Protein 5HQW (pdb70)

InterPro domains:
  IPR006162 Phosphopantetheine attachment site [PS00012] (436-451)
  IPR006162 Phosphopantetheine attachment site [PS00012] (1488-1503)
  IPR006162 Phosphopantetheine attachment site [PS00012] (3090-3105)
  IPR006162 Phosphopantetheine attachment site [PS00012] (3849-3864)
  IPR009081 Phosphopantetheine binding ACP domain [PF00550] (412-476)
  IPR009081 Phosphopantetheine binding ACP domain [PF00550] (1465-1527)
  IPR009081 Phosphopantetheine binding ACP domain [PF00550] (2966-3030)
  IPR009081 Phosphopantetheine binding ACP domain [PF00550] (3065-3130)
  IPR009081 Phosphopantetheine binding ACP domain [PF00550] (3828-3890)
  IPR009081 Phosphopantetheine binding ACP domain [PS50075] (407-480)
  IPR009081 Phosphopantetheine binding ACP domain [PS50075] (1459-1532)
  IPR009081 Phosphopantetheine binding ACP domain [PS50075] (2957-3034)
  IPR009081 Phosphopantetheine binding ACP domain [PS50075] (3058-3134)
  IPR009081 Phosphopantetheine binding ACP domain [PS50075] (3817-3894)
  IPR013217 Methyltransferase type 12 [PF08242] (171-275)
  IPR013968 Polyketide synthase-like, ketoreductase domain [PF08659] (2700-2885)
  IPR014030 Beta-ketoacyl synthase-like, N-terminal domain [PF00109] (538-772)
  IPR014030 Beta-ketoacyl synthase-like, N-terminal domain [PF00109] (1593-1843)
  IPR014030 Beta-ketoacyl synthase-like, N-terminal domain [PF00109] (3191-3437)
  IPR014031 Beta-ketoacyl synthase, C-terminal domain [PF02801] (780-896)

Organism: Brevibacillus brevis (strain 47 / JCM 6285 / NBRC 100599) (NCBI:txid358681)

Secondary structure (DSSP, 8-state):
---SBTTB-EE---SS-EEEEEEE-S-SHHHHTEEETTEEE--HHHHHHHHHHHHHHHS-S--GGG--EEEEEEEE-SPPEESSS-EEEEEEEEE-TTS-EEEEEEE--GGGTTS-EEEEEEEEEE----PPPB--HHHHHHT--SEEEEHHHHHHHHHHHTEEE-GGG--EEEEEEETTEEEEEE---GGGGGGGGG-SS-HHHHHHHHHTTHHHHTT-TT---EEEEEEEEEEESS-GGG--EEEEEE-TT----SSEEEEEEEEE-TT-BEEEEEEEEEEEE--/---SBTTB-EE---SS-EEEEEEE-TTSHHHHTEEETTEEE--HHHHHHHHHHHHHHHS-S--TTT--EEEEEEEE-SPPEE-SS-EEEEEEEEE-TTS-EEEEEEE--TT-TTS-EEEEEEEEEE-PPPPP-B--HHHHHHT--EEEEEHHHHHHHHHHTTEEE-GGG--EEEEEE-SSEEEEEE---GGGGGGGGG-SS-HHHHHHHHHHH-----EEEEEEESS-GGG--EEEEEE-TT----SS---EEEEEE-TT-BEEEEEEEE-

Foldseek 3Di:
DQAPFPLFGAFPADPVWGKTKDKDQQPPQQQVQWFFLRWRWRAPLSVVQVQVVSVVVVDDPDDQQQPFKKWFKKFFDDIDTHDRDIWMWMWIWDQDPVRKIKIWIKGADPVGNVDIGTGMITIMGGGHADQFDFDDVVVVLVQQAPDKAALCRLQVVCVVQGTRGDQQQSFFGMWGHHPFKIKTFGAGRPVCVVPLVRTQSDCNLVNVQVSNCVSVVPPPPSQFDWGWGIFGMKGFNTGLNQFGMKMKGFAPPPDDDSQKTFIWMFTDHPRRGTGMITHRTMTGGDD/DCAPFQLFGAFPADPVFGKTKDKDACPPQQFVQWAFLRWRWRAPLSVVQNQVVSVQVVDDDDDLFQNFKKWFKKFFDDIDTHDRGIFMKMKTWDADPVRKIKIWIWGQDPVGNVDIGTGMITIMDGGHADFFDFDDPPVVLVQQAPDWDALVVLQVVCVVVRTRGHQQQSFWGIWRHDPFKIKTFTHGRPVCPVPLVRTQSDCNLVVNQVSRVPLGWGIFGIKGFNTRSNQFGMKMKGFDPPPDPDPPDGFIKMWTDHPRGGTGIITGRTD

Nearest PDB structures (foldseek):
  5hqw-assembly1_B  TM=1.004E+00  e=2.849E-58  Brevibacillus brevis NBRC 100599
  7zmf-assembly1_B  TM=9.237E-01  e=1.088E-34  Brevibacillus brevis NBRC 100599
  7zmf-assembly1_A  TM=9.218E-01  e=2.825E-34  Brevibacillus brevis NBRC 100599
  7zsk-assembly1_D  TM=9.238E-01  e=2.012E-33  Brevibacillus brevis NBRC 100599
  7zsk-assembly1_C  TM=9.222E-01  e=1.359E-33  Brevibacillus brevis NBRC 100599

Solvent-accessible surface area: 25592 Å² total; per-residue (Å²): 167,78,105,67,14,26,0,0,15,76,12,28,2,16,55,108,56,15,59,1,2,2,55,0,77,1,125,34,28,3,0,107,9,10,31,7,86,63,74,59,11,3,0,12,1,0,6,0,0,0,1,22,10,0,0,56,74,0,10,34,164,63,93,115,82,76,49,21,17,6,0,64,89,1,64,21,61,141,61,1,59,1,92,152,37,52,38,87,0,21,1,8,7,142,66,44,190,103,54,42,5,28,2,71,0,21,6,74,44,137,161,38,125,152,44,100,38,36,9,0,74,7,79,1,27,32,98,56,78,114,165,37,54,78,30,90,20,88,52,18,75,74,119,5,112,117,31,52,37,43,89,54,82,0,10,87,17,8,91,174,31,18,9,35,13,15,82,1,0,45,0,1,76,83,0,54,9,2,110,104,22,0,0,0,50,3,67,32,11,99,74,6,74,63,56,10,149,101,5,43,0,0,0,0,4,0,7,0,0,14,8,0,8,2,5,42,40,50,82,53,104,138,24,100,8,23,37,22,91,28,2,85,36,0,23,34,58,56,38,0,44,57,10,7,35,0,7,0,56,58,15,160,40,145,62,71,77,154,104,41,14,53,0,25,0,6,0,0,34,115,146,0,57,6,3,0,4,0,83,3,0,22,1,98,20,70,149,153,78,102,60,15,27,0,0,14,81,10,29,2,24,52,109,41,16,59,1,2,2,59,0,62,14,128,33,25,2,0,111,17,16,28,32,124,69,88,66,18,5,1,13,5,0,6,3,0,0,1,22,10,0,0,48,76,0,10,31,162,68,86,119,89,76,48,18,15,7,0,62,93,2,58,22,56,111,58,3,56,8,134,128,22,66,33,90,0,16,2,0,3,71,90,65,192,103,53,40,6,24,3,50,1,14,11,83,21,180,157,24,144,154,51,89,38,52,6,1,88,4,74,1,30,36,54,55,74,87,156,35,55,83,47,76,29,98,46,21,62,68,121,2,112,96,50,49,123,42,99,40,88,17,71,52,77,19,101,175,111,22,37,35,19,13,84,1,2,67,0,13,72,83,23,55,33,4,123,114,20,27,4,0,49,5,67,47,13,97,76,4,66,64,45,10,164,106,7,46,0,0,0,1,6,0,4,1,0,18,9,1,28,94,74,120,42,125,28,2,85,38,0,5,27,48,50,32,0,52,53,15,9,34,0,14,10,121,130,14,153,38,145,69,124,107,157,154,63,51,78,11,30,0,24,0,3,35,130,144,0,55,11,4,0,3,1,92,2,10,38

Structure (mmCIF, N/CA/C/O backbone):
data_5HQW
#
_entry.id   5HQW
#
_cell.length_a   41.010
_cell.length_b   63.280
_cell.length_c   124.140
_cell.angle_alpha   90.00
_cell.angle_beta   91.91
_cell.angle_gamma   90.00
#
_symmetry.space_group_name_H-M   'P 1 21 1'
#
loop_
_entity.id
_entity.type
_entity.pdbx_description
1 polymer 'Putative polyketide synthase'
2 non-polymer 'MAGNESIUM ION'
3 water water
#
loop_
_atom_site.group_PDB
_atom_site.id
_atom_site.type_symbol
_atom_site.label_atom_id
_atom_site.label_alt_id
_atom_site.label_comp_id
_atom_site.label_asym_id
_atom_site.label_entity_id
_atom_site.label_seq_id
_atom_site.pdbx_PDB_ins_code
_atom_site.Cartn_x
_atom_site.Cartn_y
_atom_site.Cartn_z
_atom_site.occupancy
_atom_site.B_iso_or_equiv
_atom_site.auth_seq_id
_atom_site.auth_comp_id
_atom_site.auth_asym_id
_atom_site.auth_atom_id
_atom_site.pdbx_PDB_model_num
ATOM 1 N N . PRO A 1 10 ? 10.967 64.674 281.613 1.00 102.22 2214 PRO A N 1
ATOM 2 C CA . PRO A 1 10 ? 10.849 65.699 280.570 1.00 105.41 2214 PRO A CA 1
ATOM 3 C C . PRO A 1 10 ? 9.479 65.719 279.892 1.00 100.99 2214 PRO A C 1
ATOM 4 O O . PRO A 1 10 ? 8.979 66.791 279.549 1.00 106.09 2214 PRO A O 1
ATOM 15 N N . ALA A 1 11 ? 8.882 64.540 279.708 1.00 88.18 2215 ALA A N 1
ATOM 16 C CA . ALA A 1 11 ? 7.614 64.398 279.003 1.00 84.00 2215 ALA A CA 1
ATOM 17 C C . ALA A 1 11 ? 6.410 64.399 279.941 1.00 76.64 2215 ALA A C 1
ATOM 18 O O . ALA A 1 11 ? 5.370 63.818 279.604 1.00 81.54 2215 ALA A O 1
ATOM 25 N N . TYR A 1 12 ? 6.518 65.036 281.105 1.00 67.00 2216 TYR A N 1
ATOM 26 C CA . TYR A 1 12 ? 5.418 65.029 282.061 1.00 60.65 2216 TYR A CA 1
ATOM 27 C C . TYR A 1 12 ? 4.174 65.688 281.478 1.00 58.13 2216 TYR A C 1
ATOM 28 O O . TYR A 1 12 ? 4.258 66.665 280.728 1.00 64.82 2216 TYR A O 1
ATOM 46 N N . LEU A 1 13 ? 3.009 65.145 281.835 1.00 56.76 2217 LEU A N 1
ATOM 47 C CA . LEU A 1 13 ? 1.758 65.855 281.594 1.00 58.01 2217 LEU A CA 1
ATOM 48 C C . LEU A 1 13 ? 1.670 67.105 282.458 1.00 53.36 2217 LEU A C 1
ATOM 49 O O . LEU A 1 13 ? 1.064 68.102 282.053 1.00 49.57 2217 LEU A O 1
ATOM 65 N N . HIS A 1 14 ? 2.278 67.067 283.641 1.00 47.47 2218 HIS A N 1
ATOM 66 C CA . HIS A 1 14 ? 2.174 68.123 284.635 1.00 45.55 2218 HIS A CA 1
ATOM 67 C C . HIS A 1 14 ? 3.279 67.906 285.665 1.00 43.39 2218 HIS A C 1
ATOM 68 O O . HIS A 1 14 ? 3.609 66.754 285.974 1.00 42.09 2218 HIS A O 1
ATOM 82 N N . PRO A 1 15 ? 3.879 68.967 286.214 1.00 39.60 2219 PRO A N 1
ATOM 83 C CA . PRO A 1 15 ? 4.994 68.766 287.159 1.00 40.95 2219 PRO A CA 1
ATOM 84 C C . PRO A 1 15 ? 4.642 67.889 288.351 1.00 39.56 2219 PRO A C 1
ATOM 85 O O . PRO A 1 15 ? 5.550 67.320 288.970 1.00 39.85 2219 PRO A O 1
ATOM 96 N N . LEU A 1 16 ? 3.361 67.765 288.690 1.00 40.63 2220 LEU A N 1
ATOM 97 C CA . LEU A 1 16 ? 2.908 66.931 289.794 1.00 41.96 2220 LEU A CA 1
ATOM 98 C C . LEU A 1 16 ? 2.153 65.694 289.327 1.00 43.20 2220 LEU A C 1
ATOM 99 O O . LEU A 1 16 ? 1.723 64.893 290.164 1.00 39.90 2220 LEU A O 1
ATOM 115 N N . LEU A 1 17 ? 1.958 65.531 288.018 1.00 44.72 2221 LEU A N 1
ATOM 116 C CA . LEU A 1 17 ? 1.226 64.396 287.450 1.00 43.36 2221 LEU A CA 1
ATOM 117 C C . LEU A 1 17 ? 1.905 64.047 286.126 1.00 41.51 2221 LEU A C 1
ATOM 118 O O . LEU A 1 17 ? 1.536 64.567 285.069 1.00 42.65 2221 LEU A O 1
ATOM 134 N N . HIS A 1 18 ? 2.915 63.175 286.197 1.00 45.26 2222 HIS A N 1
ATOM 135 C CA . HIS A 1 18 ? 3.792 62.950 285.052 1.00 44.81 2222 HIS A CA 1
ATOM 136 C C . HIS A 1 18 ? 3.142 62.090 283.974 1.00 42.76 2222 HIS A C 1
ATOM 137 O O . HIS A 1 18 ? 3.261 62.400 282.783 1.00 42.33 2222 HIS A O 1
ATOM 151 N N . GLN A 1 19 ? 2.468 61.008 284.359 1.00 40.93 2223 GLN A N 1
ATOM 152 C CA . GLN A 1 19 ? 2.134 59.956 283.412 1.00 44.31 2223 GLN A CA 1
ATOM 153 C C . GLN A 1 19 ? 0.768 59.358 283.719 1.00 44.76 2223 GLN A C 1
ATOM 154 O O . GLN A 1 19 ? 0.367 59.228 284.879 1.00 40.70 2223 GLN A O 1
ATOM 168 N N . ASN A 1 20 ? 0.066 58.987 282.649 1.00 40.26 2224 ASN A N 1
ATOM 169 C CA . ASN A 1 20 ? -1.211 58.288 282.735 1.00 42.10 2224 ASN A CA 1
ATOM 170 C C . ASN A 1 20 ? -0.935 56.787 282.697 1.00 38.88 2224 ASN A C 1
ATOM 171 O O . ASN A 1 20 ? -0.467 56.261 281.684 1.00 38.76 2224 ASN A O 1
ATOM 182 N N . THR A 1 21 ? -1.232 56.098 283.799 1.00 36.97 2225 THR A N 1
ATOM 183 C CA . THR A 1 21 ? -0.977 54.667 283.926 1.00 45.06 2225 THR A CA 1
ATOM 184 C C . THR A 1 21 ? -2.275 53.897 284.137 1.00 47.77 2225 THR A C 1
ATOM 185 O O . THR A 1 21 ? -2.295 52.877 284.829 1.00 48.14 2225 THR A O 1
ATOM 196 N N . SER A 1 22 ? -3.362 54.372 283.537 1.00 43.32 2226 SER A N 1
ATOM 197 C CA . SER A 1 22 ? -4.676 53.809 283.807 1.00 43.05 2226 SER A CA 1
ATOM 198 C C . SER A 1 22 ? -4.797 52.396 283.252 1.00 46.95 2226 SER A C 1
ATOM 199 O O . SER A 1 22 ? -4.284 52.083 282.174 1.00 46.12 2226 SER A O 1
ATOM 207 N N . THR A 1 23 ? -5.489 51.544 284.002 1.00 49.22 2227 THR A N 1
ATOM 208 C CA . THR A 1 23 ? -5.820 50.192 283.583 1.00 50.68 2227 THR A CA 1
ATOM 209 C C . THR A 1 23 ? -7.335 50.071 283.451 1.00 48.21 2227 THR A C 1
ATOM 210 O O . THR A 1 23 ? -8.088 50.980 283.809 1.00 48.88 2227 THR A O 1
ATOM 221 N N . LEU A 1 24 ? -7.782 48.929 282.923 1.00 51.77 2228 LEU A N 1
ATOM 222 C CA . LEU A 1 24 ? -9.217 48.687 282.806 1.00 49.32 2228 LEU A CA 1
ATOM 223 C C . LEU A 1 24 ? -9.893 48.728 284.168 1.00 52.58 2228 LEU A C 1
ATOM 224 O O . LEU A 1 24 ? -11.037 49.179 284.290 1.00 52.61 2228 LEU A O 1
ATOM 240 N N . SER A 1 25 ? -9.203 48.254 285.204 1.00 57.47 2229 SER A N 1
ATOM 241 C CA . SER A 1 25 ? -9.784 48.236 286.539 1.00 57.26 2229 SER A CA 1
ATOM 242 C C . SER A 1 25 ? -9.732 49.605 287.204 1.00 55.30 2229 SER A C 1
ATOM 243 O O . SER A 1 25 ? -10.609 49.926 288.012 1.00 59.87 2229 SER A O 1
ATOM 251 N N . GLU A 1 26 ? -8.724 50.416 286.890 1.00 48.33 2230 GLU A N 1
ATOM 252 C CA . GLU A 1 26 ? -8.455 51.626 287.656 1.00 53.47 2230 GLU A CA 1
ATOM 253 C C . GLU A 1 26 ? -7.972 52.746 286.747 1.00 52.62 2230 GLU A C 1
ATOM 254 O O . GLU A 1 26 ? -7.087 52.538 285.912 1.00 53.80 2230 GLU A O 1
ATOM 266 N N . GLN A 1 27 ? -8.553 53.929 286.927 1.00 50.22 2231 GLN A N 1
ATOM 267 C CA . GLN A 1 27 ? -8.028 55.152 286.333 1.00 44.44 2231 GLN A CA 1
ATOM 268 C C . GLN A 1 27 ? -6.938 55.685 287.251 1.00 41.32 2231 GLN A C 1
ATOM 269 O O . GLN A 1 27 ? -7.183 55.906 288.443 1.00 39.83 2231 GLN A O 1
ATOM 283 N N . ARG A 1 28 ? -5.741 55.891 286.707 1.00 44.36 2232 ARG A N 1
ATOM 284 C CA . ARG A 1 28 ? -4.566 56.110 287.538 1.00 40.79 2232 ARG A CA 1
ATOM 285 C C . ARG A 1 28 ? -3.541 56.955 286.798 1.00 39.45 2232 ARG A C 1
ATOM 286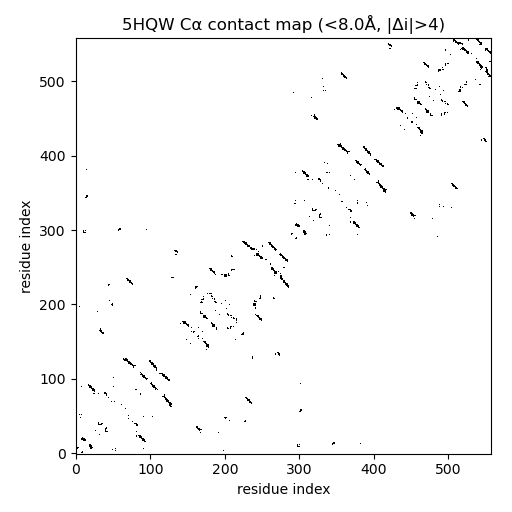 O O . ARG A 1 28 ? -3.367 56.820 285.585 1.00 38.01 2232 ARG A O 1
ATOM 307 N N . TYR A 1 29 ? -2.868 57.824 287.549 1.00 40.55 2233 TYR A N 1
ATOM 308 C CA . TYR A 1 29 ? -1.747 58.605 287.057 1.00 40.74 2233 TYR A CA 1
ATOM 309 C C . TYR A 1 29 ? -0.579 58.417 288.014 1.00 43.56 2233 TYR A C 1
ATOM 310 O O . TYR A 1 29 ? -0.773 58.256 289.223 1.00 40.10 2233 TYR A O 1
ATOM 328 N N . SER A 1 30 ? 0.636 58.432 287.466 1.00 41.99 2234 SER A N 1
ATOM 329 C CA . SER A 1 30 ? 1.838 58.126 288.229 1.00 37.63 2234 SER A CA 1
ATOM 330 C C . SER A 1 30 ? 2.875 59.222 288.047 1.00 41.71 2234 SER A C 1
ATOM 331 O O . SER A 1 30 ? 3.026 59.772 286.952 1.00 46.10 2234 SER A O 1
ATOM 339 N N . SER A 1 31 ? 3.587 59.530 289.128 1.00 44.04 2235 SER A N 1
ATOM 340 C CA . SER A 1 31 ? 4.678 60.491 289.106 1.00 40.95 2235 SER A CA 1
ATOM 341 C C . SER A 1 31 ? 5.800 59.980 289.995 1.00 33.61 2235 SER A C 1
ATOM 342 O O . SER A 1 31 ? 5.544 59.419 291.064 1.00 35.47 2235 SER A O 1
ATOM 350 N N . THR A 1 32 ? 7.038 60.166 289.548 1.00 41.37 2236 THR A N 1
ATOM 351 C CA . THR A 1 32 ? 8.218 59.799 290.321 1.00 42.12 2236 THR A CA 1
ATOM 352 C C . THR A 1 32 ? 8.959 61.074 290.698 1.00 43.89 2236 THR A C 1
ATOM 353 O O . THR A 1 32 ? 9.374 61.836 289.818 1.00 47.59 2236 THR A O 1
ATOM 364 N N . PHE A 1 33 ? 9.112 61.309 291.997 1.00 39.95 2237 PHE A N 1
ATOM 365 C CA . PHE A 1 33 ? 9.729 62.526 292.507 1.00 40.28 2237 PHE A CA 1
ATOM 366 C C . PHE A 1 33 ? 11.131 62.195 292.999 1.00 36.53 2237 PHE A C 1
ATOM 367 O O . PHE A 1 33 ? 11.311 61.283 293.812 1.00 37.11 2237 PHE A O 1
ATOM 384 N N . THR A 1 34 ? 12.118 62.928 292.490 1.00 38.33 2238 THR A N 1
ATOM 385 C CA . THR A 1 34 ? 13.509 62.751 292.887 1.00 38.23 2238 THR A CA 1
ATOM 386 C C . THR A 1 34 ? 13.904 63.548 294.122 1.00 41.39 2238 THR A C 1
ATOM 387 O O . THR A 1 34 ? 14.891 63.193 294.776 1.00 43.48 2238 THR A O 1
ATOM 398 N N . GLY A 1 35 ? 13.174 64.609 294.452 1.00 44.05 2239 GLY A N 1
ATOM 399 C CA . GLY A 1 35 ? 13.532 65.473 295.555 1.00 36.01 2239 GLY A CA 1
ATOM 400 C C . GLY A 1 35 ? 14.280 66.721 295.140 1.00 40.46 2239 GLY A C 1
ATOM 401 O O . GLY A 1 35 ? 14.536 67.582 295.990 1.00 41.15 2239 GLY A O 1
ATOM 405 N N . GLN A 1 36 ? 14.646 66.836 293.867 1.00 42.90 2240 GLN A N 1
ATOM 406 C CA . GLN A 1 36 ? 15.232 68.057 293.340 1.00 43.15 2240 GLN A CA 1
ATOM 407 C C . GLN A 1 36 ? 14.180 69.042 292.860 1.00 44.18 2240 GLN A C 1
ATOM 408 O O . GLN A 1 36 ? 14.516 70.189 292.547 1.00 49.24 2240 GLN A O 1
ATOM 422 N N . GLU A 1 37 ? 12.925 68.613 292.794 1.00 43.12 2241 GLU A N 1
ATOM 423 C CA . GLU A 1 37 ? 11.828 69.509 292.475 1.00 42.17 2241 GLU A CA 1
ATOM 424 C C . GLU A 1 37 ? 11.759 70.620 293.515 1.00 46.78 2241 GLU A C 1
ATOM 425 O O . GLU A 1 37 ? 12.008 70.394 294.702 1.00 46.15 2241 GLU A O 1
ATOM 437 N N . PHE A 1 38 ? 11.421 71.829 293.066 1.00 48.44 2242 PHE A N 1
ATOM 438 C CA . PHE A 1 38 ? 11.435 72.975 293.969 1.00 41.93 2242 PHE A CA 1
ATOM 439 C C . PHE A 1 38 ? 10.484 72.773 295.147 1.00 36.86 2242 PHE A C 1
ATOM 440 O O . PHE A 1 38 ? 10.800 73.161 296.277 1.00 35.60 2242 PHE A O 1
ATOM 457 N N . PHE A 1 39 ? 9.327 72.154 294.912 1.00 41.92 2243 PHE A N 1
ATOM 458 C CA . PHE A 1 39 ? 8.356 71.946 295.984 1.00 34.51 2243 PHE A CA 1
ATOM 459 C C . PHE A 1 39 ? 8.750 70.831 296.947 1.00 39.11 2243 PHE A C 1
ATOM 460 O O . PHE A 1 39 ? 8.025 70.591 297.917 1.00 38.85 2243 PHE A O 1
ATOM 477 N N . LEU A 1 40 ? 9.861 70.141 296.705 1.00 36.37 2244 LEU A N 1
ATOM 478 C CA . LEU A 1 40 ? 10.448 69.222 297.675 1.00 32.15 2244 LEU A CA 1
ATOM 479 C C . LEU A 1 40 ? 11.763 69.757 298.215 1.00 33.58 2244 LEU A C 1
ATOM 480 O O . LEU A 1 40 ? 11.982 69.769 299.430 1.00 36.01 2244 LEU A O 1
ATOM 496 N N . ARG A 1 41 ? 12.640 70.212 297.320 1.00 37.13 2245 ARG A N 1
ATOM 497 C CA . ARG A 1 41 ? 13.945 70.715 297.727 1.00 39.84 2245 ARG A CA 1
ATOM 498 C C . ARG A 1 41 ? 13.813 71.909 298.670 1.00 44.06 2245 ARG A C 1
ATOM 499 O O . ARG A 1 41 ? 14.614 72.063 299.600 1.00 46.18 2245 ARG A O 1
ATOM 520 N N . ASP A 1 42 ? 12.809 72.759 298.453 1.00 37.56 2246 ASP A N 1
ATOM 521 C CA . ASP A 1 42 ? 12.597 73.944 299.276 1.00 36.74 2246 ASP A CA 1
ATOM 522 C C . ASP A 1 42 ? 11.502 73.773 300.327 1.00 38.28 2246 ASP A C 1
ATOM 523 O O . ASP A 1 42 ? 11.118 74.760 300.960 1.00 38.41 2246 ASP A O 1
ATOM 532 N N . HIS A 1 43 ? 10.993 72.558 300.537 1.00 36.25 2247 HIS A N 1
ATOM 533 C CA . HIS A 1 43 ? 9.950 72.310 301.540 1.00 33.37 2247 HIS A CA 1
ATOM 534 C C . HIS A 1 43 ? 10.443 71.237 302.504 1.00 33.35 2247 HIS A C 1
ATOM 535 O O . HIS A 1 43 ? 10.043 70.074 302.419 1.00 37.81 2247 HIS A O 1
ATOM 549 N N . VAL A 1 44 ? 11.292 71.642 303.444 1.00 36.23 2248 VAL A N 1
ATOM 550 C CA . VAL A 1 44 ? 11.962 70.727 304.363 1.00 32.83 2248 VAL A CA 1
ATOM 551 C C . VAL A 1 44 ? 11.321 70.867 305.738 1.00 34.12 2248 VAL A C 1
ATOM 552 O O . VAL A 1 44 ? 11.296 71.963 306.313 1.00 43.69 2248 VAL A O 1
ATOM 565 N N . VAL A 1 45 ? 10.818 69.753 306.267 1.00 34.54 2249 VAL A N 1
ATOM 566 C CA . VAL A 1 45 ? 10.164 69.711 307.572 1.00 36.30 2249 VAL A CA 1
ATOM 567 C C . VAL A 1 45 ? 10.997 68.827 308.484 1.00 33.76 2249 VAL A C 1
ATOM 568 O O . VAL A 1 45 ? 11.228 67.652 308.175 1.00 42.74 2249 VAL A O 1
ATOM 581 N N . ASN A 1 46 ? 11.438 69.388 309.609 1.00 38.74 2250 ASN A N 1
ATOM 582 C CA . ASN A 1 46 ? 12.255 68.655 310.574 1.00 36.11 2250 ASN A CA 1
ATOM 583 C C . ASN A 1 46 ? 13.435 67.974 309.888 1.00 40.20 2250 ASN A C 1
ATOM 584 O O . ASN A 1 46 ? 13.883 66.902 310.302 1.00 42.61 2250 ASN A O 1
ATOM 595 N N . GLY A 1 47 ? 13.946 68.602 308.828 1.00 35.38 2251 GLY A N 1
ATOM 596 C CA . GLY A 1 47 ? 15.133 68.145 308.142 1.00 36.45 2251 GLY A CA 1
ATOM 597 C C . GLY A 1 47 ? 14.887 67.260 306.936 1.00 38.52 2251 GLY A C 1
ATOM 598 O O . GLY A 1 47 ? 15.843 66.949 306.217 1.00 40.19 2251 GLY A O 1
ATOM 602 N N . GLN A 1 48 ? 13.650 66.842 306.691 1.00 45.91 2252 GLN A N 1
ATOM 603 C CA . GLN A 1 48 ? 13.335 65.953 305.583 1.00 42.03 2252 GLN A CA 1
ATOM 604 C C . GLN A 1 48 ? 12.529 66.685 304.517 1.00 38.61 2252 GLN A C 1
ATOM 605 O O . GLN A 1 48 ? 11.722 67.567 304.821 1.00 37.38 2252 GLN A O 1
ATOM 619 N N . LYS A 1 49 ? 12.766 66.311 303.261 1.00 34.04 2253 LYS A N 1
ATOM 620 C CA . LYS A 1 49 ? 11.985 66.835 302.148 1.00 32.68 2253 LYS A CA 1
ATOM 621 C C . LYS A 1 49 ? 10.594 66.215 302.154 1.00 34.60 2253 LYS A C 1
ATOM 622 O O . LYS A 1 49 ? 10.445 65.000 301.992 1.00 34.81 2253 LYS A O 1
ATOM 641 N N . VAL A 1 50 ? 9.575 67.044 302.354 1.00 35.52 2254 VAL A N 1
ATOM 642 C CA . VAL A 1 50 ? 8.196 66.588 302.462 1.00 38.01 2254 VAL A CA 1
ATOM 643 C C . VAL A 1 50 ? 7.369 67.287 301.395 1.00 34.28 2254 VAL A C 1
ATOM 644 O O . VAL A 1 50 ? 7.411 68.516 301.273 1.00 33.93 2254 VAL A O 1
ATOM 657 N N . LEU A 1 51 ? 6.626 66.506 300.625 1.00 35.12 2255 LEU A N 1
ATOM 658 C CA . LEU A 1 51 ? 5.707 67.081 299.660 1.00 40.20 2255 LEU A CA 1
ATOM 659 C C . LEU A 1 51 ? 4.708 67.950 300.420 1.00 38.77 2255 LEU A C 1
ATOM 660 O O . LEU A 1 51 ? 4.117 67.482 301.403 1.00 37.83 2255 LEU A O 1
ATOM 676 N N . PRO A 1 52 ? 4.497 69.203 300.024 1.00 32.54 2256 PRO A N 1
ATOM 677 C CA . PRO A 1 52 ? 3.581 70.047 300.797 1.00 35.84 2256 PRO A CA 1
ATOM 678 C C . PRO A 1 52 ? 2.140 69.591 300.626 1.00 37.16 2256 PRO A C 1
ATOM 679 O O . PRO A 1 52 ? 1.731 69.131 299.557 1.00 31.79 2256 PRO A O 1
ATOM 690 N N . GLY A 1 53 ? 1.371 69.721 301.707 1.00 35.61 2257 GLY A N 1
ATOM 691 C CA . GLY A 1 53 ? -0.012 69.283 301.675 1.00 36.50 2257 GLY A CA 1
ATOM 692 C C . GLY A 1 53 ? -0.804 69.925 300.554 1.00 38.18 2257 GLY A C 1
ATOM 693 O O . GLY A 1 53 ? -1.679 69.291 299.958 1.00 37.50 2257 GLY A O 1
ATOM 697 N N . VAL A 1 54 ? -0.510 71.191 300.249 1.00 33.94 2258 VAL A N 1
ATOM 698 C CA . VAL A 1 54 ? -1.269 71.892 299.224 1.00 34.49 2258 VAL A CA 1
ATOM 699 C C . VAL A 1 54 ? -0.950 71.359 297.835 1.00 35.63 2258 VAL A C 1
ATOM 700 O O . VAL A 1 54 ? -1.729 71.572 296.900 1.00 43.51 2258 VAL A O 1
ATOM 713 N N . ALA A 1 55 ? 0.171 70.647 297.677 1.00 39.22 2259 ALA A N 1
ATOM 714 C CA . ALA A 1 55 ? 0.506 70.062 296.382 1.00 37.56 2259 ALA A CA 1
ATOM 715 C C . ALA A 1 55 ? -0.432 68.914 296.031 1.00 35.55 2259 ALA A C 1
ATOM 716 O O . ALA A 1 55 ? -0.678 68.657 294.847 1.00 39.29 2259 ALA A O 1
ATOM 723 N N . TYR A 1 56 ? -0.946 68.203 297.038 1.00 32.41 2260 TYR A N 1
ATOM 724 C CA . TYR A 1 56 ? -1.940 67.165 296.784 1.00 32.97 2260 TYR A CA 1
ATOM 725 C C . TYR A 1 56 ? -3.181 67.746 296.114 1.00 39.33 2260 TYR A C 1
ATOM 726 O O . TYR A 1 56 ? -3.807 67.091 295.273 1.00 40.42 2260 TYR A O 1
ATOM 744 N N . LEU A 1 57 ? -3.554 68.975 296.479 1.00 42.64 2261 LEU A N 1
ATOM 745 C CA . LEU A 1 57 ? -4.755 69.589 295.917 1.00 33.86 2261 LEU A CA 1
ATOM 746 C C . LEU A 1 57 ? -4.621 69.766 294.409 1.00 37.09 2261 LEU A C 1
ATOM 747 O O . LEU A 1 57 ? -5.533 69.424 293.647 1.00 42.59 2261 LEU A O 1
ATOM 763 N N . GLU A 1 58 ? -3.486 70.307 293.957 1.00 38.15 2262 GLU A N 1
ATOM 764 C CA . GLU A 1 58 ? -3.246 70.429 292.523 1.00 41.56 2262 GLU A CA 1
ATOM 765 C C . GLU A 1 58 ? -3.173 69.057 291.868 1.00 39.11 2262 GLU A C 1
ATOM 766 O O . GLU A 1 58 ? -3.694 68.858 290.764 1.00 39.67 2262 GLU A O 1
ATOM 778 N N . MET A 1 59 ? -2.528 68.098 292.537 1.00 39.98 2263 MET A N 1
ATOM 779 C CA . MET A 1 59 ? -2.464 66.732 292.028 1.00 39.34 2263 MET A CA 1
ATOM 780 C C . MET A 1 59 ? -3.854 66.203 291.706 1.00 36.22 2263 MET A C 1
ATOM 781 O O . MET A 1 59 ? -4.108 65.710 290.602 1.00 36.09 2263 MET A O 1
ATOM 795 N N . ALA A 1 60 ? -4.773 66.307 292.666 1.00 37.03 2264 ALA A N 1
ATOM 796 C CA . ALA A 1 60 ? -6.130 65.817 292.455 1.00 38.14 2264 ALA A CA 1
ATOM 797 C C . ALA A 1 60 ? -6.812 66.583 291.331 1.00 41.00 2264 ALA A C 1
ATOM 798 O O . ALA A 1 60 ? -7.426 65.988 290.438 1.00 42.51 2264 ALA A O 1
ATOM 805 N N . ARG A 1 61 ? -6.710 67.912 291.356 1.00 37.73 2265 ARG A N 1
ATOM 806 C CA . ARG A 1 61 ? -7.406 68.727 290.367 1.00 47.76 2265 ARG A CA 1
ATOM 807 C C . ARG A 1 61 ? -6.982 68.344 288.954 1.00 46.45 2265 ARG A C 1
ATOM 808 O O . ARG A 1 61 ? -7.826 68.106 288.083 1.00 48.88 2265 ARG A O 1
ATOM 829 N N . VAL A 1 62 ? -5.672 68.272 288.706 1.00 36.87 2266 VAL A N 1
ATOM 830 C CA . VAL A 1 62 ? -5.205 68.036 287.344 1.00 44.55 2266 VAL A CA 1
ATOM 831 C C . VAL A 1 62 ? -5.546 66.616 286.902 1.00 41.44 2266 VAL A C 1
ATOM 832 O O . VAL A 1 62 ? -5.875 66.382 285.733 1.00 42.61 2266 VAL A O 1
ATOM 845 N N . ALA A 1 63 ? -5.486 65.651 287.822 1.00 37.41 2267 ALA A N 1
ATOM 846 C CA . ALA A 1 63 ? -5.918 64.294 287.499 1.00 43.96 2267 ALA A CA 1
ATOM 847 C C . ALA A 1 63 ? -7.384 64.271 287.080 1.00 45.78 2267 ALA A C 1
ATOM 848 O O . ALA A 1 63 ? -7.735 63.733 286.024 1.00 41.54 2267 ALA A O 1
ATOM 855 N N . VAL A 1 64 ? -8.255 64.866 287.897 1.00 51.66 2268 VAL A N 1
ATOM 856 C CA . VAL A 1 64 ? -9.677 64.925 287.563 1.00 47.21 2268 VAL A CA 1
ATOM 857 C C . VAL A 1 64 ? -9.877 65.632 286.230 1.00 45.79 2268 VAL A C 1
ATOM 858 O O . VAL A 1 64 ? -10.584 65.139 285.343 1.00 46.96 2268 VAL A O 1
ATOM 871 N N . ASP A 1 65 ? -9.264 66.807 286.077 1.00 42.69 2269 ASP A N 1
ATOM 872 C CA . ASP A 1 65 ? -9.407 67.572 284.845 1.00 53.98 2269 ASP A CA 1
ATOM 873 C C . ASP A 1 65 ? -9.080 66.724 283.623 1.00 57.57 2269 ASP A C 1
ATOM 874 O O . ASP A 1 65 ? -9.746 66.827 282.587 1.00 58.18 2269 ASP A O 1
ATOM 883 N N . MET A 1 66 ? -8.050 65.882 283.723 1.00 62.05 2270 MET A N 1
ATOM 884 C CA . MET A 1 66 ? -7.654 65.062 282.586 1.00 63.10 2270 MET A CA 1
ATOM 885 C C . MET A 1 66 ? -8.475 63.783 282.501 1.00 58.57 2270 MET A C 1
ATOM 886 O O . MET A 1 66 ? -8.818 63.336 281.401 1.00 57.33 2270 MET A O 1
ATOM 900 N N . ALA A 1 67 ? -8.784 63.174 283.647 1.00 52.25 2271 ALA A N 1
ATOM 901 C CA . ALA A 1 67 ? -9.555 61.936 283.639 1.00 54.84 2271 ALA A CA 1
ATOM 902 C C . ALA A 1 67 ? -10.981 62.185 283.167 1.00 58.66 2271 ALA A C 1
ATOM 903 O O . ALA A 1 67 ? -11.560 61.356 282.454 1.00 53.97 2271 ALA A O 1
ATOM 910 N N . ALA A 1 68 ? -11.563 63.316 283.553 1.00 63.91 2272 ALA A N 1
ATOM 911 C CA . ALA A 1 68 ? -12.773 63.781 282.895 1.00 65.48 2272 ALA A CA 1
ATOM 912 C C . ALA A 1 68 ? -12.419 64.232 281.485 1.00 70.12 2272 ALA A C 1
ATOM 913 O O . ALA A 1 68 ? -11.427 64.934 281.273 1.00 77.09 2272 ALA A O 1
ATOM 920 N N . GLY A 1 69 ? -13.231 63.828 280.515 1.00 69.89 2273 GLY A N 1
ATOM 921 C CA . GLY A 1 69 ? -12.865 64.033 279.128 1.00 72.04 2273 GLY A CA 1
ATOM 922 C C . GLY A 1 69 ? -12.940 65.487 278.714 1.00 72.78 2273 GLY A C 1
ATOM 923 O O . GLY A 1 69 ? -12.863 66.382 279.561 1.00 64.36 2273 GLY A O 1
ATOM 927 N N . VAL A 1 70 ? -13.075 65.742 277.411 1.00 84.02 2274 VAL A N 1
ATOM 928 C CA . VAL A 1 70 ? -13.503 67.062 276.971 1.00 86.81 2274 VAL A CA 1
ATOM 929 C C . VAL A 1 70 ? -14.894 67.298 277.534 1.00 84.01 2274 VAL A C 1
ATOM 930 O O . VAL A 1 70 ? -15.763 66.420 277.466 1.00 81.61 2274 VAL A O 1
ATOM 943 N N . ARG A 1 71 ? -15.113 68.480 278.094 1.00 83.46 2275 ARG A N 1
ATOM 944 C CA . ARG A 1 71 ? -16.217 68.678 279.018 1.00 82.87 2275 ARG A CA 1
ATOM 945 C C . ARG A 1 71 ? -17.101 69.843 278.603 1.00 84.48 2275 ARG A C 1
ATOM 946 O O . ARG A 1 71 ? -16.609 70.898 278.191 1.00 89.25 2275 ARG A O 1
ATOM 967 N N . THR A 1 72 ? -18.412 69.641 278.724 1.00 84.38 2276 THR A N 1
ATOM 968 C CA . THR A 1 72 ? -19.360 70.735 278.590 1.00 84.41 2276 THR A CA 1
ATOM 969 C C . THR A 1 72 ? -19.133 71.758 279.701 1.00 85.48 2276 THR A C 1
ATOM 970 O O . THR A 1 72 ? -18.495 71.480 280.720 1.00 84.73 2276 THR A O 1
ATOM 981 N N . ASP A 1 73 ? -19.677 72.960 279.497 1.00 90.70 2277 ASP A N 1
ATOM 982 C CA . ASP A 1 73 ? -19.463 74.043 280.453 1.00 90.29 2277 ASP A CA 1
ATOM 983 C C . ASP A 1 73 ? -20.179 73.805 281.779 1.00 87.71 2277 ASP A C 1
ATOM 984 O O . ASP A 1 73 ? -19.731 74.310 282.814 1.00 88.83 2277 ASP A O 1
ATOM 993 N N . ASN A 1 74 ? -21.284 73.056 281.779 1.00 82.75 2278 ASN A N 1
ATOM 994 C CA . ASN A 1 74 ? -21.940 72.739 283.043 1.00 79.32 2278 ASN A CA 1
ATOM 995 C C . ASN A 1 74 ? -21.057 71.872 283.928 1.00 75.26 2278 ASN A C 1
ATOM 996 O O . ASN A 1 74 ? -21.324 71.753 285.129 1.00 74.90 2278 ASN A O 1
ATOM 1007 N N . HIS A 1 75 ? -20.022 71.254 283.356 1.00 74.76 2279 HIS A N 1
ATOM 1008 C CA . HIS A 1 75 ? -19.068 70.441 284.099 1.00 74.91 2279 HIS A CA 1
ATOM 1009 C C . HIS A 1 75 ? -17.644 70.975 283.989 1.00 78.56 2279 HIS A C 1
ATOM 1010 O O . HIS A 1 75 ? -16.698 70.259 284.340 1.00 71.85 2279 HIS A O 1
ATOM 1024 N N . SER A 1 76 ? -17.462 72.206 283.515 1.00 93.35 2280 SER A N 1
ATOM 1025 C CA . SER A 1 76 ? -16.130 72.754 283.247 1.00 99.61 2280 SER A CA 1
ATOM 1026 C C . SER A 1 76 ? -15.582 73.544 284.432 1.00 93.22 2280 SER A C 1
ATOM 1027 O O . SER A 1 76 ? -15.094 74.664 284.288 1.00 102.75 2280 SER A O 1
ATOM 1035 N N . ALA A 1 77 ? -15.659 72.956 285.621 1.00 66.70 2281 ALA A N 1
ATOM 1036 C CA . ALA A 1 77 ? -15.086 73.554 286.816 1.00 49.77 2281 ALA A CA 1
ATOM 1037 C C . ALA A 1 77 ? -14.989 72.468 287.873 1.00 49.06 2281 ALA A C 1
ATOM 1038 O O . ALA A 1 77 ? -15.828 71.566 287.931 1.00 48.08 2281 ALA A O 1
ATOM 1045 N N . ILE A 1 78 ? -13.954 72.556 288.701 1.00 50.71 2282 ILE A N 1
ATOM 1046 C CA . ILE A 1 78 ? -13.635 71.506 289.655 1.00 44.27 2282 ILE A CA 1
ATOM 1047 C C . ILE A 1 78 ? -13.672 72.077 291.061 1.00 44.61 2282 ILE A C 1
ATOM 1048 O O . ILE A 1 78 ? -13.129 73.155 291.328 1.00 46.56 2282 ILE A O 1
ATOM 1064 N N . GLN A 1 79 ? -14.307 71.335 291.955 1.00 49.31 2283 GLN A N 1
ATOM 1065 C CA . GLN A 1 79 ? -14.354 71.647 293.370 1.00 47.20 2283 GLN A CA 1
ATOM 1066 C C . GLN A 1 79 ? -13.907 70.402 294.114 1.00 46.97 2283 GLN A C 1
ATOM 1067 O O . GLN A 1 79 ? -14.255 69.283 293.728 1.00 50.79 2283 GLN A O 1
ATOM 1081 N N . LEU A 1 80 ? -13.129 70.593 295.170 1.00 43.34 2284 LEU A N 1
ATOM 1082 C CA . LEU A 1 80 ? -12.647 69.492 295.986 1.00 37.57 2284 LEU A CA 1
ATOM 1083 C C . LEU A 1 80 ? -13.333 69.544 297.343 1.00 40.32 2284 LEU A C 1
ATOM 1084 O O . LEU A 1 80 ? -13.617 70.626 297.867 1.00 37.04 2284 LEU A O 1
ATOM 1100 N N . LYS A 1 81 ? -13.615 68.368 297.900 1.00 34.54 2285 LYS A N 1
ATOM 1101 C CA . LYS A 1 81 ? -14.372 68.267 299.136 1.00 37.20 2285 LYS A CA 1
ATOM 1102 C C . LYS A 1 81 ? -13.799 67.177 300.023 1.00 34.65 2285 LYS A C 1
ATOM 1103 O O . LYS A 1 81 ? -13.282 66.164 299.547 1.00 37.64 2285 LYS A O 1
ATOM 1122 N N . ASN A 1 82 ? -13.904 67.413 301.327 1.00 33.16 2286 ASN A N 1
ATOM 1123 C CA . ASN A 1 82 ? -13.619 66.415 302.346 1.00 34.30 2286 ASN A CA 1
ATOM 1124 C C . ASN A 1 82 ? -12.268 65.757 302.090 1.00 37.79 2286 ASN A C 1
ATOM 1125 O O . ASN A 1 82 ? -12.144 64.541 301.940 1.00 33.49 2286 ASN A O 1
ATOM 1136 N N . ILE A 1 83 ? -11.246 66.601 302.035 1.00 35.51 2287 ILE A N 1
ATOM 1137 C CA . ILE A 1 83 ? -9.886 66.127 301.852 1.00 36.76 2287 ILE A CA 1
ATOM 1138 C C . ILE A 1 83 ? -9.349 65.700 303.206 1.00 36.11 2287 ILE A C 1
ATOM 1139 O O . ILE A 1 83 ? -9.549 66.387 304.215 1.00 29.26 2287 ILE A O 1
ATOM 1155 N N . VAL A 1 84 ? -8.649 64.576 303.232 1.00 32.59 2288 VAL A N 1
ATOM 1156 C CA . VAL A 1 84 ? -7.938 64.147 304.424 1.00 37.45 2288 VAL A CA 1
ATOM 1157 C C . VAL A 1 84 ? -6.495 63.894 304.022 1.00 35.82 2288 VAL A C 1
ATOM 1158 O O . VAL A 1 84 ? -6.203 63.517 302.882 1.00 32.68 2288 VAL A O 1
ATOM 1171 N N . TRP A 1 85 ? -5.587 64.116 304.964 1.00 39.19 2289 TRP A N 1
ATOM 1172 C CA . TRP A 1 85 ? -4.171 63.854 304.758 1.00 35.12 2289 TRP A CA 1
ATOM 1173 C C . TRP A 1 85 ? -3.746 62.799 305.766 1.00 34.73 2289 TRP A C 1
ATOM 1174 O O . TRP A 1 85 ? -4.061 62.912 306.956 1.00 35.17 2289 TRP A O 1
ATOM 1195 N N . ALA A 1 86 ? -3.061 61.771 305.289 1.00 32.20 2290 ALA A N 1
ATOM 1196 C CA . ALA A 1 86 ? -2.564 60.690 306.136 1.00 36.19 2290 ALA A CA 1
ATOM 1197 C C . ALA A 1 86 ? -1.036 60.798 306.198 1.00 40.20 2290 ALA A C 1
ATOM 1198 O O . ALA A 1 86 ? -0.540 61.867 306.532 1.00 43.80 2290 ALA A O 1
ATOM 1205 N N . LYS A 1 87 ? -0.287 59.746 305.885 1.00 40.33 2291 LYS A N 1
ATOM 1206 C CA . LYS A 1 87 ? 1.159 59.811 306.014 1.00 44.61 2291 LYS A CA 1
ATOM 1207 C C . LYS A 1 87 ? 1.735 60.722 304.932 1.00 37.27 2291 LYS A C 1
ATOM 1208 O O . LYS A 1 87 ? 1.232 60.740 303.803 1.00 30.21 2291 LYS A O 1
ATOM 1227 N N . PRO A 1 88 ? 2.784 61.481 305.233 1.00 33.82 2292 PRO A N 1
ATOM 1228 C CA . PRO A 1 88 ? 3.353 62.375 304.219 1.00 33.59 2292 PRO A CA 1
ATOM 1229 C C . PRO A 1 88 ? 4.151 61.608 303.181 1.00 32.61 2292 PRO A C 1
ATOM 1230 O O . PRO A 1 88 ? 4.502 60.439 303.355 1.00 41.77 2292 PRO A O 1
ATOM 1241 N N . VAL A 1 89 ? 4.422 62.290 302.075 1.00 35.56 2293 VAL A N 1
ATOM 1242 C CA . VAL A 1 89 ? 5.370 61.805 301.081 1.00 37.70 2293 VAL A CA 1
ATOM 1243 C C . VAL A 1 89 ? 6.724 62.393 301.446 1.00 38.35 2293 VAL A C 1
ATOM 1244 O O . VAL A 1 89 ? 6.890 63.618 301.481 1.00 36.58 2293 VAL A O 1
ATOM 1257 N N . ILE A 1 90 ? 7.694 61.527 301.718 1.00 36.92 2294 ILE A N 1
ATOM 1258 C CA . ILE A 1 90 ? 9.027 61.952 302.120 1.00 38.53 2294 ILE A CA 1
ATOM 1259 C C . ILE A 1 90 ? 10.031 61.366 301.143 1.00 38.19 2294 ILE A C 1
ATOM 1260 O O . ILE A 1 90 ? 9.951 60.184 300.791 1.00 42.75 2294 ILE A O 1
ATOM 1276 N N . VAL A 1 91 ? 10.982 62.190 300.718 1.00 40.73 2295 VAL A N 1
ATOM 1277 C CA . VAL A 1 91 ? 12.030 61.781 299.791 1.00 39.99 2295 VAL A CA 1
ATOM 1278 C C . VAL A 1 91 ? 13.365 61.964 300.491 1.00 34.97 2295 VAL A C 1
ATOM 1279 O O . VAL A 1 91 ? 13.724 63.087 300.867 1.00 40.38 2295 VAL A O 1
ATOM 1292 N N . GLU A 1 92 ? 14.100 60.857 300.666 1.00 47.50 2296 GLU A N 1
ATOM 1293 C CA . GLU A 1 92 ? 15.431 60.859 301.277 1.00 44.54 2296 GLU A CA 1
ATOM 1294 C C . GLU A 1 92 ? 16.314 59.938 300.429 1.00 57.25 2296 GLU A C 1
ATOM 1295 O O . GLU A 1 92 ? 16.471 58.748 300.721 1.00 60.88 2296 GLU A O 1
ATOM 1307 N N . ASP A 1 93 ? 16.869 60.499 299.354 1.00 61.21 2297 ASP A N 1
ATOM 1308 C CA . ASP A 1 93 ? 17.874 59.853 298.510 1.00 62.28 2297 ASP A CA 1
ATOM 1309 C C . ASP A 1 93 ? 17.301 58.839 297.527 1.00 59.50 2297 ASP A C 1
ATOM 1310 O O . ASP A 1 93 ? 17.921 58.566 296.493 1.00 69.35 2297 ASP A O 1
ATOM 1319 N N . ALA A 1 94 ? 16.143 58.265 297.826 1.00 41.69 2298 ALA A N 1
ATOM 1320 C CA . ALA A 1 94 ? 15.519 57.330 296.903 1.00 43.11 2298 ALA A CA 1
ATOM 1321 C C . ALA A 1 94 ? 14.281 57.960 296.287 1.00 45.81 2298 ALA A C 1
ATOM 1322 O O . ALA A 1 94 ? 13.455 58.514 297.026 1.00 43.96 2298 ALA A O 1
ATOM 1329 N N . PRO A 1 95 ? 14.099 57.904 294.965 1.00 42.15 2299 PRO A N 1
ATOM 1330 C CA . PRO A 1 95 ? 12.865 58.445 294.384 1.00 43.15 2299 PRO A CA 1
ATOM 1331 C C . PRO A 1 95 ? 11.658 57.671 294.883 1.00 44.29 2299 PRO A C 1
ATOM 1332 O O . PRO A 1 95 ? 11.728 56.466 295.135 1.00 49.20 2299 PRO A O 1
ATOM 1343 N N A ILE A 1 96 ? 10.547 58.388 295.032 0.64 41.25 2300 ILE A N 1
ATOM 1344 N N B ILE A 1 96 ? 10.538 58.367 295.029 0.36 41.18 2300 ILE A N 1
ATOM 1345 C CA A ILE A 1 96 ? 9.258 57.808 295.387 0.64 40.31 2300 ILE A CA 1
ATOM 1346 C CA B ILE A 1 96 ? 9.280 57.726 295.387 0.36 40.52 2300 ILE A CA 1
ATOM 1347 C C A ILE A 1 96 ? 8.341 57.927 294.179 0.64 40.71 2300 ILE A C 1
ATOM 1348 C C B ILE A 1 96 ? 8.292 57.934 294.251 0.36 40.80 2300 ILE A C 1
ATOM 1349 O O A ILE A 1 96 ? 8.324 58.962 293.504 0.64 38.27 2300 ILE A O 1
ATOM 1350 O O B ILE A 1 96 ? 8.176 59.037 293.705 0.36 39.84 2300 ILE A O 1
ATOM 1381 N N . GLN A 1 97 ? 7.589 56.866 293.896 1.00 43.33 2301 GLN A N 1
ATOM 1382 C CA . GLN A 1 97 ? 6.546 56.914 292.884 1.00 42.49 2301 GLN A CA 1
ATOM 1383 C C . GLN A 1 97 ? 5.218 57.121 293.599 1.00 43.54 2301 GLN A C 1
ATOM 1384 O O . GLN A 1 97 ? 4.856 56.337 294.482 1.00 44.71 2301 GLN A O 1
ATOM 1398 N N . VAL A 1 98 ? 4.501 58.175 293.222 1.00 38.81 2302 VAL A N 1
ATOM 1399 C CA . VAL A 1 98 ? 3.236 58.533 293.850 1.00 40.71 2302 VAL A CA 1
ATOM 1400 C C . VAL A 1 98 ? 2.136 58.363 292.815 1.00 35.39 2302 VAL A C 1
ATOM 1401 O O . VAL A 1 98 ? 2.250 58.862 291.688 1.00 32.53 2302 VAL A O 1
ATOM 1414 N N . HIS A 1 99 ? 1.066 57.683 293.205 1.00 33.61 2303 HIS A N 1
ATOM 1415 C CA . HIS A 1 99 ? -0.028 57.362 292.304 1.00 38.66 2303 HIS A CA 1
ATOM 1416 C C . HIS A 1 99 ? -1.268 58.169 292.661 1.00 32.35 2303 HIS A C 1
ATOM 1417 O O . HIS A 1 99 ? -1.598 58.338 293.839 1.00 28.97 2303 HIS A O 1
ATOM 1431 N N . LYS A 1 100 ? -1.931 58.689 291.634 1.00 39.70 2304 LYS A N 1
ATOM 1432 C CA . LYS A 1 100 ? -3.216 59.369 291.769 1.00 40.38 2304 LYS A CA 1
ATOM 1433 C C . LYS A 1 100 ? -4.283 58.434 291.210 1.00 34.85 2304 LYS A C 1
ATOM 1434 O O . LYS A 1 100 ? -4.354 58.222 289.997 1.00 35.17 2304 LYS A O 1
ATOM 1453 N N . GLY A 1 101 ? -5.094 57.862 292.093 1.00 35.96 2305 GLY A N 1
ATOM 1454 C CA . GLY A 1 101 ? -6.187 56.991 291.690 1.00 36.85 2305 GLY A CA 1
ATOM 1455 C C . GLY A 1 101 ? -7.507 57.740 291.720 1.00 40.11 2305 GLY A C 1
ATOM 1456 O O . GLY A 1 101 ? -7.798 58.465 292.669 1.00 35.16 2305 GLY A O 1
ATOM 1460 N N . LEU A 1 102 ? -8.306 57.555 290.670 1.00 38.70 2306 LEU A N 1
ATOM 1461 C CA . LEU A 1 102 ? -9.609 58.192 290.553 1.00 41.32 2306 LEU A CA 1
ATOM 1462 C C . LEU A 1 102 ? -10.679 57.127 290.388 1.00 44.88 2306 LEU A C 1
ATOM 1463 O O . LEU A 1 102 ? -10.545 56.234 289.545 1.00 38.87 2306 LEU A O 1
ATOM 1479 N N . TYR A 1 103 ? -11.740 57.228 291.184 1.00 49.11 2307 TYR A N 1
ATOM 1480 C CA . TYR A 1 103 ? -12.885 56.341 291.059 1.00 50.54 2307 TYR A CA 1
ATOM 1481 C C . TYR A 1 103 ? -14.131 57.174 290.797 1.00 46.89 2307 TYR A C 1
ATOM 1482 O O . TYR A 1 103 ? -14.485 58.025 291.632 1.00 46.76 2307 TYR A O 1
ATOM 1500 N N . PRO A 1 104 ? -14.828 56.985 289.676 1.00 44.40 2308 PRO A N 1
ATOM 1501 C CA . PRO A 1 104 ? -16.097 57.695 289.485 1.00 44.09 2308 PRO A CA 1
ATOM 1502 C C . PRO A 1 104 ? -17.168 57.102 290.388 1.00 40.61 2308 PRO A C 1
ATOM 1503 O O . PRO A 1 104 ? -17.346 55.883 290.442 1.00 43.78 2308 PRO A O 1
ATOM 1514 N N . GLU A 1 105 ? -17.872 57.970 291.103 1.00 41.55 2309 GLU A N 1
ATOM 1515 C CA . GLU A 1 105 ? -18.954 57.545 291.976 1.00 41.66 2309 GLU A CA 1
ATOM 1516 C C . GLU A 1 105 ? -20.283 57.646 291.238 1.00 43.84 2309 GLU A C 1
ATOM 1517 O O . GLU A 1 105 ? -20.427 58.390 290.266 1.00 49.90 2309 GLU A O 1
ATOM 1529 N N . GLU A 1 106 ? -21.262 56.871 291.711 1.00 52.42 2310 GLU A N 1
ATOM 1530 C CA . GLU A 1 106 ? -22.549 56.816 291.024 1.00 56.28 2310 GLU A CA 1
ATOM 1531 C C . GLU A 1 106 ? -23.221 58.181 290.986 1.00 55.85 2310 GLU A C 1
ATOM 1532 O O . GLU A 1 106 ? -23.953 58.486 290.037 1.00 57.35 2310 GLU A O 1
ATOM 1544 N N . ASN A 1 107 ? -22.993 59.012 292.001 1.00 44.64 2311 ASN A N 1
ATOM 1545 C CA . ASN A 1 107 ? -23.593 60.338 292.066 1.00 49.34 2311 ASN A CA 1
ATOM 1546 C C . ASN A 1 107 ? -22.893 61.350 291.164 1.00 45.15 2311 ASN A C 1
ATOM 1547 O O . ASN A 1 107 ? -23.180 62.548 291.264 1.00 47.85 2311 ASN A O 1
ATOM 1558 N N . GLY A 1 108 ? -21.985 60.903 290.295 1.00 43.53 2312 GLY A N 1
ATOM 1559 C CA . GLY A 1 108 ? -21.271 61.791 289.403 1.00 47.75 2312 GLY A CA 1
ATOM 1560 C C . GLY A 1 108 ? -20.042 62.440 289.997 1.00 44.15 2312 GLY A C 1
ATOM 1561 O O . GLY A 1 108 ? -19.303 63.112 289.265 1.00 44.94 2312 GLY A O 1
ATOM 1565 N N . GLU A 1 109 ? -19.800 62.281 291.292 1.00 44.75 2313 GLU A N 1
ATOM 1566 C CA . GLU A 1 109 ? -18.574 62.769 291.897 1.00 44.71 2313 GLU A CA 1
ATOM 1567 C C . GLU A 1 109 ? -17.425 61.803 291.612 1.00 43.83 2313 GLU A C 1
ATOM 1568 O O . GLU A 1 109 ? -17.628 60.653 291.216 1.00 48.05 2313 GLU A O 1
ATOM 1580 N N . ILE A 1 110 ? -16.203 62.286 291.818 1.00 38.58 2314 ILE A N 1
ATOM 1581 C CA . ILE A 1 110 ? -14.998 61.499 291.581 1.00 44.36 2314 ILE A CA 1
ATOM 1582 C C . ILE A 1 110 ? -14.220 61.439 292.886 1.00 40.09 2314 ILE A C 1
ATOM 1583 O O . ILE A 1 110 ? -13.841 62.479 293.439 1.00 38.29 2314 ILE A O 1
ATOM 1599 N N . THR A 1 111 ? -13.987 60.227 293.373 1.00 35.41 2315 THR A N 1
ATOM 1600 C CA . THR A 1 111 ? -13.141 60.008 294.533 1.00 41.82 2315 THR A CA 1
ATOM 1601 C C . THR A 1 111 ? -11.696 59.852 294.080 1.00 41.16 2315 THR A C 1
ATOM 1602 O O . THR A 1 111 ? -11.422 59.224 293.053 1.00 37.90 2315 THR A O 1
ATOM 1613 N N . PHE A 1 112 ? -10.773 60.438 294.839 1.00 35.39 2316 PHE A N 1
ATOM 1614 C CA . PHE A 1 112 ? -9.360 60.351 294.508 1.00 39.61 2316 PHE A CA 1
ATOM 1615 C C . PHE A 1 112 ? -8.567 59.864 295.710 1.00 37.11 2316 PHE A C 1
ATOM 1616 O O . PHE A 1 112 ? -8.849 60.240 296.852 1.00 34.39 2316 PHE A O 1
ATOM 1633 N N . GLU A 1 113 ? -7.593 58.997 295.437 1.00 36.90 2317 GLU A N 1
ATOM 1634 C CA . GLU A 1 113 ? -6.651 58.503 296.430 1.00 43.16 2317 GLU A CA 1
ATOM 1635 C C . GLU A 1 113 ? -5.246 58.760 295.918 1.00 41.24 2317 GLU A C 1
ATOM 1636 O O . GLU A 1 113 ? -4.924 58.410 294.778 1.00 36.67 2317 GLU A O 1
ATOM 1648 N N . ILE A 1 114 ? -4.419 59.381 296.751 1.00 36.93 2318 ILE A N 1
ATOM 1649 C CA . ILE A 1 114 ? -3.010 59.595 296.451 1.00 41.18 2318 ILE A CA 1
ATOM 1650 C C . ILE A 1 114 ? -2.212 58.691 297.378 1.00 38.90 2318 ILE A C 1
ATOM 1651 O O . ILE A 1 114 ? -2.273 58.837 298.605 1.00 38.78 2318 ILE A O 1
ATOM 1667 N N . TYR A 1 115 ? -1.484 57.741 296.795 1.00 33.70 2319 TYR A N 1
ATOM 1668 C CA . TYR A 1 115 ? -0.864 56.672 297.564 1.00 42.59 2319 TYR A CA 1
ATOM 1669 C C . TYR A 1 115 ? 0.466 56.294 296.922 1.00 38.22 2319 TYR A C 1
ATOM 1670 O O . TYR A 1 115 ? 0.842 56.810 295.866 1.00 35.13 2319 TYR A O 1
ATOM 1688 N N . SER A 1 116 ? 1.173 55.371 297.565 1.00 34.57 2320 SER A N 1
ATOM 1689 C CA . SER A 1 116 ? 2.418 54.849 297.020 1.00 42.68 2320 SER A CA 1
ATOM 1690 C C . SER A 1 116 ? 2.704 53.498 297.655 1.00 40.83 2320 SER A C 1
ATOM 1691 O O . SER A 1 116 ? 2.082 53.103 298.646 1.00 39.80 2320 SER A O 1
ATOM 1699 N N . HIS A 1 117 ? 3.644 52.787 297.049 1.00 45.89 2321 HIS A N 1
ATOM 1700 C CA . HIS A 1 117 ? 4.100 51.494 297.542 1.00 40.24 2321 HIS A CA 1
ATOM 1701 C C . HIS A 1 117 ? 5.550 51.614 297.994 1.00 44.05 2321 HIS A C 1
ATOM 1702 O O . HIS A 1 117 ? 6.434 51.814 297.146 1.00 46.61 2321 HIS A O 1
ATOM 1716 N N . PRO A 1 118 ? 5.854 51.518 299.288 1.00 45.59 2322 PRO A N 1
ATOM 1717 C CA . PRO A 1 118 ? 7.248 51.669 299.728 1.00 43.35 2322 PRO A CA 1
ATOM 1718 C C . PRO A 1 118 ? 8.186 50.761 298.945 1.00 47.42 2322 PRO A C 1
ATOM 1719 O O . PRO A 1 118 ? 7.911 49.575 298.740 1.00 47.37 2322 PRO A O 1
ATOM 1730 N N . ARG A 1 119 ? 9.314 51.332 298.515 1.00 46.25 2323 ARG A N 1
ATOM 1731 C CA . ARG A 1 119 ? 10.330 50.559 297.808 1.00 44.36 2323 ARG A CA 1
ATOM 1732 C C . ARG A 1 119 ? 10.732 49.310 298.581 1.00 47.30 2323 ARG A C 1
ATOM 1733 O O . ARG A 1 119 ? 10.923 48.241 297.991 1.00 47.45 2323 ARG A O 1
ATOM 1754 N N . GLU A 1 120 ? 10.868 49.425 299.903 1.00 41.29 2324 GLU A N 1
ATOM 1755 C CA . GLU A 1 120 ? 11.378 48.313 300.699 1.00 43.72 2324 GLU A CA 1
ATOM 1756 C C . GLU A 1 120 ? 10.440 47.115 300.692 1.00 44.85 2324 GLU A C 1
ATOM 1757 O O . GLU A 1 120 ? 10.887 45.993 300.954 1.00 47.93 2324 GLU A O 1
ATOM 1769 N N . ALA A 1 121 ? 9.155 47.322 300.403 1.00 43.69 2325 ALA A N 1
ATOM 1770 C CA . ALA A 1 121 ? 8.204 46.222 300.251 1.00 44.29 2325 ALA A CA 1
ATOM 1771 C C . ALA A 1 121 ? 7.096 46.741 299.337 1.00 48.47 2325 ALA A C 1
ATOM 1772 O O . ALA A 1 121 ? 6.116 47.335 299.790 1.00 42.36 2325 ALA A O 1
ATOM 1779 N N . GLU A 1 122 ? 7.267 46.492 298.038 1.00 55.33 2326 GLU A N 1
ATOM 1780 C CA . GLU A 1 122 ? 6.388 47.046 297.017 1.00 57.68 2326 GLU A CA 1
ATOM 1781 C C . GLU A 1 122 ? 4.976 46.473 297.053 1.00 54.49 2326 GLU A C 1
ATOM 1782 O O . GLU A 1 122 ? 4.102 47.000 296.354 1.00 51.67 2326 GLU A O 1
ATOM 1794 N N . GLU A 1 123 ? 4.723 45.427 297.835 1.00 52.28 2327 GLU A N 1
ATOM 1795 C CA . GLU A 1 123 ? 3.368 44.915 297.991 1.00 50.99 2327 GLU A CA 1
ATOM 1796 C C . GLU A 1 123 ? 2.582 45.638 299.078 1.00 48.52 2327 GLU A C 1
ATOM 1797 O O . GLU A 1 123 ? 1.356 45.499 299.128 1.00 53.54 2327 GLU A O 1
ATOM 1809 N N . SER A 1 124 ? 3.246 46.404 299.939 1.00 42.44 2328 SER A N 1
ATOM 1810 C CA . SER A 1 124 ? 2.548 47.183 300.946 1.00 41.64 2328 SER A CA 1
ATOM 1811 C C . SER A 1 124 ? 2.008 48.472 300.330 1.00 49.17 2328 SER A C 1
ATOM 1812 O O . SER A 1 124 ? 2.334 48.843 299.199 1.00 45.79 2328 SER A O 1
ATOM 1820 N N . LEU A 1 125 ? 1.170 49.167 301.096 1.00 47.65 2329 LEU A N 1
ATOM 1821 C CA . LEU A 1 125 ? 0.473 50.344 300.604 1.00 45.22 2329 LEU A CA 1
ATOM 1822 C C . LEU A 1 125 ? 0.491 51.439 301.658 1.00 45.77 2329 LEU A C 1
ATOM 1823 O O . LEU A 1 125 ? 0.296 51.175 302.847 1.00 50.82 2329 LEU A O 1
ATOM 1839 N N . VAL A 1 126 ? 0.714 52.669 301.204 1.00 37.36 2330 VAL A N 1
ATOM 1840 C CA . VAL A 1 126 ? 0.618 53.855 302.041 1.00 39.93 2330 VAL A CA 1
ATOM 1841 C C . VAL A 1 126 ? -0.286 54.830 301.309 1.00 37.79 2330 VAL A C 1
ATOM 1842 O O . VAL A 1 126 ? 0.030 55.242 300.186 1.00 31.99 2330 VAL A O 1
ATOM 1855 N N . VAL A 1 127 ? -1.398 55.201 301.933 1.00 41.75 2331 VAL A N 1
ATOM 1856 C CA . VAL A 1 127 ? -2.281 56.220 301.382 1.00 40.91 2331 VAL A CA 1
ATOM 1857 C C . VAL A 1 127 ? -1.883 57.551 301.998 1.00 39.92 2331 VAL A C 1
ATOM 1858 O O . VAL A 1 127 ? -1.820 57.681 303.226 1.00 48.08 2331 VAL A O 1
ATOM 1871 N N . HIS A 1 128 ? -1.629 58.545 301.150 1.00 32.37 2332 HIS A N 1
ATOM 1872 C CA . HIS A 1 128 ? -1.185 59.852 301.614 1.00 32.43 2332 HIS A CA 1
ATOM 1873 C C . HIS A 1 128 ? -2.310 60.866 301.701 1.00 37.14 2332 HIS A C 1
ATOM 1874 O O . HIS A 1 128 ? -2.318 61.698 302.612 1.00 41.03 2332 HIS A O 1
ATOM 1888 N N . SER A 1 129 ? -3.271 60.801 300.789 1.00 35.34 2333 SER A N 1
ATOM 1889 C CA . SER A 1 129 ? -4.384 61.732 300.818 1.00 40.49 2333 SER A CA 1
ATOM 1890 C C . SER A 1 129 ? -5.547 61.124 300.055 1.00 38.89 2333 SER A C 1
ATOM 1891 O O . SER A 1 129 ? -5.357 60.364 299.101 1.00 37.57 2333 SER A O 1
ATOM 1899 N N . GLN A 1 130 ? -6.754 61.465 300.489 1.00 37.08 2334 GLN A N 1
ATOM 1900 C CA . GLN A 1 130 ? -7.942 61.091 299.747 1.00 43.92 2334 GLN A CA 1
ATOM 1901 C C . GLN A 1 130 ? -8.983 62.184 299.913 1.00 40.21 2334 GLN A C 1
ATOM 1902 O O . GLN A 1 130 ? -8.984 62.925 300.901 1.00 40.46 2334 GLN A O 1
ATOM 1916 N N . GLY A 1 131 ? -9.859 62.274 298.927 1.00 32.64 2335 GLY A N 1
ATOM 1917 C CA . GLY A 1 131 ? -10.918 63.254 298.951 1.00 35.98 2335 GLY A CA 1
ATOM 1918 C C . GLY A 1 131 ? -11.876 63.003 297.813 1.00 34.50 2335 GLY A C 1
ATOM 1919 O O . GLY A 1 131 ? -11.861 61.945 297.183 1.00 34.54 2335 GLY A O 1
ATOM 1923 N N . ARG A 1 132 ? -12.714 63.997 297.556 1.00 37.46 2336 ARG A N 1
ATOM 1924 C CA . ARG A 1 132 ? -13.698 63.913 296.495 1.00 41.82 2336 ARG A CA 1
ATOM 1925 C C . ARG A 1 132 ? -13.645 65.177 295.657 1.00 41.57 2336 ARG A C 1
ATOM 1926 O O . ARG A 1 132 ? -13.302 66.257 296.145 1.00 40.08 2336 ARG A O 1
ATOM 1947 N N . ALA A 1 133 ? -13.987 65.022 294.382 1.00 36.48 2337 ALA A N 1
ATOM 1948 C CA . ALA A 1 133 ? -14.023 66.123 293.437 1.00 39.19 2337 ALA A CA 1
ATOM 1949 C C . ALA A 1 133 ? -15.417 66.210 292.841 1.00 39.24 2337 ALA A C 1
ATOM 1950 O O . ALA A 1 133 ? -16.074 65.188 292.613 1.00 37.64 2337 ALA A O 1
ATOM 1957 N N . VAL A 1 134 ? -15.862 67.433 292.582 1.00 38.17 2338 VAL A N 1
ATOM 1958 C CA . VAL A 1 134 ? -17.164 67.677 291.983 1.00 44.56 2338 VAL A CA 1
ATOM 1959 C C . VAL A 1 134 ? -16.952 68.487 290.716 1.00 40.83 2338 VAL A C 1
ATOM 1960 O O . VAL A 1 134 ? -16.187 69.456 290.708 1.00 39.29 2338 VAL A O 1
ATOM 1973 N N . LEU A 1 135 ? -17.635 68.087 289.652 1.00 45.20 2339 LEU A N 1
ATOM 1974 C CA . LEU A 1 135 ? -17.626 68.808 288.390 1.00 47.40 2339 LEU A CA 1
ATOM 1975 C C . LEU A 1 135 ? -18.901 69.631 288.292 1.00 50.82 2339 LEU A C 1
ATOM 1976 O O . LEU A 1 135 ? -20.004 69.089 288.406 1.00 54.13 2339 LEU A O 1
ATOM 1992 N N . ARG A 1 136 ? -18.749 70.936 288.088 1.00 62.03 2340 ARG A N 1
ATOM 1993 C CA . ARG A 1 136 ? -19.890 71.836 288.105 1.00 63.72 2340 ARG A CA 1
ATOM 1994 C C . ARG A 1 136 ? -19.589 73.042 287.226 1.00 64.63 2340 ARG A C 1
ATOM 1995 O O . ARG A 1 136 ? -18.523 73.143 286.611 1.00 63.41 2340 ARG A O 1
ATOM 2016 N N . SER A 1 137 ? -20.551 73.955 287.164 1.00 65.74 2341 SER A N 1
ATOM 2017 C CA . SER A 1 137 ? -20.430 75.143 286.339 1.00 61.77 2341 SER A CA 1
ATOM 2018 C C . SER A 1 137 ? -19.509 76.163 286.995 1.00 63.05 2341 SER A C 1
ATOM 2019 O O . SER A 1 137 ? -19.424 76.257 288.222 1.00 60.75 2341 SER A O 1
ATOM 2027 N N . ALA A 1 138 ? -18.800 76.914 286.157 1.00 67.05 2342 ALA A N 1
ATOM 2028 C CA . ALA A 1 138 ? -17.924 77.964 286.654 1.00 64.00 2342 ALA A CA 1
ATOM 2029 C C . ALA A 1 138 ? -18.710 78.963 287.495 1.00 63.50 2342 ALA A C 1
ATOM 2030 O O . ALA A 1 138 ? -19.832 79.348 287.153 1.00 60.76 2342 ALA A O 1
ATOM 2037 N N . MET A 1 139 ? -18.109 79.382 288.602 1.00 64.48 2343 MET A N 1
ATOM 2038 C CA . MET A 1 139 ? -18.735 80.294 289.547 1.00 70.13 2343 MET A CA 1
ATOM 2039 C C . MET A 1 139 ? -18.135 81.683 289.385 1.00 70.42 2343 MET A C 1
ATOM 2040 O O . MET A 1 139 ? -16.924 81.827 289.190 1.00 73.08 2343 MET A O 1
ATOM 2054 N N . GLU A 1 140 ? -18.984 82.703 289.458 1.00 66.80 2344 GLU A N 1
ATOM 2055 C CA . GLU A 1 140 ? -18.477 84.065 289.486 1.00 63.89 2344 GLU A CA 1
ATOM 2056 C C . GLU A 1 140 ? -17.650 84.254 290.751 1.00 66.11 2344 GLU A C 1
ATOM 2057 O O . GLU A 1 140 ? -18.054 83.847 291.844 1.00 68.18 2344 GLU A O 1
ATOM 2069 N N . ALA A 1 141 ? -16.491 84.875 290.601 1.00 60.45 2345 ALA A N 1
ATOM 2070 C CA . ALA A 1 141 ? -15.527 84.923 291.694 1.00 54.59 2345 ALA A CA 1
ATOM 2071 C C . ALA A 1 141 ? -15.974 85.929 292.749 1.00 53.35 2345 ALA A C 1
ATOM 2072 O O . ALA A 1 141 ? -16.294 87.074 292.408 1.00 48.30 2345 ALA A O 1
ATOM 2079 N N . PRO A 1 142 ? -16.017 85.549 294.026 1.00 52.80 2346 PRO A N 1
ATOM 2080 C CA . PRO A 1 142 ? -16.296 86.535 295.075 1.00 53.63 2346 PRO A CA 1
ATOM 2081 C C . PRO A 1 142 ? -15.145 87.520 295.222 1.00 56.07 2346 PRO A C 1
ATOM 2082 O O . PRO A 1 142 ? -14.062 87.357 294.655 1.00 50.19 2346 PRO A O 1
ATOM 2093 N N . ALA A 1 143 ? -15.399 88.564 296.007 1.00 60.03 2347 ALA A N 1
ATOM 2094 C CA . ALA A 1 143 ? -14.451 89.649 296.203 1.00 55.57 2347 ALA A CA 1
ATOM 2095 C C . ALA A 1 143 ? -14.274 89.936 297.685 1.00 58.79 2347 ALA A C 1
ATOM 2096 O O . ALA A 1 143 ? -15.175 89.699 298.493 1.00 62.86 2347 ALA A O 1
ATOM 2103 N N . LEU A 1 144 ? -13.098 90.449 298.032 1.00 56.10 2348 LEU A N 1
ATOM 2104 C CA . LEU A 1 144 ? -12.807 90.892 299.384 1.00 50.45 2348 LEU A CA 1
ATOM 2105 C C . LEU A 1 144 ? -12.653 92.404 299.374 1.00 48.08 2348 LEU A C 1
ATOM 2106 O O . LEU A 1 144 ? -12.300 92.997 298.351 1.00 51.76 2348 LEU A O 1
ATOM 2122 N N . ASP A 1 145 ? -12.915 93.027 300.519 1.00 57.71 2349 ASP A N 1
ATOM 2123 C CA . ASP A 1 145 ? -12.719 94.467 300.681 1.00 50.66 2349 ASP A CA 1
ATOM 2124 C C . ASP A 1 145 ? -11.388 94.611 301.410 1.00 50.89 2349 ASP A C 1
ATOM 2125 O O . ASP A 1 145 ? -11.329 94.629 302.640 1.00 52.89 2349 ASP A O 1
ATOM 2134 N N . LEU A 1 146 ? -10.311 94.731 300.633 1.00 55.50 2350 LEU A N 1
ATOM 2135 C CA . LEU A 1 146 ? -8.976 94.744 301.220 1.00 51.77 2350 LEU A CA 1
ATOM 2136 C C . LEU A 1 146 ? -8.803 95.940 302.147 1.00 50.64 2350 LEU A C 1
ATOM 2137 O O . LEU A 1 146 ? -8.153 95.834 303.195 1.00 43.30 2350 LEU A O 1
ATOM 2153 N N . SER A 1 147 ? -9.376 97.088 301.779 1.00 51.23 2351 SER A N 1
ATOM 2154 C CA . SER A 1 147 ? -9.285 98.268 302.634 1.00 58.31 2351 SER A CA 1
ATOM 2155 C C . SER A 1 147 ? -9.889 97.981 304.004 1.00 55.09 2351 SER A C 1
ATOM 2156 O O . SER A 1 147 ? -9.274 98.260 305.040 1.00 53.73 2351 SER A O 1
ATOM 2164 N N . ALA A 1 148 ? -11.100 97.421 304.028 1.00 49.58 2352 ALA A N 1
ATOM 2165 C CA . ALA A 1 148 ? -11.757 97.148 305.302 1.00 53.38 2352 ALA A CA 1
ATOM 2166 C C . ALA A 1 148 ? -10.979 96.112 306.102 1.00 48.54 2352 ALA A C 1
ATOM 2167 O O . ALA A 1 148 ? -10.799 96.257 307.317 1.00 49.57 2352 ALA A O 1
ATOM 2174 N N . ILE A 1 149 ? -10.512 95.056 305.438 1.00 40.02 2353 ILE A N 1
ATOM 2175 C CA . ILE A 1 149 ? -9.783 94.001 306.136 1.00 40.14 2353 ILE A CA 1
ATOM 2176 C C . ILE A 1 149 ? -8.527 94.568 306.789 1.00 39.79 2353 ILE A C 1
ATOM 2177 O O . ILE A 1 149 ? -8.254 94.322 307.970 1.00 42.72 2353 ILE A O 1
ATOM 2193 N N . GLN A 1 150 ? -7.745 95.337 306.027 1.00 41.74 2354 GLN A N 1
ATOM 2194 C CA . GLN A 1 150 ? -6.558 95.981 306.586 1.00 46.16 2354 GLN A CA 1
ATOM 2195 C C . GLN A 1 150 ? -6.886 96.769 307.846 1.00 44.99 2354 GLN A C 1
ATOM 2196 O O . GLN A 1 150 ? -6.122 96.747 308.817 1.00 43.88 2354 GLN A O 1
ATOM 2210 N N . ALA A 1 151 ? -8.032 97.455 307.860 1.00 40.39 2355 ALA A N 1
ATOM 2211 C CA . ALA A 1 151 ? -8.374 98.284 309.007 1.00 43.06 2355 ALA A CA 1
ATOM 2212 C C . ALA A 1 151 ? -8.599 97.459 310.264 1.00 41.10 2355 ALA A C 1
ATOM 2213 O O . ALA A 1 151 ? -8.503 98.003 311.369 1.00 41.35 2355 ALA A O 1
ATOM 2220 N N . GLN A 1 152 ? -8.909 96.175 310.121 1.00 39.75 2356 GLN A N 1
ATOM 2221 C CA . GLN A 1 152 ? -9.074 95.281 311.256 1.00 46.74 2356 GLN A CA 1
ATOM 2222 C C . GLN A 1 152 ? -7.828 94.468 311.586 1.00 48.72 2356 GLN A C 1
ATOM 2223 O O . GLN A 1 152 ? -7.889 93.608 312.468 1.00 47.02 2356 GLN A O 1
ATOM 2237 N N . CYS A 1 153 ? -6.698 94.704 310.901 1.00 45.21 2357 CYS A N 1
ATOM 2238 C CA . CYS A 1 153 ? -5.457 93.968 311.161 1.00 49.18 2357 CYS A CA 1
ATOM 2239 C C . CYS A 1 153 ? -4.347 94.983 311.446 1.00 47.85 2357 CYS A C 1
ATOM 2240 O O . CYS A 1 153 ? -3.381 95.106 310.695 1.00 50.26 2357 CYS A O 1
ATOM 2248 N N . THR A 1 154 ? -4.501 95.700 312.559 1.00 45.17 2358 THR A N 1
ATOM 2249 C CA . THR A 1 154 ? -3.553 96.717 312.995 1.00 46.43 2358 THR A CA 1
ATOM 2250 C C . THR A 1 154 ? -2.970 96.377 314.357 1.00 47.24 2358 THR A C 1
ATOM 2251 O O . THR A 1 154 ? -2.264 97.205 314.947 1.00 54.41 2358 THR A O 1
ATOM 2262 N N . GLU A 1 155 ? -3.238 95.175 314.864 1.00 44.94 2359 GLU A N 1
ATOM 2263 C CA . GLU A 1 155 ? -2.855 94.832 316.225 1.00 51.27 2359 GLU A CA 1
ATOM 2264 C C . GLU A 1 155 ? -1.396 94.405 316.313 1.00 49.29 2359 GLU A C 1
ATOM 2265 O O . GLU A 1 155 ? -0.699 94.773 317.265 1.00 52.57 2359 GLU A O 1
ATOM 2277 N N . SER A 1 156 ? -0.910 93.646 315.338 1.00 43.64 2360 SER A N 1
ATOM 2278 C CA . SER A 1 156 ? 0.504 93.320 315.271 1.00 46.57 2360 SER A CA 1
ATOM 2279 C C . SER A 1 156 ? 0.871 93.102 313.809 1.00 38.82 2360 SER A C 1
ATOM 2280 O O . SER A 1 156 ? 0.018 93.144 312.919 1.00 42.63 2360 SER A O 1
ATOM 2288 N N . SER A 1 157 ? 2.154 92.866 313.568 1.00 35.26 2361 SER A N 1
ATOM 2289 C CA . SER A 1 157 ? 2.681 92.841 312.213 1.00 35.56 2361 SER A CA 1
ATOM 2290 C C . SER A 1 157 ? 3.988 92.064 312.223 1.00 38.71 2361 SER A C 1
ATOM 2291 O O . SER A 1 157 ? 4.726 92.095 313.211 1.00 39.14 2361 SER A O 1
ATOM 2299 N N . TYR A 1 158 ? 4.272 91.370 311.119 1.00 40.16 2362 TYR A N 1
ATOM 2300 C CA . TYR A 1 158 ? 5.453 90.517 311.051 1.00 41.43 2362 TYR A CA 1
ATOM 2301 C C . TYR A 1 158 ? 6.072 90.578 309.659 1.00 40.53 2362 TYR A C 1
ATOM 2302 O O . TYR A 1 158 ? 5.366 90.449 308.654 1.00 38.55 2362 TYR A O 1
ATOM 2320 N N . SER A 1 159 ? 7.390 90.758 309.611 1.00 38.10 2363 SER A N 1
ATOM 2321 C CA . SER A 1 159 ? 8.125 90.951 308.370 1.00 41.76 2363 SER A CA 1
ATOM 2322 C C . SER A 1 159 ? 8.504 89.610 307.738 1.00 40.03 2363 SER A C 1
ATOM 2323 O O . SER A 1 159 ? 8.414 88.545 308.353 1.00 35.44 2363 SER A O 1
ATOM 2331 N N . PHE A 1 160 ? 8.937 89.683 306.475 1.00 42.49 2364 PHE A N 1
ATOM 2332 C CA . PHE A 1 160 ? 9.385 88.495 305.755 1.00 36.90 2364 PHE A CA 1
ATOM 2333 C C . PHE A 1 160 ? 10.447 87.716 306.527 1.00 40.92 2364 PHE A C 1
ATOM 2334 O O . PHE A 1 160 ? 10.331 86.496 306.702 1.00 39.25 2364 PHE A O 1
ATOM 2351 N N . SER A 1 161 ? 11.479 88.404 307.022 1.00 37.40 2365 SER A N 1
ATOM 2352 C CA . SER A 1 161 ? 12.530 87.709 307.765 1.00 43.40 2365 SER A CA 1
ATOM 2353 C C . SER A 1 161 ? 12.012 87.160 309.089 1.00 42.20 2365 SER A C 1
ATOM 2354 O O . SER A 1 161 ? 12.396 86.060 309.504 1.00 41.36 2365 SER A O 1
ATOM 2362 N N . GLN A 1 162 ? 11.156 87.919 309.778 1.00 42.63 2366 GLN A N 1
ATOM 2363 C CA . GLN A 1 162 ? 10.578 87.438 311.029 1.00 43.22 2366 GLN A CA 1
ATOM 2364 C C . GLN A 1 162 ? 9.869 86.104 310.826 1.00 43.05 2366 GLN A C 1
ATOM 2365 O O . GLN A 1 162 ? 10.029 85.171 311.621 1.00 36.75 2366 GLN A O 1
ATOM 2379 N N . CYS A 1 163 ? 9.069 86.002 309.765 1.00 43.50 2367 CYS A N 1
ATOM 2380 C CA . CYS A 1 163 ? 8.319 84.778 309.515 1.00 40.93 2367 CYS A CA 1
ATOM 2381 C C . CYS A 1 163 ? 9.253 83.602 309.255 1.00 42.50 2367 CYS A C 1
ATOM 2382 O O . CYS A 1 163 ? 9.157 82.559 309.912 1.00 35.35 2367 CYS A O 1
ATOM 2390 N N . TYR A 1 164 ? 10.171 83.753 308.299 1.00 40.47 2368 TYR A N 1
ATOM 2391 C CA . TYR A 1 164 ? 10.955 82.612 307.848 1.00 45.48 2368 TYR A CA 1
ATOM 2392 C C . TYR A 1 164 ? 12.108 82.275 308.782 1.00 40.94 2368 TYR A C 1
ATOM 2393 O O . TYR A 1 164 ? 12.607 81.147 308.742 1.00 43.66 2368 TYR A O 1
ATOM 2411 N N . GLU A 1 165 ? 12.523 83.209 309.636 1.00 40.06 2369 GLU A N 1
ATOM 2412 C CA . GLU A 1 165 ? 13.407 82.845 310.736 1.00 39.68 2369 GLU A CA 1
ATOM 2413 C C . GLU A 1 165 ? 12.652 82.036 311.783 1.00 42.91 2369 GLU A C 1
ATOM 2414 O O . GLU A 1 165 ? 13.175 81.046 312.307 1.00 49.01 2369 GLU A O 1
ATOM 2426 N N . THR A 1 166 ? 11.424 82.449 312.107 1.00 39.01 2370 THR A N 1
ATOM 2427 C CA . THR A 1 166 ? 10.610 81.682 313.044 1.00 42.89 2370 THR A CA 1
ATOM 2428 C C . THR A 1 166 ? 10.289 80.297 312.492 1.00 33.81 2370 THR A C 1
ATOM 2429 O O . THR A 1 166 ? 10.367 79.299 313.218 1.00 34.42 2370 THR A O 1
ATOM 2440 N N . PHE A 1 167 ? 9.942 80.211 311.206 1.00 31.75 2371 PHE A N 1
ATOM 2441 C CA . PHE A 1 167 ? 9.681 78.912 310.588 1.00 35.31 2371 PHE A CA 1
ATOM 2442 C C . PHE A 1 167 ? 10.880 77.979 310.723 1.00 40.94 2371 PHE A C 1
ATOM 2443 O O . PHE A 1 167 ? 10.733 76.811 311.100 1.00 42.75 2371 PHE A O 1
ATOM 2460 N N . HIS A 1 168 ? 12.080 78.480 310.425 1.00 46.42 2372 HIS A N 1
ATOM 2461 C CA . HIS A 1 168 ? 13.276 77.647 310.523 1.00 40.26 2372 HIS A CA 1
ATOM 2462 C C . HIS A 1 168 ? 13.507 77.165 311.951 1.00 37.59 2372 HIS A C 1
ATOM 2463 O O . HIS A 1 168 ? 13.933 76.025 312.165 1.00 38.40 2372 HIS A O 1
ATOM 2477 N N . ARG A 1 169 ? 13.217 78.010 312.941 1.00 42.94 2373 ARG A N 1
ATOM 2478 C CA . ARG A 1 169 ? 13.436 77.636 314.336 1.00 45.41 2373 ARG A CA 1
ATOM 2479 C C . ARG A 1 169 ? 12.525 76.497 314.778 1.00 42.37 2373 ARG A C 1
ATOM 2480 O O . ARG A 1 169 ? 12.932 75.653 315.584 1.00 46.97 2373 ARG A O 1
ATOM 2501 N N . ILE A 1 170 ? 11.280 76.463 314.290 1.00 41.12 2374 ILE A N 1
ATOM 2502 C CA . ILE A 1 170 ? 10.334 75.449 314.743 1.00 44.09 2374 ILE A CA 1
ATOM 2503 C C . ILE A 1 170 ? 10.401 74.173 313.915 1.00 40.51 2374 ILE A C 1
ATOM 2504 O O . ILE A 1 170 ? 9.715 73.196 314.248 1.00 45.18 2374 ILE A O 1
ATOM 2520 N N . GLY A 1 171 ? 11.206 74.142 312.856 1.00 36.75 2375 GLY A N 1
ATOM 2521 C CA . GLY A 1 171 ? 11.392 72.938 312.062 1.00 35.55 2375 GLY A CA 1
ATOM 2522 C C . GLY A 1 171 ? 10.967 73.058 310.615 1.00 34.81 2375 GLY A C 1
ATOM 2523 O O . GLY A 1 171 ? 11.031 72.056 309.889 1.00 38.09 2375 GLY A O 1
ATOM 2527 N N . LEU A 1 172 ? 10.523 74.221 310.153 1.00 34.11 2376 LEU A N 1
ATOM 2528 C CA . LEU A 1 172 ? 10.061 74.397 308.779 1.00 33.07 2376 LEU A CA 1
ATOM 2529 C C . LEU A 1 172 ? 11.100 75.239 308.046 1.00 35.16 2376 LEU A C 1
ATOM 2530 O O . LEU A 1 172 ? 11.093 76.470 308.143 1.00 28.69 2376 LEU A O 1
ATOM 2546 N N . ALA A 1 173 ? 11.988 74.574 307.309 1.00 35.53 2377 ALA A N 1
ATOM 2547 C CA . ALA A 1 173 ? 13.064 75.247 306.582 1.00 39.26 2377 ALA A CA 1
ATOM 2548 C C . ALA A 1 173 ? 12.602 75.442 305.142 1.00 42.54 2377 ALA A C 1
ATOM 2549 O O . ALA A 1 173 ? 12.870 74.620 304.265 1.00 45.82 2377 ALA A O 1
ATOM 2556 N N . TYR A 1 174 ? 11.897 76.544 304.903 1.00 39.63 2378 TYR A N 1
ATOM 2557 C CA . TYR A 1 174 ? 11.409 76.866 303.569 1.00 38.60 2378 TYR A CA 1
ATOM 2558 C C . TYR A 1 174 ? 12.531 77.488 302.748 1.00 37.12 2378 TYR A C 1
ATOM 2559 O O . TYR A 1 174 ? 13.114 78.502 303.152 1.00 38.31 2378 TYR A O 1
ATOM 2577 N N . GLY A 1 175 ? 12.826 76.893 301.594 1.00 35.91 2379 GLY A N 1
ATOM 2578 C CA . GLY A 1 175 ? 13.746 77.490 300.659 1.00 38.13 2379 GLY A CA 1
ATOM 2579 C C . GLY A 1 175 ? 13.076 78.578 299.849 1.00 38.97 2379 GLY A C 1
ATOM 2580 O O . GLY A 1 175 ? 11.883 78.871 300.001 1.00 38.36 2379 GLY A O 1
ATOM 2584 N N . PRO A 1 176 ? 13.846 79.189 298.950 1.00 43.26 2380 PRO A N 1
ATOM 2585 C CA . PRO A 1 176 ? 13.320 80.349 298.207 1.00 47.62 2380 PRO A CA 1
ATOM 2586 C C . PRO A 1 176 ? 11.997 80.084 297.509 1.00 46.02 2380 PRO A C 1
ATOM 2587 O O . PRO A 1 176 ? 11.160 80.993 297.427 1.00 46.66 2380 PRO A O 1
ATOM 2598 N N . SER A 1 177 ? 11.774 78.869 297.004 1.00 39.07 2381 SER A N 1
ATOM 2599 C CA . SER A 1 177 ? 10.544 78.570 296.280 1.00 42.08 2381 SER A CA 1
ATOM 2600 C C . SER A 1 177 ? 9.315 78.615 297.175 1.00 42.14 2381 SER A C 1
ATOM 2601 O O . SER A 1 177 ? 8.199 78.759 296.665 1.00 45.17 2381 SER A O 1
ATOM 2609 N N . HIS A 1 178 ? 9.491 78.499 298.487 1.00 36.08 2382 HIS A N 1
ATOM 2610 C CA . HIS A 1 178 ? 8.384 78.493 299.430 1.00 29.91 2382 HIS A CA 1
ATOM 2611 C C . HIS A 1 178 ? 8.488 79.683 300.374 1.00 28.57 2382 HIS A C 1
ATOM 2612 O O . HIS A 1 178 ? 8.128 79.610 301.552 1.00 30.08 2382 HIS A O 1
ATOM 2626 N N . GLN A 1 179 ? 8.967 80.799 299.844 1.00 30.55 2383 GLN A N 1
ATOM 2627 C CA . GLN A 1 179 ? 9.051 82.060 300.569 1.00 38.08 2383 GLN A CA 1
ATOM 2628 C C . GLN A 1 179 ? 8.139 83.068 299.880 1.00 34.68 2383 GLN A C 1
ATOM 2629 O O . GLN A 1 179 ? 8.604 84.062 299.314 1.00 40.40 2383 GLN A O 1
ATOM 2643 N N . GLY A 1 180 ? 6.836 82.803 299.920 1.00 36.85 2384 GLY A N 1
ATOM 2644 C CA . GLY A 1 180 ? 5.877 83.610 299.194 1.00 42.84 2384 GLY A CA 1
ATOM 2645 C C . GLY A 1 180 ? 5.296 84.727 300.034 1.00 39.84 2384 GLY A C 1
ATOM 2646 O O . GLY A 1 180 ? 4.742 85.691 299.499 1.00 40.48 2384 GLY A O 1
ATOM 2650 N N . ILE A 1 181 ? 5.415 84.613 301.357 1.00 34.13 2385 ILE A N 1
ATOM 2651 C CA . ILE A 1 181 ? 4.958 85.678 302.236 1.00 37.40 2385 ILE A CA 1
ATOM 2652 C C . ILE A 1 181 ? 5.871 86.886 302.083 1.00 33.95 2385 ILE A C 1
ATOM 2653 O O . ILE A 1 181 ? 7.101 86.772 302.143 1.00 44.52 2385 ILE A O 1
ATOM 2669 N N . GLU A 1 182 ? 5.265 88.059 301.906 1.00 40.89 2386 GLU A N 1
ATOM 2670 C CA . GLU A 1 182 ? 5.974 89.329 301.953 1.00 44.86 2386 GLU A CA 1
ATOM 2671 C C . GLU A 1 182 ? 5.843 89.982 303.321 1.00 43.71 2386 GLU A C 1
ATOM 2672 O O . GLU A 1 182 ? 6.828 90.474 303.878 1.00 48.51 2386 GLU A O 1
ATOM 2684 N N . LYS A 1 183 ? 4.632 89.992 303.872 1.00 44.72 2387 LYS A N 1
ATOM 2685 C CA . LYS A 1 183 ? 4.389 90.577 305.180 1.00 45.07 2387 LYS A CA 1
ATOM 2686 C C . LYS A 1 183 ? 3.072 90.042 305.725 1.00 36.92 2387 LYS A C 1
ATOM 2687 O O . LYS A 1 183 ? 2.176 89.664 304.967 1.00 40.26 2387 LYS A O 1
ATOM 2706 N N . LEU A 1 184 ? 2.974 90.024 307.050 1.00 30.83 2388 LEU A N 1
ATOM 2707 C CA . LEU A 1 184 ? 1.799 89.555 307.772 1.00 32.38 2388 LEU A CA 1
ATOM 2708 C C . LEU A 1 184 ? 1.207 90.695 308.580 1.00 37.57 2388 LEU A C 1
ATOM 2709 O O . LEU A 1 184 ? 1.910 91.324 309.378 1.00 44.06 2388 LEU A O 1
ATOM 2725 N N . PHE A 1 185 ? -0.079 90.954 308.369 1.00 41.13 2389 PHE A N 1
ATOM 2726 C CA . PHE A 1 185 ? -0.834 91.930 309.143 1.00 36.43 2389 PHE A CA 1
ATOM 2727 C C . PHE A 1 185 ? -1.855 91.168 309.975 1.00 36.82 2389 PHE A C 1
ATOM 2728 O O . PHE A 1 185 ? -2.652 90.400 309.422 1.00 37.06 2389 PHE A O 1
ATOM 2745 N N . VAL A 1 186 ? -1.835 91.372 311.290 1.00 37.28 2390 VAL A N 1
ATOM 2746 C CA . VAL A 1 186 ? -2.618 90.553 312.202 1.00 37.76 2390 VAL A CA 1
ATOM 2747 C C . VAL A 1 186 ? -3.519 91.458 313.022 1.00 38.89 2390 VAL A C 1
ATOM 2748 O O . VAL A 1 186 ? -3.075 92.486 313.547 1.00 40.79 2390 VAL A O 1
ATOM 2761 N N . GLY A 1 187 ? -4.782 91.062 313.132 1.00 41.41 2391 GLY A N 1
ATOM 2762 C CA . GLY A 1 187 ? -5.699 91.595 314.105 1.00 43.64 2391 GLY A CA 1
ATOM 2763 C C . GLY A 1 187 ? -6.325 90.465 314.893 1.00 43.09 2391 GLY A C 1
ATOM 2764 O O . GLY A 1 187 ? -6.033 89.288 314.662 1.00 44.44 2391 GLY A O 1
ATOM 2768 N N . PRO A 1 188 ? -7.182 90.796 315.856 1.00 48.70 2392 PRO A N 1
ATOM 2769 C CA . PRO A 1 188 ? -7.877 89.736 316.599 1.00 53.65 2392 PRO A CA 1
ATOM 2770 C C . PRO A 1 188 ? -8.758 88.925 315.661 1.00 52.11 2392 PRO A C 1
ATOM 2771 O O . PRO A 1 188 ? -9.647 89.464 314.997 1.00 66.48 2392 PRO A O 1
ATOM 2782 N N . ASP A 1 189 ? -8.483 87.625 315.586 1.00 41.77 2393 ASP A N 1
ATOM 2783 C CA . ASP A 1 189 ? -9.262 86.627 314.841 1.00 53.28 2393 ASP A CA 1
ATOM 2784 C C . ASP A 1 189 ? -9.001 86.608 313.336 1.00 50.16 2393 ASP A C 1
ATOM 2785 O O . ASP A 1 189 ? -9.705 85.870 312.629 1.00 43.81 2393 ASP A O 1
ATOM 2794 N N . GLN A 1 190 ? -8.032 87.354 312.808 1.00 50.04 2394 GLN A N 1
ATOM 2795 C CA . GLN A 1 190 ? -7.712 87.187 311.394 1.00 46.65 2394 GLN A CA 1
ATOM 2796 C C . GLN A 1 190 ? -6.297 87.664 311.094 1.00 46.36 2394 GLN A C 1
ATOM 2797 O O . GLN A 1 190 ? -5.670 88.377 311.882 1.00 46.16 2394 GLN A O 1
ATOM 2811 N N . VAL A 1 191 ? -5.806 87.241 309.928 1.00 37.73 2395 VAL A N 1
ATOM 2812 C CA . VAL A 1 191 ? -4.476 87.576 309.434 1.00 35.96 2395 VAL A CA 1
ATOM 2813 C C . VAL A 1 191 ? -4.591 87.912 307.954 1.00 35.94 2395 VAL A C 1
ATOM 2814 O O . VAL A 1 191 ? -5.143 87.126 307.178 1.00 33.90 2395 VAL A O 1
ATOM 2827 N N . LEU A 1 192 ? -4.074 89.071 307.562 1.00 34.27 2396 LEU A N 1
ATOM 2828 C CA . LEU A 1 192 ? -3.969 89.443 306.157 1.00 33.50 2396 LEU A CA 1
ATOM 2829 C C . LEU A 1 192 ? -2.502 89.340 305.758 1.00 38.80 2396 LEU A C 1
ATOM 2830 O O . LEU A 1 192 ? -1.639 89.971 306.379 1.00 33.32 2396 LEU A O 1
ATOM 2846 N N . ALA A 1 193 ? -2.221 88.543 304.732 1.00 37.84 2397 ALA A N 1
ATOM 2847 C CA . ALA A 1 193 ? -0.856 88.257 304.309 1.00 35.35 2397 ALA A CA 1
ATOM 2848 C C . ALA A 1 193 ? -0.632 88.829 302.918 1.00 37.97 2397 ALA A C 1
ATOM 2849 O O . ALA A 1 193 ? -1.350 88.480 301.976 1.00 42.04 2397 ALA A O 1
ATOM 2856 N N . LYS A 1 194 ? 0.361 89.704 302.791 1.00 40.59 2398 LYS A N 1
ATOM 2857 C CA . LYS A 1 194 ? 0.819 90.131 301.479 1.00 39.68 2398 LYS A CA 1
ATOM 2858 C C . LYS A 1 194 ? 1.642 89.011 300.850 1.00 43.22 2398 LYS A C 1
ATOM 2859 O O . LYS A 1 194 ? 2.555 88.471 301.482 1.00 40.41 2398 LYS A O 1
ATOM 2878 N N . LEU A 1 195 ? 1.317 88.664 299.610 1.00 44.18 2399 LEU A N 1
ATOM 2879 C CA . LEU A 1 195 ? 1.890 87.505 298.944 1.00 40.75 2399 LEU A CA 1
ATOM 2880 C C . LEU A 1 195 ? 2.565 87.901 297.642 1.00 43.06 2399 LEU A C 1
ATOM 2881 O O . LEU A 1 195 ? 2.244 88.923 297.029 1.00 56.62 2399 LEU A O 1
ATOM 2897 N N . VAL A 1 196 ? 3.507 87.061 297.223 1.00 51.13 2400 VAL A N 1
ATOM 2898 C CA . VAL A 1 196 ? 4.164 87.208 295.932 1.00 53.32 2400 VAL A CA 1
ATOM 2899 C C . VAL A 1 196 ? 4.621 85.830 295.488 1.00 54.24 2400 VAL A C 1
ATOM 2900 O O . VAL A 1 196 ? 4.931 84.962 296.309 1.00 53.96 2400 VAL A O 1
ATOM 2913 N N . LEU A 1 197 ? 4.671 85.637 294.182 1.00 55.79 2401 LEU A N 1
ATOM 2914 C CA . LEU A 1 197 ? 5.178 84.398 293.624 1.00 54.33 2401 LEU A CA 1
ATOM 2915 C C . LEU A 1 197 ? 6.700 84.486 293.599 1.00 54.41 2401 LEU A C 1
ATOM 2916 O O . LEU A 1 197 ? 7.245 85.367 292.922 1.00 55.23 2401 LEU A O 1
ATOM 2932 N N . PRO A 1 198 ? 7.420 83.623 294.318 1.00 43.91 2402 PRO A N 1
ATOM 2933 C CA . PRO A 1 198 ? 8.883 83.743 294.347 1.00 45.72 2402 PRO A CA 1
ATOM 2934 C C . PRO A 1 198 ? 9.474 83.786 292.946 1.00 48.83 2402 PRO A C 1
ATOM 2935 O O . PRO A 1 198 ? 9.003 83.111 292.028 1.00 49.07 2402 PRO A O 1
ATOM 2946 N N . SER A 1 199 ? 10.518 84.601 292.789 1.00 53.90 2403 SER A N 1
ATOM 2947 C CA . SER A 1 199 ? 11.113 84.796 291.472 1.00 55.45 2403 SER A CA 1
ATOM 2948 C C . SER A 1 199 ? 11.702 83.499 290.934 1.00 57.01 2403 SER A C 1
ATOM 2949 O O . SER A 1 199 ? 11.811 83.324 289.715 1.00 62.19 2403 SER A O 1
ATOM 2957 N N . SER A 1 200 ? 12.081 82.581 291.824 1.00 50.47 2404 SER A N 1
ATOM 2958 C CA . SER A 1 200 ? 12.685 81.327 291.389 1.00 50.34 2404 SER A CA 1
ATOM 2959 C C . SER A 1 200 ? 11.736 80.522 290.504 1.00 56.83 2404 SER A C 1
ATOM 2960 O O . SER A 1 200 ? 12.171 79.892 289.533 1.00 63.24 2404 SER A O 1
ATOM 2968 N N . VAL A 1 201 ? 10.439 80.530 290.820 1.00 48.70 2405 VAL A N 1
ATOM 2969 C CA . VAL A 1 201 ? 9.476 79.640 290.176 1.00 47.58 2405 VAL A CA 1
ATOM 2970 C C . VAL A 1 201 ? 8.649 80.346 289.103 1.00 48.58 2405 VAL A C 1
ATOM 2971 O O . VAL A 1 201 ? 7.689 79.764 288.590 1.00 50.51 2405 VAL A O 1
ATOM 2984 N N . THR A 1 202 ? 8.997 81.582 288.743 1.00 51.44 2406 THR A N 1
ATOM 2985 C CA . THR A 1 202 ? 8.185 82.316 287.776 1.00 55.51 2406 THR A CA 1
ATOM 2986 C C . THR A 1 202 ? 8.223 81.687 286.386 1.00 60.01 2406 THR A C 1
ATOM 2987 O O . THR A 1 202 ? 7.272 81.849 285.613 1.00 65.16 2406 THR A O 1
ATOM 2998 N N . GLY A 1 203 ? 9.297 80.974 286.044 1.00 59.20 2407 GLY A N 1
ATOM 2999 C CA . GLY A 1 203 ? 9.405 80.416 284.706 1.00 61.27 2407 GLY A CA 1
ATOM 3000 C C . GLY A 1 203 ? 8.391 79.333 284.391 1.00 65.00 2407 GLY A C 1
ATOM 3001 O O . GLY A 1 203 ? 8.027 79.147 283.226 1.00 69.68 2407 GLY A O 1
ATOM 3005 N N . THR A 1 204 ? 7.920 78.606 285.406 1.00 66.97 2408 THR A N 1
ATOM 3006 C CA . THR A 1 204 ? 6.961 77.522 285.203 1.00 68.83 2408 THR A CA 1
ATOM 3007 C C . THR A 1 204 ? 5.653 77.739 285.954 1.00 64.99 2408 THR A C 1
ATOM 3008 O O . THR A 1 204 ? 4.871 76.792 286.100 1.00 67.40 2408 THR A O 1
ATOM 3019 N N . ALA A 1 205 ? 5.388 78.954 286.436 1.00 55.43 2409 ALA A N 1
ATOM 3020 C CA . ALA A 1 205 ? 4.115 79.225 287.093 1.00 55.60 2409 ALA A CA 1
ATOM 3021 C C . ALA A 1 205 ? 2.943 79.041 286.141 1.00 59.85 2409 ALA A C 1
ATOM 3022 O O . ALA A 1 205 ? 1.808 78.848 286.593 1.00 60.94 2409 ALA A O 1
ATOM 3029 N N . GLU A 1 206 ? 3.203 79.087 284.835 1.00 60.02 2410 GLU A N 1
ATOM 3030 C CA . GLU A 1 206 ? 2.148 78.962 283.836 1.00 64.09 2410 GLU A CA 1
ATOM 3031 C C . GLU A 1 206 ? 1.474 77.596 283.885 1.00 68.53 2410 GLU A C 1
ATOM 3032 O O . GLU A 1 206 ? 0.279 77.484 283.586 1.00 72.24 2410 GLU A O 1
ATOM 3044 N N . LYS A 1 207 ? 2.213 76.549 284.250 1.00 66.31 2411 LYS A N 1
ATOM 3045 C CA . LYS A 1 207 ? 1.700 75.185 284.222 1.00 67.76 2411 LYS A CA 1
ATOM 3046 C C . LYS A 1 207 ? 1.078 74.745 285.548 1.00 65.31 2411 LYS A C 1
ATOM 3047 O O . LYS A 1 207 ? 0.914 73.540 285.773 1.00 69.67 2411 LYS A O 1
ATOM 3066 N N . PHE A 1 208 ? 0.731 75.686 286.425 1.00 54.44 2412 PHE A N 1
ATOM 3067 C CA . PHE A 1 208 ? 0.016 75.388 287.660 1.00 47.76 2412 PHE A CA 1
ATOM 3068 C C . PHE A 1 208 ? -1.232 76.254 287.746 1.00 52.02 2412 PHE A C 1
ATOM 3069 O O . PHE A 1 208 ? -1.189 77.450 287.443 1.00 57.75 2412 PHE A O 1
ATOM 3086 N N . VAL A 1 209 ? -2.343 75.645 288.162 1.00 46.79 2413 VAL A N 1
ATOM 3087 C CA . VAL A 1 209 ? -3.532 76.401 288.549 1.00 49.18 2413 VAL A CA 1
ATOM 3088 C C . VAL A 1 209 ? -3.433 76.696 290.038 1.00 40.10 2413 VAL A C 1
ATOM 3089 O O . VAL A 1 209 ? -3.485 77.855 290.461 1.00 42.25 2413 VAL A O 1
ATOM 3102 N N . LEU A 1 210 ? -3.289 75.646 290.840 1.00 41.31 2414 LEU A N 1
ATOM 3103 C CA . LEU A 1 210 ? -3.045 75.773 292.275 1.00 47.04 2414 LEU A CA 1
ATOM 3104 C C . LEU A 1 210 ? -1.542 75.627 292.492 1.00 39.89 2414 LEU A C 1
ATOM 3105 O O . LEU A 1 210 ? -1.027 74.526 292.687 1.00 39.08 2414 LEU A O 1
ATOM 3121 N N . HIS A 1 211 ? -0.835 76.748 292.458 1.00 41.63 2415 HIS A N 1
ATOM 3122 C CA . HIS A 1 211 ? 0.621 76.700 292.525 1.00 44.67 2415 HIS A CA 1
ATOM 3123 C C . HIS A 1 211 ? 1.070 76.426 293.958 1.00 35.34 2415 HIS A C 1
ATOM 3124 O O . HIS A 1 211 ? 0.676 77.156 294.871 1.00 39.22 2415 HIS A O 1
ATOM 3138 N N . PRO A 1 212 ? 1.906 75.408 294.193 1.00 33.08 2416 PRO A N 1
ATOM 3139 C CA . PRO A 1 212 ? 2.298 75.102 295.580 1.00 40.22 2416 PRO A CA 1
ATOM 3140 C C . PRO A 1 212 ? 2.921 76.279 296.309 1.00 42.26 2416 PRO A C 1
ATOM 3141 O O . PRO A 1 212 ? 2.707 76.428 297.519 1.00 47.93 2416 PRO A O 1
ATOM 3152 N N . SER A 1 213 ? 3.686 77.123 295.614 1.00 30.68 2417 SER A N 1
ATOM 3153 C CA . SER A 1 213 ? 4.321 78.260 296.273 1.00 37.12 2417 SER A CA 1
ATOM 3154 C C . SER A 1 213 ? 3.279 79.221 296.837 1.00 40.72 2417 SER A C 1
ATOM 3155 O O . SER A 1 213 ? 3.374 79.648 297.994 1.00 40.83 2417 SER A O 1
ATOM 3163 N N . VAL A 1 214 ? 2.278 79.581 296.030 1.00 41.75 2418 VAL A N 1
ATOM 3164 C CA . VAL A 1 214 ? 1.261 80.527 296.485 1.00 39.27 2418 VAL A CA 1
ATOM 3165 C C . VAL A 1 214 ? 0.359 79.879 297.527 1.00 40.13 2418 VAL A C 1
ATOM 3166 O O . VAL A 1 214 ? 0.062 80.470 298.572 1.00 37.39 2418 VAL A O 1
ATOM 3179 N N . MET A 1 215 ? -0.089 78.652 297.255 1.00 40.07 2419 MET A N 1
ATOM 3180 C CA . MET A 1 215 ? -0.989 77.963 298.170 1.00 38.16 2419 MET A CA 1
ATOM 3181 C C . MET A 1 215 ? -0.336 77.739 299.527 1.00 40.40 2419 MET A C 1
ATOM 3182 O O . MET A 1 215 ? -0.964 77.958 300.571 1.00 36.05 2419 MET A O 1
ATOM 3196 N N . ASP A 1 216 ? 0.927 77.309 299.536 1.00 37.33 2420 ASP A N 1
ATOM 3197 C CA . ASP A 1 216 ? 1.611 77.072 300.801 1.00 34.50 2420 ASP A CA 1
ATOM 3198 C C . ASP A 1 216 ? 1.790 78.373 301.572 1.00 33.01 2420 ASP A C 1
ATOM 3199 O O . ASP A 1 216 ? 1.637 78.402 302.798 1.00 33.10 2420 ASP A O 1
ATOM 3208 N N . ALA A 1 217 ? 2.082 79.466 300.864 1.00 26.97 2421 ALA A N 1
ATOM 3209 C CA . ALA A 1 217 ? 2.235 80.760 301.520 1.00 31.77 2421 ALA A CA 1
ATOM 3210 C C . ALA A 1 217 ? 0.943 81.198 302.199 1.00 37.51 2421 ALA A C 1
ATOM 3211 O O . ALA A 1 217 ? 0.971 81.764 303.298 1.00 38.30 2421 ALA A O 1
ATOM 3218 N N . ALA A 1 218 ? -0.202 80.940 301.565 1.00 36.85 2422 ALA A N 1
ATOM 3219 C CA . ALA A 1 218 ? -1.478 81.271 302.190 1.00 38.00 2422 ALA A CA 1
ATOM 3220 C C . ALA A 1 218 ? -1.661 80.512 303.497 1.00 35.20 2422 ALA A C 1
ATOM 3221 O O . ALA A 1 218 ? -2.133 81.075 304.492 1.00 35.16 2422 ALA A O 1
ATOM 3228 N N . LEU A 1 219 ? -1.288 79.234 303.515 1.00 31.00 2423 LEU A N 1
ATOM 3229 C CA . LEU A 1 219 ? -1.385 78.447 304.738 1.00 39.21 2423 LEU A CA 1
ATOM 3230 C C . LEU A 1 219 ? -0.305 78.847 305.739 1.00 39.74 2423 LEU A C 1
ATOM 3231 O O . LEU A 1 219 ? -0.546 78.827 306.952 1.00 38.39 2423 LEU A O 1
ATOM 3247 N N . GLN A 1 220 ? 0.887 79.210 305.250 1.00 38.19 2424 GLN A N 1
ATOM 3248 C CA . GLN A 1 220 ? 1.938 79.740 306.116 1.00 40.64 2424 GLN A CA 1
ATOM 3249 C C . GLN A 1 220 ? 1.453 80.944 306.914 1.00 38.36 2424 GLN A C 1
ATOM 3250 O O . GLN A 1 220 ? 1.904 81.166 308.046 1.00 32.43 2424 GLN A O 1
ATOM 3264 N N . ALA A 1 221 ? 0.546 81.736 306.339 1.00 33.61 2425 ALA A N 1
ATOM 3265 C CA . ALA A 1 221 ? 0.093 82.969 306.972 1.00 39.02 2425 ALA A CA 1
ATOM 3266 C C . ALA A 1 221 ? -0.554 82.721 308.328 1.00 38.14 2425 ALA A C 1
ATOM 3267 O O . ALA A 1 221 ? -0.625 83.647 309.143 1.00 35.60 2425 ALA A O 1
ATOM 3274 N N . SER A 1 222 ? -1.028 81.502 308.594 1.00 35.07 2426 SER A N 1
ATOM 3275 C CA . SER A 1 222 ? -1.601 81.205 309.901 1.00 36.18 2426 SER A CA 1
ATOM 3276 C C . SER A 1 222 ? -0.581 81.336 311.022 1.00 36.79 2426 SER A C 1
ATOM 3277 O O . SER A 1 222 ? -0.974 81.357 312.193 1.00 37.84 2426 SER A O 1
ATOM 3285 N N . LEU A 1 223 ? 0.710 81.424 310.692 1.00 31.59 2427 LEU A N 1
ATOM 3286 C CA . LEU A 1 223 ? 1.715 81.748 311.698 1.00 35.63 2427 LEU A CA 1
ATOM 3287 C C . LEU A 1 223 ? 1.370 83.038 312.427 1.00 40.24 2427 LEU A C 1
ATOM 3288 O O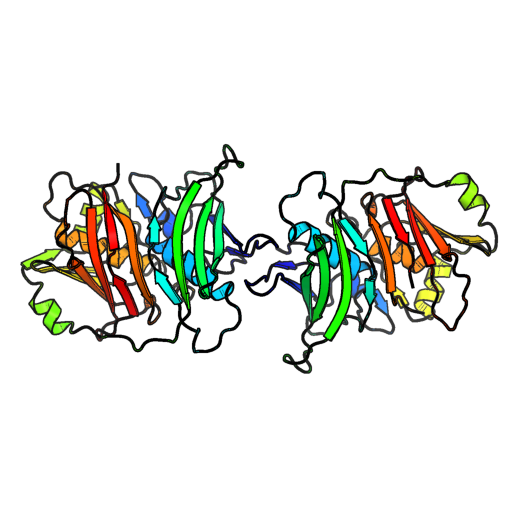 . LEU A 1 223 ? 1.736 83.210 313.595 1.00 38.59 2427 LEU A O 1
ATOM 3304 N N . GLY A 1 224 ? 0.672 83.956 311.754 1.00 43.40 2428 GLY A N 1
ATOM 3305 C CA . GLY A 1 224 ? 0.287 85.203 312.393 1.00 45.06 2428 GLY A CA 1
ATOM 3306 C C . GLY A 1 224 ? -0.443 84.993 313.704 1.00 47.14 2428 GLY A C 1
ATOM 3307 O O . GLY A 1 224 ? -0.275 85.768 314.650 1.00 49.45 2428 GLY A O 1
ATOM 3311 N N . PHE A 1 225 ? -1.264 83.941 313.784 1.00 45.22 2429 PHE A N 1
ATOM 3312 C CA . PHE A 1 225 ? -1.988 83.658 315.019 1.00 47.44 2429 PHE A CA 1
ATOM 3313 C C . PHE A 1 225 ? -1.085 83.099 316.109 1.00 48.81 2429 PHE A C 1
ATOM 3314 O O . PHE A 1 225 ? -1.435 83.192 317.290 1.00 55.08 2429 PHE A O 1
ATOM 3331 N N . MET A 1 226 ? 0.060 82.523 315.750 1.00 51.21 2430 MET A N 1
ATOM 3332 C CA . MET A 1 226 ? 0.838 81.727 316.688 1.00 54.29 2430 MET A CA 1
ATOM 3333 C C . MET A 1 226 ? 2.160 82.361 317.096 1.00 50.25 2430 MET A C 1
ATOM 3334 O O . MET A 1 226 ? 2.842 81.811 317.969 1.00 50.90 2430 MET A O 1
ATOM 3348 N N . MET A 1 227 ? 2.540 83.495 316.507 1.00 48.59 2431 MET A N 1
ATOM 3349 C CA . MET A 1 227 ? 3.709 84.227 316.980 1.00 43.67 2431 MET A CA 1
ATOM 3350 C C . MET A 1 227 ? 3.582 84.504 318.471 1.00 43.56 2431 MET A C 1
ATOM 3351 O O . MET A 1 227 ? 2.531 84.936 318.949 1.00 47.54 2431 MET A O 1
ATOM 3365 N N . GLY A 1 228 ? 4.662 84.251 319.206 1.00 42.43 2432 GLY A N 1
ATOM 3366 C CA . GLY A 1 228 ? 4.655 84.388 320.646 1.00 43.65 2432 GLY A CA 1
ATOM 3367 C C . GLY A 1 228 ? 4.319 83.123 321.403 1.00 44.84 2432 GLY A C 1
ATOM 3368 O O . GLY A 1 228 ? 4.248 83.160 322.639 1.00 46.52 2432 GLY A O 1
ATOM 3372 N N . THR A 1 229 ? 4.112 82.007 320.708 1.00 46.60 2433 THR A N 1
ATOM 3373 C CA . THR A 1 229 ? 3.806 80.733 321.342 1.00 48.07 2433 THR A CA 1
ATOM 3374 C C . THR A 1 229 ? 5.098 80.034 321.744 1.00 49.31 2433 THR A C 1
ATOM 3375 O O . THR A 1 229 ? 5.976 79.810 320.905 1.00 42.61 2433 THR A O 1
ATOM 3386 N N . SER A 1 230 ? 5.205 79.681 323.023 1.00 54.64 2434 SER A N 1
ATOM 3387 C CA . SER A 1 230 ? 6.414 79.043 323.524 1.00 59.17 2434 SER A CA 1
ATOM 3388 C C . SER A 1 230 ? 6.578 77.657 322.913 1.00 62.16 2434 SER A C 1
ATOM 3389 O O . SER A 1 230 ? 5.622 76.882 322.826 1.00 64.08 2434 SER A O 1
ATOM 3397 N N . ASP A 1 231 ? 7.803 77.347 322.497 1.00 60.05 2435 ASP A N 1
ATOM 3398 C CA . ASP A 1 231 ? 8.124 76.070 321.865 1.00 55.42 2435 ASP A CA 1
ATOM 3399 C C . ASP A 1 231 ? 7.059 75.695 320.843 1.00 48.81 2435 ASP A C 1
ATOM 3400 O O . ASP A 1 231 ? 6.580 74.565 320.769 1.00 50.64 2435 ASP A O 1
ATOM 3409 N N . LEU A 1 232 ? 6.684 76.690 320.039 1.00 44.27 2436 LEU A N 1
ATOM 3410 C CA . LEU A 1 232 ? 5.700 76.487 318.990 1.00 43.68 2436 LEU A CA 1
ATOM 3411 C C . LEU A 1 232 ? 6.081 75.296 318.122 1.00 49.33 2436 LEU A C 1
ATOM 3412 O O . LEU A 1 232 ? 7.233 75.159 317.701 1.00 46.80 2436 LEU A O 1
ATOM 3428 N N . GLN A 1 233 ? 5.105 74.428 317.861 1.00 55.01 2437 GLN A N 1
ATOM 3429 C CA . GLN A 1 233 ? 5.338 73.288 316.996 1.00 52.60 2437 GLN A CA 1
ATOM 3430 C C . GLN A 1 233 ? 4.586 73.454 315.678 1.00 47.93 2437 GLN A C 1
ATOM 3431 O O . GLN A 1 233 ? 3.508 74.054 315.640 1.00 46.32 2437 GLN A O 1
ATOM 3445 N N . PRO A 1 234 ? 5.140 72.948 314.577 1.00 41.58 2438 PRO A N 1
ATOM 3446 C CA . PRO A 1 234 ? 4.473 73.106 313.278 1.00 44.88 2438 PRO A CA 1
ATOM 3447 C C . PRO A 1 234 ? 3.183 72.303 313.190 1.00 49.14 2438 PRO A C 1
ATOM 3448 O O . PRO A 1 234 ? 3.090 71.180 313.692 1.00 53.11 2438 PRO A O 1
ATOM 3459 N N . SER A 1 235 ? 2.186 72.896 312.533 1.00 47.46 2439 SER A N 1
ATOM 3460 C CA . SER A 1 235 ? 0.907 72.254 312.249 1.00 41.15 2439 SER A CA 1
ATOM 3461 C C . SER A 1 235 ? 0.782 72.057 310.744 1.00 47.72 2439 SER A C 1
ATOM 3462 O O . SER A 1 235 ? 0.876 73.025 309.981 1.00 51.03 2439 SER A O 1
ATOM 3470 N N . LEU A 1 236 ? 0.555 70.818 310.320 1.00 48.06 2440 LEU A N 1
ATOM 3471 C CA . LEU A 1 236 ? 0.465 70.494 308.904 1.00 41.78 2440 LEU A CA 1
ATOM 3472 C C . LEU A 1 236 ? -0.963 70.149 308.498 1.00 39.15 2440 LEU A C 1
ATOM 3473 O O . LEU A 1 236 ? -1.807 69.837 309.344 1.00 34.46 2440 LEU A O 1
ATOM 3489 N N . PRO A 1 237 ? -1.269 70.208 307.203 1.00 36.70 2441 PRO A N 1
ATOM 3490 C CA . PRO A 1 237 ? -2.631 69.911 306.748 1.00 37.73 2441 PRO A CA 1
ATOM 3491 C C . PRO A 1 237 ? -3.121 68.558 307.240 1.00 41.05 2441 PRO A C 1
ATOM 3492 O O . PRO A 1 237 ? -2.404 67.556 307.201 1.00 36.45 2441 PRO A O 1
ATOM 3503 N N . PHE A 1 238 ? -4.351 68.545 307.710 1.00 37.70 2442 PHE A N 1
ATOM 3504 C CA . PHE A 1 238 ? -4.989 67.352 308.245 1.00 38.14 2442 PHE A CA 1
ATOM 3505 C C . PHE A 1 238 ? -6.322 67.053 307.583 1.00 41.51 2442 PHE A C 1
ATOM 3506 O O . PHE A 1 238 ? -6.647 65.880 307.380 1.00 40.23 2442 PHE A O 1
ATOM 3523 N N . ALA A 1 239 ? -7.095 68.078 307.236 1.00 33.72 2443 ALA A N 1
ATOM 3524 C CA . ALA A 1 239 ? -8.357 67.879 306.544 1.00 33.27 2443 ALA A CA 1
ATOM 3525 C C . ALA A 1 239 ? -8.779 69.200 305.925 1.00 31.20 2443 ALA A C 1
ATOM 3526 O O . ALA A 1 239 ? -8.385 70.274 306.383 1.00 35.71 2443 ALA A O 1
ATOM 3533 N N . LEU A 1 240 ? -9.596 69.107 304.881 1.00 31.51 2444 LEU A N 1
ATOM 3534 C CA . LEU A 1 240 ? -10.151 70.294 304.240 1.00 37.91 2444 LEU A CA 1
ATOM 3535 C C . LEU A 1 240 ? -11.567 69.973 303.788 1.00 32.70 2444 LEU A C 1
ATOM 3536 O O . LEU A 1 240 ? -11.778 69.017 303.038 1.00 29.39 2444 LEU A O 1
ATOM 3552 N N . GLU A 1 241 ? -12.533 70.779 304.229 1.00 37.86 2445 GLU A N 1
ATOM 3553 C CA . GLU A 1 241 ? -13.926 70.501 303.895 1.00 41.47 2445 GLU A CA 1
ATOM 3554 C C . GLU A 1 241 ? -14.229 70.831 302.442 1.00 40.11 2445 GLU A C 1
ATOM 3555 O O . GLU A 1 241 ? -14.906 70.057 301.754 1.00 43.11 2445 GLU A O 1
ATOM 3567 N N . GLU A 1 242 ? -13.711 71.947 301.943 1.00 39.10 2446 GLU A N 1
ATOM 3568 C CA . GLU A 1 242 ? -14.086 72.399 300.616 1.00 38.53 2446 GLU A CA 1
ATOM 3569 C C . GLU A 1 242 ? -12.984 73.286 300.067 1.00 40.70 2446 GLU A C 1
ATOM 3570 O O . GLU A 1 242 ? -12.347 74.035 300.812 1.00 36.19 2446 GLU A O 1
ATOM 3582 N N . LEU A 1 243 ? -12.761 73.186 298.759 1.00 37.59 2447 LEU A N 1
ATOM 3583 C CA . LEU A 1 243 ? -11.836 74.058 298.055 1.00 33.88 2447 LEU A CA 1
ATOM 3584 C C . LEU A 1 243 ? -12.515 74.513 296.776 1.00 33.52 2447 LEU A C 1
ATOM 3585 O O . LEU A 1 243 ? -12.986 73.683 295.992 1.00 36.93 2447 LEU A O 1
ATOM 3601 N N . ASN A 1 244 ? -12.543 75.822 296.559 1.00 33.82 2448 ASN A N 1
ATOM 3602 C CA . ASN A 1 244 ? -13.194 76.412 295.401 1.00 36.36 2448 ASN A CA 1
ATOM 3603 C C . ASN A 1 244 ? -12.140 77.096 294.545 1.00 41.78 2448 ASN A C 1
ATOM 3604 O O . ASN A 1 244 ? -11.286 77.821 295.065 1.00 40.11 2448 ASN A O 1
ATOM 3615 N N . ILE A 1 245 ? -12.202 76.857 293.238 1.00 46.05 2449 ILE A N 1
ATOM 3616 C CA . ILE A 1 245 ? -11.212 77.351 292.289 1.00 43.13 2449 ILE A CA 1
ATOM 3617 C C . ILE A 1 245 ? -11.941 78.250 291.305 1.00 44.78 2449 ILE A C 1
ATOM 3618 O O . ILE A 1 245 ? -12.700 77.762 290.457 1.00 51.16 2449 ILE A O 1
ATOM 3634 N N . TYR A 1 246 ? -11.708 79.557 291.401 1.00 46.39 2450 TYR A N 1
ATOM 3635 C CA . TYR A 1 246 ? -12.286 80.498 290.453 1.00 41.73 2450 TYR A CA 1
ATOM 3636 C C . TYR A 1 246 ? -11.313 80.914 289.359 1.00 43.36 2450 TYR A C 1
ATOM 3637 O O . TYR A 1 246 ? -11.747 81.228 288.245 1.00 44.57 2450 TYR A O 1
ATOM 3655 N N . SER A 1 247 ? -10.015 80.927 289.650 1.00 45.05 2451 SER A N 1
ATOM 3656 C CA . SER A 1 247 ? -8.993 81.225 288.654 1.00 46.83 2451 SER A CA 1
ATOM 3657 C C . SER A 1 247 ? -7.654 80.744 289.198 1.00 49.23 2451 SER A C 1
ATOM 3658 O O . SER A 1 247 ? -7.568 80.205 290.305 1.00 47.06 2451 SER A O 1
ATOM 3666 N N . ALA A 1 248 ? -6.602 80.946 288.408 1.00 51.63 2452 ALA A N 1
ATOM 3667 C CA . ALA A 1 248 ? -5.276 80.489 288.801 1.00 48.88 2452 ALA A CA 1
ATOM 3668 C C . ALA A 1 248 ? -4.777 81.257 290.019 1.00 47.40 2452 ALA A C 1
ATOM 3669 O O . ALA A 1 248 ? -4.997 82.464 290.152 1.00 51.28 2452 ALA A O 1
ATOM 3676 N N . SER A 1 249 ? -4.105 80.534 290.916 1.00 46.53 2453 SER A N 1
ATOM 3677 C CA . SER A 1 249 ? -3.501 81.134 292.100 1.00 50.00 2453 SER A CA 1
ATOM 3678 C C . SER A 1 249 ? -2.351 82.079 291.772 1.00 51.71 2453 SER A C 1
ATOM 3679 O O . SER A 1 249 ? -2.006 82.920 292.608 1.00 49.98 2453 SER A O 1
ATOM 3687 N N . THR A 1 250 ? -1.749 81.961 290.586 1.00 61.10 2454 THR A N 1
ATOM 3688 C CA . THR A 1 250 ? -0.597 82.795 290.258 1.00 66.98 2454 THR A CA 1
ATOM 3689 C C . THR A 1 250 ? -0.936 84.275 290.379 1.00 69.37 2454 THR A C 1
ATOM 3690 O O . THR A 1 250 ? -0.106 85.077 290.825 1.00 71.28 2454 THR A O 1
ATOM 3701 N N . ALA A 1 251 ? -2.151 84.657 289.989 1.00 69.16 2455 ALA A N 1
ATOM 3702 C CA . ALA A 1 251 ? -2.578 86.047 290.099 1.00 69.16 2455 ALA A CA 1
ATOM 3703 C C . ALA A 1 251 ? -2.570 86.551 291.536 1.00 64.88 2455 ALA A C 1
ATOM 3704 O O . ALA A 1 251 ? -2.586 87.768 291.751 1.00 64.78 2455 ALA A O 1
ATOM 3711 N N . ALA A 1 252 ? -2.541 85.654 292.519 1.00 62.68 2456 ALA A N 1
ATOM 3712 C CA . ALA A 1 252 ? -2.785 86.051 293.899 1.00 59.14 2456 ALA A CA 1
ATOM 3713 C C . ALA A 1 252 ? -1.751 87.057 294.383 1.00 54.33 2456 ALA A C 1
ATOM 3714 O O . ALA A 1 252 ? -0.559 86.955 294.082 1.00 62.25 2456 ALA A O 1
ATOM 3721 N N . ALA A 1 253 ? -2.232 88.044 295.138 1.00 52.34 2457 ALA A N 1
ATOM 3722 C CA . ALA A 1 253 ? -1.392 89.030 295.801 1.00 46.14 2457 ALA A CA 1
ATOM 3723 C C . ALA A 1 253 ? -1.628 89.123 297.299 1.00 39.55 2457 ALA A C 1
ATOM 3724 O O . ALA A 1 253 ? -0.789 89.697 298.002 1.00 39.18 2457 ALA A O 1
ATOM 3731 N N . TRP A 1 254 ? -2.730 88.581 297.810 1.00 41.79 2458 TRP A N 1
ATOM 3732 C CA . TRP A 1 254 ? -3.060 88.650 299.223 1.00 40.87 2458 TRP A CA 1
ATOM 3733 C C . TRP A 1 254 ? -3.656 87.319 299.650 1.00 39.70 2458 TRP A C 1
ATOM 3734 O O . TRP A 1 254 ? -4.096 86.517 298.823 1.00 38.84 2458 TRP A O 1
ATOM 3755 N N . ALA A 1 255 ? -3.667 87.092 300.958 1.00 41.68 2459 ALA A N 1
ATOM 3756 C CA . ALA A 1 255 ? -4.367 85.955 301.530 1.00 41.22 2459 ALA A CA 1
ATOM 3757 C C . ALA A 1 255 ? -4.960 86.369 302.864 1.00 42.41 2459 ALA A C 1
ATOM 3758 O O . ALA A 1 255 ? -4.303 87.045 303.661 1.00 40.53 2459 ALA A O 1
ATOM 3765 N N . LEU A 1 256 ? -6.206 85.973 303.096 1.00 36.72 2460 LEU A N 1
ATOM 3766 C CA . LEU A 1 256 ? -6.883 86.230 304.358 1.00 36.03 2460 LEU A CA 1
ATOM 3767 C C . LEU A 1 256 ? -7.064 84.904 305.072 1.00 31.83 2460 LEU A C 1
ATOM 3768 O O . LEU A 1 256 ? -7.537 83.931 304.476 1.00 32.36 2460 LEU A O 1
ATOM 3784 N N . VAL A 1 257 ? -6.687 84.869 306.343 1.00 35.05 2461 VAL A N 1
ATOM 3785 C CA . VAL A 1 257 ? -6.816 83.681 307.170 1.00 39.69 2461 VAL A CA 1
ATOM 3786 C C . VAL A 1 257 ? -7.622 84.074 308.392 1.00 39.29 2461 VAL A C 1
ATOM 3787 O O . VAL A 1 257 ? -7.245 84.999 309.122 1.00 39.92 2461 VAL A O 1
ATOM 3800 N N . ARG A 1 258 ? -8.733 83.384 308.608 1.00 44.22 2462 ARG A N 1
ATOM 3801 C CA . ARG A 1 258 ? -9.513 83.554 309.819 1.00 52.72 2462 ARG A CA 1
ATOM 3802 C C . ARG A 1 258 ? -9.960 82.179 310.279 1.00 48.98 2462 ARG A C 1
ATOM 3803 O O . ARG A 1 258 ? -9.927 81.208 309.520 1.00 46.41 2462 ARG A O 1
ATOM 3824 N N . TYR A 1 259 ? -10.352 82.101 311.543 1.00 51.81 2463 TYR A N 1
ATOM 3825 C CA . TYR A 1 259 ? -10.839 80.845 312.084 1.00 53.35 2463 TYR A CA 1
ATOM 3826 C C . TYR A 1 259 ? -12.215 80.546 311.509 1.00 52.82 2463 TYR A C 1
ATOM 3827 O O . TYR A 1 259 ? -13.042 81.446 311.338 1.00 53.84 2463 TYR A O 1
ATOM 3845 N N . SER A 1 260 ? -12.456 79.277 311.193 1.00 57.17 2464 SER A N 1
ATOM 3846 C CA . SER A 1 260 ? -13.790 78.855 310.797 1.00 57.03 2464 SER A CA 1
ATOM 3847 C C . SER A 1 260 ? -14.753 78.984 311.970 1.00 64.82 2464 SER A C 1
ATOM 3848 O O . SER A 1 260 ? -14.361 78.905 313.137 1.00 63.75 2464 SER A O 1
ATOM 3856 N N . ASP A 1 261 ? -16.030 79.187 311.647 1.00 83.21 2465 ASP A N 1
ATOM 3857 C CA . ASP A 1 261 ? -17.060 79.404 312.661 1.00 92.26 2465 ASP A CA 1
ATOM 3858 C C . ASP A 1 261 ? -17.468 78.072 313.298 1.00 93.34 2465 ASP A C 1
ATOM 3859 O O . ASP A 1 261 ? -18.636 77.683 313.328 1.00 103.44 2465 ASP A O 1
ATOM 3868 N N . GLY A 1 262 ? -16.462 77.375 313.817 1.00 81.19 2466 GLY A N 1
ATOM 3869 C CA . GLY A 1 262 ? -16.654 76.135 314.540 1.00 85.63 2466 GLY A CA 1
ATOM 3870 C C . GLY A 1 262 ? -16.339 76.269 316.016 1.00 100.01 2466 GLY A C 1
ATOM 3871 O O . GLY A 1 262 ? -16.833 75.495 316.841 1.00 91.05 2466 GLY A O 1
ATOM 3875 N N . ASN A 1 263 ? -15.509 77.256 316.355 1.00 135.17 2467 ASN A N 1
ATOM 3876 C CA . ASN A 1 263 ? -15.117 77.511 317.741 1.00 146.85 2467 ASN A CA 1
ATOM 3877 C C . ASN A 1 263 ? -14.434 76.282 318.334 1.00 146.14 2467 ASN A C 1
ATOM 3878 O O . ASN A 1 263 ? -14.629 75.933 319.499 1.00 154.88 2467 ASN A O 1
ATOM 3889 N N . ALA A 1 264 ? -13.619 75.618 317.509 1.00 129.57 2468 ALA A N 1
ATOM 3890 C CA . ALA A 1 264 ? -12.864 74.433 317.907 1.00 125.79 2468 ALA A CA 1
ATOM 3891 C C . ALA A 1 264 ? -11.384 74.685 317.601 1.00 124.65 2468 ALA A C 1
ATOM 3892 O O . ALA A 1 264 ? -10.801 74.060 316.714 1.00 119.23 2468 ALA A O 1
ATOM 3899 N N . THR A 1 265 ? -10.781 75.617 318.336 1.00 129.93 2469 THR A N 1
ATOM 3900 C CA . THR A 1 265 ? -9.383 75.980 318.140 1.00 130.38 2469 THR A CA 1
ATOM 3901 C C . THR A 1 265 ? -8.572 75.473 319.325 1.00 131.38 2469 THR A C 1
ATOM 3902 O O . THR A 1 265 ? -8.858 75.823 320.475 1.00 134.65 2469 THR A O 1
ATOM 3913 N N . THR A 1 266 ? -7.573 74.644 319.039 1.00 128.18 2470 THR A N 1
ATOM 3914 C CA . THR A 1 266 ? -6.660 74.130 320.047 1.00 126.86 2470 THR A CA 1
ATOM 3915 C C . THR A 1 266 ? -5.259 74.130 319.454 1.00 121.19 2470 THR A C 1
ATOM 3916 O O . THR A 1 266 ? -5.085 74.174 318.234 1.00 117.60 2470 THR A O 1
ATOM 3927 N N . GLN A 1 267 ? -4.251 74.093 320.328 1.00 120.61 2471 GLN A N 1
ATOM 3928 C CA . GLN A 1 267 ? -2.880 74.004 319.839 1.00 107.51 2471 GLN A CA 1
ATOM 3929 C C . GLN A 1 267 ? -2.689 72.754 318.995 1.00 106.32 2471 GLN A C 1
ATOM 3930 O O . GLN A 1 267 ? -1.980 72.779 317.982 1.00 103.35 2471 GLN A O 1
ATOM 3944 N N . LYS A 1 268 ? -3.326 71.650 319.390 1.00 97.83 2472 LYS A N 1
ATOM 3945 C CA . LYS A 1 268 ? -3.235 70.418 318.615 1.00 91.04 2472 LYS A CA 1
ATOM 3946 C C . LYS A 1 268 ? -3.750 70.625 317.198 1.00 85.77 2472 LYS A C 1
ATOM 3947 O O . LYS A 1 268 ? -3.109 70.209 316.226 1.00 82.57 2472 LYS A O 1
ATOM 3966 N N . VAL A 1 269 ? -4.907 71.267 317.058 1.00 82.88 2473 VAL A N 1
ATOM 3967 C CA . VAL A 1 269 ? -5.546 71.420 315.755 1.00 77.60 2473 VAL A CA 1
ATOM 3968 C C . VAL A 1 269 ? -6.292 72.742 315.713 1.00 79.95 2473 VAL A C 1
ATOM 3969 O O . VAL A 1 269 ? -6.908 73.161 316.698 1.00 86.34 2473 VAL A O 1
ATOM 3982 N N . GLN A 1 270 ? -6.237 73.389 314.554 1.00 71.64 2474 GLN A N 1
ATOM 3983 C CA . GLN A 1 270 ? -6.971 74.613 314.294 1.00 67.94 2474 GLN A CA 1
ATOM 3984 C C . GLN A 1 270 ? -7.678 74.421 312.964 1.00 60.47 2474 GLN A C 1
ATOM 3985 O O . GLN A 1 270 ? -7.163 73.745 312.070 1.00 54.27 2474 GLN A O 1
ATOM 3999 N N . LYS A 1 271 ? -8.854 75.019 312.829 1.00 59.82 2475 LYS A N 1
ATOM 4000 C CA . LYS A 1 271 ? -9.594 74.972 311.579 1.00 50.79 2475 LYS A CA 1
ATOM 4001 C C . LYS A 1 271 ? -9.763 76.391 311.066 1.00 46.44 2475 LYS A C 1
ATOM 4002 O O . LYS A 1 271 ? -10.135 77.295 311.820 1.00 48.89 2475 LYS A O 1
ATOM 4021 N N . LEU A 1 272 ? -9.466 76.578 309.787 1.00 41.20 2476 LEU A N 1
ATOM 4022 C CA . LEU A 1 272 ? -9.302 77.894 309.204 1.00 39.61 2476 LEU A CA 1
ATOM 4023 C C . LEU A 1 272 ? -10.103 78.027 307.921 1.00 38.47 2476 LEU A C 1
ATOM 4024 O O . LEU A 1 272 ? -10.362 77.048 307.220 1.00 36.11 2476 LEU A O 1
ATOM 4040 N N . ASP A 1 273 ? -10.463 79.269 307.618 1.00 42.91 2477 ASP A N 1
ATOM 4041 C CA . ASP A 1 273 ? -11.005 79.649 306.326 1.00 44.25 2477 ASP A CA 1
ATOM 4042 C C . ASP A 1 273 ? -9.943 80.517 305.671 1.00 36.23 2477 ASP A C 1
ATOM 4043 O O . ASP A 1 273 ? -9.438 81.455 306.297 1.00 39.05 2477 ASP A O 1
ATOM 4052 N N . ILE A 1 274 ? -9.597 80.202 304.427 1.00 29.77 2478 ILE A N 1
ATOM 4053 C CA . ILE A 1 274 ? -8.500 80.865 303.736 1.00 29.32 2478 ILE A CA 1
ATOM 4054 C C . ILE A 1 274 ? -8.971 81.281 302.354 1.00 30.10 2478 ILE A C 1
ATOM 4055 O O . ILE A 1 274 ? -9.512 80.463 301.603 1.00 37.77 2478 ILE A O 1
ATOM 4071 N N . ASP A 1 275 ? -8.749 82.549 302.016 1.00 35.87 2479 ASP A N 1
ATOM 4072 C CA . ASP A 1 275 ? -9.096 83.091 300.713 1.00 41.30 2479 ASP A CA 1
ATOM 4073 C C . ASP A 1 275 ? -7.848 83.717 300.112 1.00 47.30 2479 ASP A C 1
ATOM 4074 O O . ASP A 1 275 ? -7.068 84.362 300.819 1.00 50.21 2479 ASP A O 1
ATOM 4083 N N . LEU A 1 276 ? -7.663 83.531 298.807 1.00 39.75 2480 LEU A N 1
ATOM 4084 C CA . LEU A 1 276 ? -6.571 84.152 298.070 1.00 42.42 2480 LEU A CA 1
ATOM 4085 C C . LEU A 1 276 ? -7.179 85.067 297.019 1.00 44.25 2480 LEU A C 1
ATOM 4086 O O . LEU A 1 276 ? -8.118 84.668 296.321 1.00 41.77 2480 LEU A O 1
ATOM 4102 N N . CYS A 1 277 ? -6.642 86.279 296.892 1.00 37.22 2481 CYS A N 1
ATOM 4103 C CA . CYS A 1 277 ? -7.178 87.243 295.944 1.00 43.44 2481 CYS A CA 1
ATOM 4104 C C . CYS A 1 277 ? -6.055 88.066 295.330 1.00 45.09 2481 CYS A C 1
ATOM 4105 O O . CYS A 1 277 ? -4.943 88.138 295.857 1.00 40.13 2481 CYS A O 1
ATOM 4113 N N . ASP A 1 278 ? -6.376 88.699 294.205 1.00 50.35 2482 ASP A N 1
ATOM 4114 C CA . ASP A 1 278 ? -5.430 89.548 293.496 1.00 52.82 2482 ASP A CA 1
ATOM 4115 C C . ASP A 1 278 ? -5.420 90.933 294.144 1.00 53.45 2482 ASP A C 1
ATOM 4116 O O . ASP A 1 278 ? -5.980 91.145 295.223 1.00 53.76 2482 ASP A O 1
ATOM 4125 N N . GLU A 1 279 ? -4.786 91.903 293.480 1.00 55.91 2483 GLU A N 1
ATOM 4126 C CA . GLU A 1 279 ? -4.642 93.231 294.071 1.00 57.08 2483 GLU A CA 1
ATOM 4127 C C . GLU A 1 279 ? -5.988 93.908 294.283 1.00 55.60 2483 GLU A C 1
ATOM 4128 O O . GLU A 1 279 ? -6.133 94.723 295.202 1.00 57.83 2483 GLU A O 1
ATOM 4140 N N . GLN A 1 280 ? -6.979 93.596 293.450 1.00 55.69 2484 GLN A N 1
ATOM 4141 C CA . GLN A 1 280 ? -8.283 94.236 293.550 1.00 57.28 2484 GLN A CA 1
ATOM 4142 C C . GLN A 1 280 ? -9.157 93.624 294.635 1.00 54.23 2484 GLN A C 1
ATOM 4143 O O . GLN A 1 280 ? -10.190 94.209 294.979 1.00 54.91 2484 GLN A O 1
ATOM 4157 N N . GLY A 1 281 ? -8.775 92.470 295.175 1.00 49.80 2485 GLY A N 1
ATOM 4158 C CA . GLY A 1 281 ? -9.595 91.750 296.121 1.00 49.08 2485 GLY A CA 1
ATOM 4159 C C . GLY A 1 281 ? -10.414 90.641 295.505 1.00 42.98 2485 GLY A C 1
ATOM 4160 O O . GLY A 1 281 ? -11.120 89.935 296.234 1.00 43.95 2485 GLY A O 1
ATOM 4164 N N . THR A 1 282 ? -10.335 90.460 294.189 1.00 43.58 2486 THR A N 1
ATOM 4165 C CA . THR A 1 282 ? -11.056 89.382 293.528 1.00 45.92 2486 THR A CA 1
ATOM 4166 C C . THR A 1 282 ? -10.457 88.044 293.942 1.00 49.39 2486 THR A C 1
ATOM 4167 O O . THR A 1 282 ? -9.275 87.779 293.698 1.00 47.18 2486 THR A O 1
ATOM 4178 N N . ILE A 1 283 ? -11.279 87.203 294.569 1.00 41.15 2487 ILE A N 1
ATOM 4179 C CA . ILE A 1 283 ? -10.825 85.902 295.042 1.00 39.55 2487 ILE A CA 1
ATOM 4180 C C . ILE A 1 283 ? -10.615 84.956 293.869 1.00 44.01 2487 ILE A C 1
ATOM 4181 O O . ILE A 1 283 ? -11.424 84.901 292.933 1.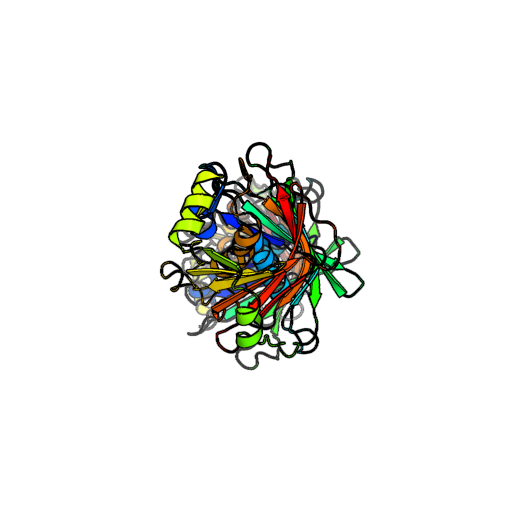00 40.46 2487 ILE A O 1
ATOM 4197 N N . CYS A 1 284 ? -9.510 84.208 293.911 1.00 39.62 2488 CYS A N 1
ATOM 4198 C CA . CYS A 1 284 ? -9.226 83.176 292.923 1.00 40.43 2488 CYS A CA 1
ATOM 4199 C C . CYS A 1 284 ? -9.314 81.767 293.485 1.00 37.61 2488 CYS A C 1
ATOM 4200 O O . CYS A 1 284 ? -9.711 80.851 292.763 1.00 34.54 2488 CYS A O 1
ATOM 4208 N N . VAL A 1 285 ? -8.962 81.576 294.753 1.00 35.18 2489 VAL A N 1
ATOM 4209 C CA . VAL A 1 285 ? -9.055 80.279 295.412 1.00 36.32 2489 VAL A CA 1
ATOM 4210 C C . VAL A 1 285 ? -9.602 80.485 296.816 1.00 40.34 2489 VAL A C 1
ATOM 4211 O O . VAL A 1 285 ? -9.231 81.440 297.506 1.00 43.39 2489 VAL A O 1
ATOM 4224 N N . SER A 1 286 ? -10.487 79.587 297.235 1.00 39.14 2490 SER A N 1
ATOM 4225 C CA . SER A 1 286 ? -11.062 79.636 298.569 1.00 37.43 2490 SER A CA 1
ATOM 4226 C C . SER A 1 286 ? -10.997 78.250 299.190 1.00 35.48 2490 SER A C 1
ATOM 4227 O O . SER A 1 286 ? -11.274 77.246 298.529 1.00 33.81 2490 SER A O 1
ATOM 4235 N N . MET A 1 287 ? -10.609 78.207 300.461 1.00 34.66 2491 MET A N 1
ATOM 4236 C CA . MET A 1 287 ? -10.522 76.971 301.224 1.00 34.55 2491 MET A CA 1
ATOM 4237 C C . MET A 1 287 ? -11.335 77.147 302.494 1.00 37.21 2491 MET A C 1
ATOM 4238 O O . MET A 1 287 ? -11.053 78.052 303.286 1.00 42.57 2491 MET A O 1
ATOM 4252 N N . LYS A 1 288 ? -12.329 76.292 302.698 1.00 43.00 2492 LYS A N 1
ATOM 4253 C CA . LYS A 1 288 ? -13.167 76.380 303.882 1.00 43.00 2492 LYS A CA 1
ATOM 4254 C C . LYS A 1 288 ? -12.979 75.125 304.721 1.00 39.46 2492 LYS A C 1
ATOM 4255 O O . LYS A 1 288 ? -12.847 74.020 304.185 1.00 38.27 2492 LYS A O 1
ATOM 4274 N N . GLY A 1 289 ? -12.970 75.305 306.040 1.00 34.03 2493 GLY A N 1
ATOM 4275 C CA . GLY A 1 289 ? -12.766 74.192 306.942 1.00 35.36 2493 GLY A CA 1
ATOM 4276 C C . GLY A 1 289 ? -11.419 73.529 306.747 1.00 37.91 2493 GLY A C 1
ATOM 4277 O O . GLY A 1 289 ? -11.339 72.300 306.654 1.00 40.99 2493 GLY A O 1
ATOM 4281 N N . PHE A 1 290 ? -10.355 74.326 306.652 1.00 38.64 2494 PHE A N 1
ATOM 4282 C CA . PHE A 1 290 ? -9.000 73.797 306.535 1.00 38.49 2494 PHE A CA 1
ATOM 4283 C C . PHE A 1 290 ? -8.461 73.522 307.936 1.00 34.73 2494 PHE A C 1
ATOM 4284 O O . PHE A 1 290 ? -8.220 74.455 308.710 1.00 37.01 2494 PHE A O 1
ATOM 4301 N N . THR A 1 291 ? -8.239 72.248 308.252 1.00 34.18 2495 THR A N 1
ATOM 4302 C CA . THR A 1 291 ? -7.742 71.841 309.560 1.00 40.97 2495 THR A CA 1
ATOM 4303 C C . THR A 1 291 ? -6.265 71.471 309.470 1.00 37.32 2495 THR A C 1
ATOM 4304 O O . THR A 1 291 ? -5.859 70.716 308.578 1.00 36.97 2495 THR A O 1
ATOM 4315 N N . THR A 1 292 ? -5.469 72.001 310.393 1.00 44.26 2496 THR A N 1
ATOM 4316 C CA . THR A 1 292 ? -4.062 71.656 310.516 1.00 44.82 2496 THR A CA 1
ATOM 4317 C C . THR A 1 292 ? -3.824 71.062 311.895 1.00 46.50 2496 THR A C 1
ATOM 4318 O O . THR A 1 292 ? -4.501 71.423 312.861 1.00 48.58 2496 THR A O 1
ATOM 4329 N N . ARG A 1 293 ? -2.856 70.150 311.985 1.00 48.83 2497 ARG A N 1
ATOM 4330 C CA . ARG A 1 293 ? -2.578 69.438 313.222 1.00 53.22 2497 ARG A CA 1
ATOM 4331 C C . ARG A 1 293 ? -1.088 69.474 313.531 1.00 54.26 2497 ARG A C 1
ATOM 4332 O O . ARG A 1 293 ? -0.247 69.444 312.628 1.00 51.88 2497 ARG A O 1
ATOM 4353 N N . VAL A 1 294 ? -0.777 69.532 314.829 1.00 58.46 2498 VAL A N 1
ATOM 4354 C CA . VAL A 1 294 ? 0.609 69.541 315.281 1.00 57.37 2498 VAL A CA 1
ATOM 4355 C C . VAL A 1 294 ? 1.330 68.295 314.789 1.00 60.54 2498 VAL A C 1
ATOM 4356 O O . VAL A 1 294 ? 0.754 67.201 314.719 1.00 58.48 2498 VAL A O 1
ATOM 4369 N N . LEU A 1 295 ? 2.606 68.457 314.448 1.00 82.21 2499 LEU A N 1
ATOM 4370 C CA . LEU A 1 295 ? 3.431 67.350 313.987 1.00 92.88 2499 LEU A CA 1
ATOM 4371 C C . LEU A 1 295 ? 4.112 66.681 315.174 1.00 101.69 2499 LEU A C 1
ATOM 4372 O O . LEU A 1 295 ? 4.539 67.350 316.120 1.00 103.96 2499 LEU A O 1
ATOM 4388 N N . GLU A 1 296 ? 4.199 65.356 315.121 1.00 102.84 2500 GLU A N 1
ATOM 4389 C CA . GLU A 1 296 ? 4.824 64.580 316.186 1.00 103.93 2500 GLU A CA 1
ATOM 4390 C C . GLU A 1 296 ? 4.863 63.102 315.810 1.00 101.75 2500 GLU A C 1
ATOM 4391 O O . GLU A 1 296 ? 4.634 62.229 316.648 1.00 101.98 2500 GLU A O 1
ATOM 4403 N N . PRO B 1 10 ? 10.695 58.449 271.647 1.00 99.17 2214 PRO B N 1
ATOM 4404 C CA . PRO B 1 10 ? 11.760 58.030 272.564 1.00 98.56 2214 PRO B CA 1
ATOM 4405 C C . PRO B 1 10 ? 11.223 57.475 273.882 1.00 92.05 2214 PRO B C 1
ATOM 4406 O O . PRO B 1 10 ? 11.638 56.394 274.302 1.00 89.80 2214 PRO B O 1
ATOM 4417 N N . ALA B 1 11 ? 10.308 58.207 274.520 1.00 84.13 2215 ALA B N 1
ATOM 4418 C CA . ALA B 1 11 ? 9.685 57.767 275.762 1.00 79.54 2215 ALA B CA 1
ATOM 4419 C C . ALA B 1 11 ? 8.435 56.928 275.521 1.00 79.28 2215 ALA B C 1
ATOM 4420 O O . ALA B 1 11 ? 7.562 56.861 276.395 1.00 79.38 2215 ALA B O 1
ATOM 4427 N N . TYR B 1 12 ? 8.335 56.290 274.358 1.00 76.22 2216 TYR B N 1
ATOM 4428 C CA . TYR B 1 12 ? 7.176 55.474 274.029 1.00 73.42 2216 TYR B CA 1
ATOM 4429 C C . TYR B 1 12 ? 7.064 54.288 274.982 1.00 69.25 2216 TYR B C 1
ATOM 4430 O O . TYR B 1 12 ? 8.067 53.718 275.422 1.00 71.17 2216 TYR B O 1
ATOM 4448 N N . LEU B 1 13 ? 5.823 53.909 275.298 1.00 63.74 2217 LEU B N 1
ATOM 4449 C CA . LEU B 1 13 ? 5.598 52.640 275.983 1.00 64.06 2217 LEU B CA 1
ATOM 4450 C C . LEU B 1 13 ? 6.002 51.465 275.107 1.00 64.32 2217 LEU B C 1
ATOM 4451 O O . LEU B 1 13 ? 6.434 50.424 275.617 1.00 62.92 2217 LEU B O 1
ATOM 4467 N N . HIS B 1 14 ? 5.866 51.615 273.794 1.00 63.20 2218 HIS B N 1
ATOM 4468 C CA . HIS B 1 14 ? 6.084 50.551 272.825 1.00 62.95 2218 HIS B CA 1
ATOM 4469 C C . HIS B 1 14 ? 6.167 51.208 271.452 1.00 64.09 2218 HIS B C 1
ATOM 4470 O O . HIS B 1 14 ? 5.489 52.218 271.219 1.00 65.71 2218 HIS B O 1
ATOM 4484 N N . PRO B 1 15 ? 6.982 50.698 270.526 1.00 62.80 2219 PRO B N 1
ATOM 4485 C CA . PRO B 1 15 ? 7.099 51.370 269.221 1.00 66.21 2219 PRO B CA 1
ATOM 4486 C C . PRO B 1 15 ? 5.772 51.551 268.507 1.00 69.52 2219 PRO B C 1
ATOM 4487 O O . PRO B 1 15 ? 5.662 52.442 267.657 1.00 71.77 2219 PRO B O 1
ATOM 4498 N N . LEU B 1 16 ? 4.762 50.741 268.825 1.00 74.02 2220 LEU B N 1
ATOM 4499 C CA . LEU B 1 16 ? 3.447 50.844 268.210 1.00 77.31 2220 LEU B CA 1
ATOM 4500 C C . LEU B 1 16 ? 2.376 51.334 269.175 1.00 75.69 2220 LEU B C 1
ATOM 4501 O O . LEU B 1 16 ? 1.222 51.497 268.767 1.00 80.11 2220 LEU B O 1
ATOM 4517 N N . LEU B 1 17 ? 2.725 51.574 270.438 1.00 68.56 2221 LEU B N 1
ATOM 4518 C CA . LEU B 1 17 ? 1.770 52.015 271.460 1.00 65.08 2221 LEU B CA 1
ATOM 4519 C C . LEU B 1 17 ? 2.521 53.025 272.322 1.00 60.62 2221 LEU B C 1
ATOM 4520 O O . LEU B 1 17 ? 3.094 52.678 273.356 1.00 54.46 2221 LEU B O 1
ATOM 4536 N N . HIS B 1 18 ? 2.506 54.287 271.888 1.00 65.94 2222 HIS B N 1
ATOM 4537 C CA . HIS B 1 18 ? 3.390 55.284 272.479 1.00 64.33 2222 HIS B CA 1
ATOM 4538 C C . HIS B 1 18 ? 2.905 55.743 273.847 1.00 60.18 2222 HIS B C 1
ATOM 4539 O O . HIS B 1 18 ? 3.707 55.871 274.779 1.00 60.84 2222 HIS B O 1
ATOM 4553 N N . GLN B 1 19 ? 1.608 55.996 273.989 1.00 60.61 2223 GLN B N 1
ATOM 4554 C CA . GLN B 1 19 ? 1.116 56.772 275.114 1.00 61.42 2223 GLN B CA 1
ATOM 4555 C C . GLN B 1 19 ? -0.232 56.244 275.579 1.00 59.24 2223 GLN B C 1
ATOM 4556 O O . GLN B 1 19 ? -1.061 55.823 274.766 1.00 57.80 2223 GLN B O 1
ATOM 4570 N N . ASN B 1 20 ? -0.440 56.277 276.892 1.00 55.23 2224 ASN B N 1
ATOM 4571 C CA . ASN B 1 20 ? -1.717 55.926 277.499 1.00 49.92 2224 ASN B CA 1
ATOM 4572 C C . ASN B 1 20 ? -2.544 57.195 277.664 1.00 49.08 2224 ASN B C 1
ATOM 4573 O O . ASN B 1 20 ? -2.152 58.103 278.406 1.00 47.35 2224 ASN B O 1
ATOM 4584 N N . THR B 1 21 ? -3.678 57.264 276.965 1.00 50.13 2225 THR B N 1
ATOM 4585 C CA . THR B 1 21 ? -4.547 58.436 276.983 1.00 53.49 2225 THR B CA 1
ATOM 4586 C C . THR B 1 21 ? -5.931 58.104 277.532 1.00 55.70 2225 THR B C 1
ATOM 4587 O O . THR B 1 21 ? -6.929 58.698 277.119 1.00 56.61 2225 THR B O 1
ATOM 4598 N N . SER B 1 22 ? -6.004 57.161 278.466 1.00 52.78 2226 SER B N 1
ATOM 4599 C CA . SER B 1 22 ? -7.290 56.680 278.950 1.00 49.99 2226 SER B CA 1
ATOM 4600 C C . SER B 1 22 ? -7.995 57.739 279.790 1.00 48.85 2226 SER B C 1
ATOM 4601 O O . SER B 1 22 ? -7.366 58.477 280.553 1.00 46.01 2226 SER B O 1
ATOM 4609 N N . THR B 1 23 ? -9.313 57.805 279.643 1.00 51.41 2227 THR B N 1
ATOM 4610 C CA . THR B 1 23 ? -10.169 58.658 280.453 1.00 55.75 2227 THR B CA 1
ATOM 4611 C C . THR B 1 23 ? -11.114 57.784 281.269 1.00 51.93 2227 THR B C 1
ATOM 4612 O O . THR B 1 23 ? -11.167 56.563 281.101 1.00 51.84 2227 THR B O 1
ATOM 4623 N N . LEU B 1 24 ? -11.867 58.421 282.168 1.00 50.89 2228 LEU B N 1
ATOM 4624 C CA . LEU B 1 24 ? -12.869 57.680 282.926 1.00 56.44 2228 LEU B CA 1
ATOM 4625 C C . LEU B 1 24 ? -13.863 57.005 281.997 1.00 60.12 2228 LEU B C 1
ATOM 4626 O O . LEU B 1 24 ? -14.374 55.922 282.308 1.00 64.68 2228 LEU B O 1
ATOM 4642 N N . SER B 1 25 ? -14.160 57.633 280.861 1.00 57.97 2229 SER B N 1
ATOM 4643 C CA . SER B 1 25 ? -15.111 57.069 279.917 1.00 60.14 2229 SER B CA 1
ATOM 4644 C C . SER B 1 25 ? -14.503 55.956 279.077 1.00 60.08 2229 SER B C 1
ATOM 4645 O O . SER B 1 25 ? -15.206 55.005 278.718 1.00 65.03 2229 SER B O 1
ATOM 4653 N N . GLU B 1 26 ? -13.212 56.040 278.763 1.00 66.60 2230 GLU B N 1
ATOM 4654 C CA . GLU B 1 26 ? -12.626 55.180 277.744 1.00 71.07 2230 GLU B CA 1
ATOM 4655 C C . GLU B 1 26 ? -11.197 54.805 278.105 1.00 67.04 2230 GLU B C 1
ATOM 4656 O O . GLU B 1 26 ? -10.398 55.667 278.483 1.00 67.29 2230 GLU B O 1
ATOM 4668 N N . GLN B 1 27 ? -10.885 53.516 277.983 1.00 61.78 2231 GLN B N 1
ATOM 4669 C CA . GLN B 1 27 ? -9.506 53.047 278.037 1.00 58.15 2231 GLN B CA 1
ATOM 4670 C C . GLN B 1 27 ? -8.904 53.185 276.646 1.00 57.09 2231 GLN B C 1
ATOM 4671 O O . GLN B 1 27 ? -9.447 52.644 275.676 1.00 57.33 2231 GLN B O 1
ATOM 4685 N N . ARG B 1 28 ? -7.785 53.898 276.535 1.00 54.52 2232 ARG B N 1
ATOM 4686 C CA . ARG B 1 28 ? -7.317 54.315 275.222 1.00 58.10 2232 ARG B CA 1
ATOM 4687 C C . ARG B 1 28 ? -5.809 54.506 275.227 1.00 54.70 2232 ARG B C 1
ATOM 4688 O O . ARG B 1 28 ? -5.233 54.971 276.215 1.00 52.26 2232 ARG B O 1
ATOM 4709 N N . TYR B 1 29 ? -5.181 54.143 274.111 1.00 58.11 2233 TYR B N 1
ATOM 4710 C CA . TYR B 1 29 ? -3.765 54.391 273.886 1.00 61.01 2233 TYR B CA 1
ATOM 4711 C C . TYR B 1 29 ? -3.595 55.088 272.545 1.00 64.94 2233 TYR B C 1
ATOM 4712 O O . TYR B 1 29 ? -4.328 54.823 271.590 1.00 66.14 2233 TYR B O 1
ATOM 4730 N N . SER B 1 30 ? -2.613 55.984 272.484 1.00 65.08 2234 SER B N 1
ATOM 4731 C CA . SER B 1 30 ? -2.402 56.822 271.315 1.00 67.98 2234 SER B CA 1
ATOM 4732 C C . SER B 1 30 ? -0.948 56.757 270.881 1.00 69.15 2234 SER B C 1
ATOM 4733 O O . SER B 1 30 ? -0.039 56.718 271.718 1.00 67.86 2234 SER B O 1
ATOM 4741 N N . SER B 1 31 ? -0.737 56.750 269.569 1.00 71.01 2235 SER B N 1
ATOM 4742 C CA . SER B 1 31 ? 0.596 56.776 268.992 1.00 70.79 2235 SER B CA 1
ATOM 4743 C C . SER B 1 31 ? 0.584 57.683 267.772 1.00 73.68 2235 SER B C 1
ATOM 4744 O O . SER B 1 31 ? -0.374 57.679 266.995 1.00 71.62 2235 SER B O 1
ATOM 4752 N N . THR B 1 32 ? 1.650 58.463 267.617 1.00 76.19 2236 THR B N 1
ATOM 4753 C CA . THR B 1 32 ? 1.830 59.345 266.473 1.00 79.83 2236 THR B CA 1
ATOM 4754 C C . THR B 1 32 ? 2.991 58.811 265.650 1.00 81.33 2236 THR B C 1
ATOM 4755 O O . THR B 1 32 ? 4.122 58.740 266.144 1.00 81.62 2236 THR B O 1
ATOM 4766 N N . PHE B 1 33 ? 2.721 58.457 264.399 1.00 83.70 2237 PHE B N 1
ATOM 4767 C CA . PHE B 1 33 ? 3.712 57.819 263.544 1.00 85.96 2237 PHE B CA 1
ATOM 4768 C C . PHE B 1 33 ? 4.246 58.796 262.509 1.00 92.19 2237 PHE B C 1
ATOM 4769 O O . PHE B 1 33 ? 3.477 59.391 261.746 1.00 87.95 2237 PHE B O 1
ATOM 4786 N N . THR B 1 34 ? 5.564 58.956 262.497 1.00 103.86 2238 THR B N 1
ATOM 4787 C CA . THR B 1 34 ? 6.268 59.695 261.466 1.00 106.55 2238 THR B CA 1
ATOM 4788 C C . THR B 1 34 ? 6.578 58.742 260.318 1.00 109.44 2238 THR B C 1
ATOM 4789 O O . THR B 1 34 ? 6.634 57.525 260.492 1.00 109.04 2238 THR B O 1
ATOM 4800 N N . GLY B 1 35 ? 6.773 59.298 259.126 1.00 115.71 2239 GLY B N 1
ATOM 4801 C CA . GLY B 1 35 ? 7.056 58.430 257.998 1.00 117.83 2239 GLY B CA 1
ATOM 4802 C C . GLY B 1 35 ? 8.286 57.568 258.195 1.00 115.52 2239 GLY B C 1
ATOM 4803 O O . GLY B 1 35 ? 8.449 56.563 257.496 1.00 113.56 2239 GLY B O 1
ATOM 4807 N N . GLN B 1 36 ? 9.142 57.919 259.162 1.00 118.81 2240 GLN B N 1
ATOM 4808 C CA . GLN B 1 36 ? 10.463 57.314 259.280 1.00 119.66 2240 GLN B CA 1
ATOM 4809 C C . GLN B 1 36 ? 10.469 55.954 259.973 1.00 114.58 2240 GLN B C 1
ATOM 4810 O O . GLN B 1 36 ? 11.458 55.226 259.833 1.00 114.58 2240 GLN B O 1
ATOM 4824 N N . GLU B 1 37 ? 9.425 55.582 260.718 1.00 107.69 2241 GLU B N 1
ATOM 4825 C CA . GLU B 1 37 ? 9.444 54.276 261.372 1.00 102.71 2241 GLU B CA 1
ATOM 4826 C C . GLU B 1 37 ? 9.720 53.178 260.351 1.00 102.46 2241 GLU B C 1
ATOM 4827 O O . GLU B 1 37 ? 9.225 53.218 259.222 1.00 104.12 2241 GLU B O 1
ATOM 4839 N N . PHE B 1 38 ? 10.524 52.190 260.761 1.00 100.63 2242 PHE B N 1
ATOM 4840 C CA . PHE B 1 38 ? 10.977 51.174 259.816 1.00 103.02 2242 PHE B CA 1
ATOM 4841 C C . PHE B 1 38 ? 9.802 50.395 259.241 1.00 101.54 2242 PHE B C 1
ATOM 4842 O O . PHE B 1 38 ? 9.799 50.046 258.055 1.00 105.25 2242 PHE B O 1
ATOM 4859 N N . PHE B 1 39 ? 8.790 50.118 260.062 1.00 96.07 2243 PHE B N 1
ATOM 4860 C CA . PHE B 1 39 ? 7.638 49.359 259.591 1.00 97.29 2243 PHE B CA 1
ATOM 4861 C C . PHE B 1 39 ? 6.745 50.178 258.675 1.00 98.46 2243 PHE B C 1
ATOM 4862 O O . PHE B 1 39 ? 5.728 49.658 258.201 1.00 99.85 2243 PHE B O 1
ATOM 4879 N N . LEU B 1 40 ? 7.093 51.438 258.429 1.00 95.92 2244 LEU B N 1
ATOM 4880 C CA . LEU B 1 40 ? 6.423 52.266 257.439 1.00 98.44 2244 LEU B CA 1
ATOM 4881 C C . LEU B 1 40 ? 7.304 52.590 256.241 1.00 103.12 2244 LEU B C 1
ATOM 4882 O O . LEU B 1 40 ? 6.884 52.397 255.096 1.00 103.91 2244 LEU B O 1
ATOM 4898 N N . ARG B 1 41 ? 8.526 53.078 256.474 1.00 109.45 2245 ARG B N 1
ATOM 4899 C CA . ARG B 1 41 ? 9.405 53.426 255.362 1.00 113.55 2245 ARG B CA 1
ATOM 4900 C C . ARG B 1 41 ? 9.744 52.202 254.521 1.00 115.14 2245 ARG B C 1
ATOM 4901 O O . ARG B 1 41 ? 9.883 52.301 253.297 1.00 120.87 2245 ARG B O 1
ATOM 4922 N N . ASP B 1 42 ? 9.883 51.039 255.158 1.00 110.08 2246 ASP B N 1
ATOM 4923 C CA . ASP B 1 42 ? 10.258 49.816 254.462 1.00 111.85 2246 ASP B CA 1
ATOM 4924 C C . ASP B 1 42 ? 9.059 48.938 254.126 1.00 111.46 2246 ASP B C 1
ATOM 4925 O O . ASP B 1 42 ? 9.243 47.807 253.664 1.00 109.50 2246 ASP B O 1
ATOM 4934 N N . HIS B 1 43 ? 7.834 49.427 254.349 1.00 112.62 2247 HIS B N 1
ATOM 4935 C CA . HIS B 1 43 ? 6.611 48.708 253.984 1.00 115.13 2247 HIS B CA 1
ATOM 4936 C C . HIS B 1 43 ? 5.789 49.647 253.106 1.00 118.36 2247 HIS B C 1
ATOM 4937 O O . HIS B 1 43 ? 4.790 50.219 253.547 1.00 117.63 2247 HIS B O 1
ATOM 4951 N N . VAL B 1 44 ? 6.216 49.797 251.855 1.00 121.76 2248 VAL B N 1
ATOM 4952 C CA . VAL B 1 44 ? 5.603 50.727 250.916 1.00 125.49 2248 VAL B CA 1
ATOM 4953 C C . VAL B 1 44 ? 4.870 49.906 249.866 1.00 130.95 2248 VAL B C 1
ATOM 4954 O O . VAL B 1 44 ? 5.481 49.080 249.178 1.00 132.34 2248 VAL B O 1
ATOM 4967 N N . VAL B 1 45 ? 3.564 50.125 249.743 1.00 137.38 2249 VAL B N 1
ATOM 4968 C CA . VAL B 1 45 ? 2.734 49.441 248.759 1.00 144.09 2249 VAL B CA 1
ATOM 4969 C C . VAL B 1 45 ? 2.160 50.491 247.817 1.00 145.94 2249 VAL B C 1
ATOM 4970 O O . VAL B 1 45 ? 1.531 51.457 248.266 1.00 146.59 2249 VAL B O 1
ATOM 4983 N N . ASN B 1 46 ? 2.376 50.299 246.516 1.00 141.08 2250 ASN B N 1
ATOM 4984 C CA . ASN B 1 46 ? 1.933 51.251 245.498 1.00 143.20 2250 ASN B CA 1
ATOM 4985 C C . ASN B 1 46 ? 2.439 52.662 245.789 1.00 141.93 2250 ASN B C 1
ATOM 4986 O O . ASN B 1 46 ? 1.780 53.654 245.466 1.00 144.26 2250 ASN B O 1
ATOM 4997 N N . GLY B 1 47 ? 3.617 52.763 246.408 1.00 139.82 2251 GLY B N 1
ATOM 4998 C CA . GLY B 1 47 ? 4.278 54.037 246.592 1.00 139.35 2251 GLY B CA 1
ATOM 4999 C C . GLY B 1 47 ? 3.989 54.745 247.898 1.00 133.85 2251 GLY B C 1
ATOM 5000 O O . GLY B 1 47 ? 4.630 55.766 248.181 1.00 130.03 2251 GLY B O 1
ATOM 5004 N N . GLN B 1 48 ? 3.059 54.244 248.704 1.00 134.90 2252 GLN B N 1
ATOM 5005 C CA . GLN B 1 48 ? 2.656 54.904 249.937 1.00 131.30 2252 GLN B CA 1
ATOM 5006 C C . GLN B 1 48 ? 3.158 54.119 251.141 1.00 125.76 2252 GLN B C 1
ATOM 5007 O O . GLN B 1 48 ? 3.193 52.885 251.119 1.00 127.81 2252 GLN B O 1
ATOM 5021 N N . LYS B 1 49 ? 3.544 54.840 252.191 1.00 115.07 2253 LYS B N 1
ATOM 5022 C CA . LYS B 1 49 ? 3.903 54.204 253.452 1.00 108.11 2253 LYS B CA 1
ATOM 5023 C C . LYS B 1 49 ? 2.608 53.756 254.119 1.00 109.68 2253 LYS B C 1
ATOM 5024 O O . LYS B 1 49 ? 1.803 54.592 254.543 1.00 109.65 2253 LYS B O 1
ATOM 5043 N N . VAL B 1 50 ? 2.406 52.444 254.219 1.00 114.06 2254 VAL B N 1
ATOM 5044 C CA . VAL B 1 50 ? 1.158 51.874 254.711 1.00 113.41 2254 VAL B CA 1
ATOM 5045 C C . VAL B 1 50 ? 1.468 50.986 255.906 1.00 110.42 2254 VAL B C 1
ATOM 5046 O O . VAL B 1 50 ? 2.362 50.135 255.836 1.00 112.38 2254 VAL B O 1
ATOM 5059 N N . LEU B 1 51 ? 0.732 51.183 256.995 1.00 107.32 2255 LEU B N 1
ATOM 5060 C CA . LEU B 1 51 ? 0.907 50.341 258.168 1.00 104.44 2255 LEU B CA 1
ATOM 5061 C C . LEU B 1 51 ? 0.618 48.882 257.818 1.00 104.57 2255 LEU B C 1
ATOM 5062 O O . LEU B 1 51 ? -0.444 48.584 257.253 1.00 105.10 2255 LEU B O 1
ATOM 5078 N N . PRO B 1 52 ? 1.522 47.953 258.126 1.00 105.07 2256 PRO B N 1
ATOM 5079 C CA . PRO B 1 52 ? 1.281 46.546 257.789 1.00 107.01 2256 PRO B CA 1
ATOM 5080 C C . PRO B 1 52 ? 0.240 45.911 258.698 1.00 103.78 2256 PRO B C 1
ATOM 5081 O O . PRO B 1 52 ? 0.098 46.267 259.870 1.00 101.42 2256 PRO B O 1
ATOM 5092 N N . GLY B 1 53 ? -0.498 44.955 258.131 1.00 104.84 2257 GLY B N 1
ATOM 5093 C CA . GLY B 1 53 ? -1.532 44.275 258.895 1.00 102.93 2257 GLY B CA 1
ATOM 5094 C C . GLY B 1 53 ? -1.013 43.647 260.176 1.00 98.05 2257 GLY B C 1
ATOM 5095 O O . GLY B 1 53 ? -1.713 43.620 261.191 1.00 98.73 2257 GLY B O 1
ATOM 5099 N N . VAL B 1 54 ? 0.219 43.130 260.149 1.00 94.45 2258 VAL B N 1
ATOM 5100 C CA . VAL B 1 54 ? 0.754 42.440 261.319 1.00 88.69 2258 VAL B CA 1
ATOM 5101 C C . VAL B 1 54 ? 1.071 43.402 262.454 1.00 84.17 2258 VAL B C 1
ATOM 5102 O O . VAL B 1 54 ? 1.205 42.971 263.605 1.00 82.55 2258 VAL B O 1
ATOM 5115 N N . ALA B 1 55 ? 1.201 44.700 262.168 1.00 83.69 2259 ALA B N 1
ATOM 5116 C CA . ALA B 1 55 ? 1.437 45.661 263.238 1.00 85.14 2259 ALA B CA 1
ATOM 5117 C C . ALA B 1 55 ? 0.194 45.858 264.095 1.00 83.93 2259 ALA B C 1
ATOM 5118 O O . ALA B 1 55 ? 0.307 46.134 265.294 1.00 80.37 2259 ALA B O 1
ATOM 5125 N N . TYR B 1 56 ? -0.995 45.722 263.501 1.00 85.94 2260 TYR B N 1
ATOM 5126 C CA . TYR B 1 56 ? -2.223 45.826 264.280 1.00 81.59 2260 TYR B CA 1
ATOM 5127 C C . TYR B 1 56 ? -2.277 44.763 265.369 1.00 79.57 2260 TYR B C 1
ATOM 5128 O O . TYR B 1 56 ? -2.754 45.025 266.480 1.00 78.17 2260 TYR B O 1
ATOM 5146 N N . LEU B 1 57 ? -1.789 43.556 265.075 1.00 79.41 2261 LEU B N 1
ATOM 5147 C CA . LEU B 1 57 ? -1.815 42.490 266.071 1.00 80.34 2261 LEU B CA 1
ATOM 5148 C C . LEU B 1 57 ? -0.956 42.846 267.276 1.00 74.61 2261 LEU B C 1
ATOM 5149 O O . LEU B 1 57 ? -1.386 42.695 268.426 1.00 73.13 2261 LEU B O 1
ATOM 5165 N N . GLU B 1 58 ? 0.270 43.316 267.036 1.00 68.02 2262 GLU B N 1
ATOM 5166 C CA . GLU B 1 58 ? 1.117 43.731 268.148 1.00 67.23 2262 GLU B CA 1
ATOM 5167 C C . GLU B 1 58 ? 0.512 44.925 268.875 1.00 66.87 2262 GLU B C 1
ATOM 5168 O O . GLU B 1 58 ? 0.523 44.976 270.110 1.00 66.66 2262 GLU B O 1
ATOM 5180 N N . MET B 1 59 ? -0.024 45.896 268.129 1.00 68.65 2263 MET B N 1
ATOM 5181 C CA . MET B 1 59 ? -0.720 47.010 268.768 1.00 67.03 2263 MET B CA 1
ATOM 5182 C C . MET B 1 59 ? -1.796 46.493 269.712 1.00 68.12 2263 MET B C 1
ATOM 5183 O O . MET B 1 59 ? -1.882 46.912 270.872 1.00 64.64 2263 MET B O 1
ATOM 5197 N N . ALA B 1 60 ? -2.631 45.575 269.221 1.00 70.24 2264 ALA B N 1
ATOM 5198 C CA . ALA B 1 60 ? -3.714 45.036 270.034 1.00 67.65 2264 ALA B CA 1
ATOM 5199 C C . ALA B 1 60 ? -3.179 44.289 271.250 1.00 67.34 2264 ALA B C 1
ATOM 5200 O O . ALA B 1 60 ? -3.643 44.502 272.376 1.00 67.37 2264 ALA B O 1
ATOM 5207 N N . ARG B 1 61 ? -2.201 43.404 271.042 1.00 67.51 2265 ARG B N 1
ATOM 5208 C CA . ARG B 1 61 ? -1.711 42.571 272.137 1.00 66.51 2265 ARG B CA 1
ATOM 5209 C C . ARG B 1 61 ? -1.167 43.417 273.283 1.00 63.44 2265 ARG B C 1
ATOM 5210 O O . ARG B 1 61 ? -1.544 43.222 274.445 1.00 68.58 2265 ARG B O 1
ATOM 5231 N N . VAL B 1 62 ? -0.275 44.361 272.980 1.00 52.58 2266 VAL B N 1
ATOM 5232 C CA . VAL B 1 62 ? 0.373 45.113 274.049 1.00 50.06 2266 VAL B CA 1
ATOM 5233 C C . VAL B 1 62 ? -0.621 46.035 274.738 1.00 51.88 2266 VAL B C 1
ATOM 5234 O O . VAL B 1 62 ? -0.518 46.277 275.948 1.00 52.28 2266 VAL B O 1
ATOM 5247 N N . ALA B 1 63 ? -1.589 46.575 273.995 1.00 57.08 2267 ALA B N 1
ATOM 5248 C CA . ALA B 1 63 ? -2.646 47.359 274.624 1.00 52.86 2267 ALA B CA 1
ATOM 5249 C C . ALA B 1 63 ? -3.380 46.524 275.666 1.00 51.38 2267 ALA B C 1
ATOM 5250 O O . ALA B 1 63 ? -3.557 46.951 276.814 1.00 47.70 2267 ALA B O 1
ATOM 5257 N N . VAL B 1 64 ? -3.816 45.325 275.278 1.00 55.04 2268 VAL B N 1
ATOM 5258 C CA . VAL B 1 64 ? -4.473 44.423 276.220 1.00 56.83 2268 VAL B CA 1
ATOM 5259 C C . VAL B 1 64 ? -3.535 44.092 277.374 1.00 56.22 2268 VAL B C 1
ATOM 5260 O O . VAL B 1 64 ? -3.910 44.183 278.549 1.00 57.42 2268 VAL B O 1
ATOM 5273 N N . ASP B 1 65 ? -2.297 43.703 277.053 1.00 56.03 2269 ASP B N 1
ATOM 5274 C CA . ASP B 1 65 ? -1.334 43.325 278.082 1.00 56.82 2269 ASP B CA 1
ATOM 5275 C C . ASP B 1 65 ? -1.217 44.391 279.163 1.00 59.18 2269 ASP B C 1
ATOM 5276 O O . ASP B 1 65 ? -1.161 44.073 280.357 1.00 61.60 2269 ASP B O 1
ATOM 5285 N N . MET B 1 66 ? -1.178 45.661 278.766 1.00 53.27 2270 MET B N 1
ATOM 5286 C CA . MET B 1 66 ? -1.053 46.750 279.725 1.00 47.53 2270 MET B CA 1
ATOM 5287 C C . MET B 1 66 ? -2.399 47.192 280.277 1.00 56.62 2270 MET B C 1
ATOM 5288 O O . MET B 1 66 ? -2.500 47.521 281.465 1.00 57.64 2270 MET B O 1
ATOM 5302 N N . ALA B 1 67 ? -3.444 47.201 279.445 1.00 58.64 2271 ALA B N 1
ATOM 5303 C CA . ALA B 1 67 ? -4.748 47.646 279.918 1.00 55.46 2271 ALA B CA 1
ATOM 5304 C C . ALA B 1 67 ? -5.291 46.696 280.975 1.00 60.71 2271 ALA B C 1
ATOM 5305 O O . ALA B 1 67 ? -5.907 47.135 281.954 1.00 60.25 2271 ALA B O 1
ATOM 5312 N N . ALA B 1 68 ? -5.073 45.397 280.799 1.00 69.83 2272 ALA B N 1
ATOM 5313 C CA . ALA B 1 68 ? -5.238 44.470 281.905 1.00 73.42 2272 ALA B CA 1
ATOM 5314 C C . ALA B 1 68 ? -4.100 44.685 282.893 1.00 71.32 2272 ALA B C 1
ATOM 5315 O O . ALA B 1 68 ? -2.941 44.841 282.502 1.00 70.19 2272 ALA B O 1
ATOM 5322 N N . GLY B 1 69 ? -4.434 44.713 284.176 1.00 77.26 2273 GLY B N 1
ATOM 5323 C CA . GLY B 1 69 ? -3.466 45.108 285.180 1.00 82.07 2273 GLY B CA 1
ATOM 5324 C C . GLY B 1 69 ? -2.384 44.073 285.394 1.00 81.21 2273 GLY B C 1
ATOM 5325 O O . GLY B 1 69 ? -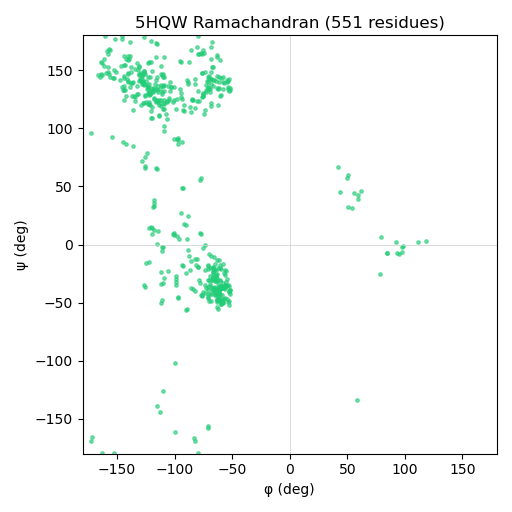2.077 43.284 284.496 1.00 75.27 2273 GLY B O 1
ATOM 5329 N N . VAL B 1 70 ? -1.770 44.092 286.579 1.00 89.17 2274 VAL B N 1
ATOM 5330 C CA . VAL B 1 70 ? -0.980 42.950 287.013 1.00 95.74 2274 VAL B CA 1
ATOM 5331 C C . VAL B 1 70 ? -1.900 41.742 287.098 1.00 103.94 2274 VAL B C 1
ATOM 5332 O O . VAL B 1 70 ? -3.018 41.825 287.622 1.00 102.91 2274 VAL B O 1
ATOM 5345 N N . ARG B 1 71 ? -1.441 40.612 286.570 1.00 113.40 2275 ARG B N 1
ATOM 5346 C CA . ARG B 1 71 ? -2.326 39.495 286.283 1.00 119.10 2275 ARG B CA 1
ATOM 5347 C C . ARG B 1 71 ? -1.786 38.207 286.881 1.00 123.62 2275 ARG B C 1
ATOM 5348 O O . ARG B 1 71 ? -0.573 38.004 286.988 1.00 126.19 2275 ARG B O 1
ATOM 5369 N N . THR B 1 72 ? -2.715 37.342 287.272 1.00 121.36 2276 THR B N 1
ATOM 5370 C CA . THR B 1 72 ? -2.395 36.022 287.784 1.00 127.33 2276 THR B CA 1
ATOM 5371 C C . THR B 1 72 ? -2.005 35.096 286.639 1.00 133.71 2276 THR B C 1
ATOM 5372 O O . THR B 1 72 ? -2.257 35.377 285.464 1.00 127.59 2276 THR B O 1
ATOM 5383 N N . ASP B 1 73 ? -1.370 33.975 286.993 1.00 150.37 2277 ASP B N 1
ATOM 5384 C CA . ASP B 1 73 ? -0.990 33.009 285.971 1.00 155.51 2277 ASP B CA 1
ATOM 5385 C C . ASP B 1 73 ? -2.207 32.565 285.172 1.00 153.69 2277 ASP B C 1
ATOM 5386 O O . ASP B 1 73 ? -2.078 32.170 284.007 1.00 154.74 2277 ASP B O 1
ATOM 5395 N N . ASN B 1 74 ? -3.395 32.633 285.778 1.00 147.31 2278 ASN B N 1
ATOM 5396 C CA . ASN B 1 74 ? -4.625 32.279 285.085 1.00 144.35 2278 ASN B CA 1
ATOM 5397 C C . ASN B 1 74 ? -5.006 33.297 284.019 1.00 137.44 2278 ASN B C 1
ATOM 5398 O O . ASN B 1 74 ? -5.771 32.963 283.109 1.00 137.34 2278 ASN B O 1
ATOM 5409 N N . HIS B 1 75 ? -4.496 34.527 284.111 1.00 130.22 2279 HIS B N 1
ATOM 5410 C CA . HIS B 1 75 ? -4.750 35.552 283.106 1.00 125.20 2279 HIS B CA 1
ATOM 5411 C C . HIS B 1 75 ? -3.469 36.094 282.482 1.00 124.95 2279 HIS B C 1
ATOM 5412 O O . HIS B 1 75 ? -3.512 37.137 281.819 1.00 116.05 2279 HIS B O 1
ATOM 5426 N N . SER B 1 76 ? -2.338 35.421 282.668 1.00 137.92 2280 SER B N 1
ATOM 5427 C CA . SER B 1 76 ? -1.051 35.927 282.188 1.00 135.83 2280 SER B CA 1
ATOM 5428 C C . SER B 1 76 ? -0.729 35.395 280.795 1.00 131.35 2280 SER B C 1
ATOM 5429 O O . SER B 1 76 ? 0.369 34.906 280.528 1.00 134.07 2280 SER B O 1
ATOM 5437 N N . ALA B 1 77 ? -1.701 35.489 279.890 1.00 119.90 2281 ALA B N 1
ATOM 5438 C CA . ALA B 1 77 ? -1.502 35.107 278.501 1.00 114.11 2281 ALA B CA 1
ATOM 5439 C C . ALA B 1 77 ? -2.624 35.718 277.677 1.00 108.13 2281 ALA B C 1
ATOM 5440 O O . ALA B 1 77 ? -3.759 35.835 278.146 1.00 111.56 2281 ALA B O 1
ATOM 5447 N N . ILE B 1 78 ? -2.297 36.101 276.445 1.00 100.15 2282 ILE B N 1
ATOM 5448 C CA . ILE B 1 78 ? -3.203 36.861 275.594 1.00 95.92 2282 ILE B CA 1
ATOM 5449 C C . ILE B 1 78 ? -3.444 36.087 274.306 1.00 98.33 2282 ILE B C 1
ATOM 5450 O O . ILE B 1 78 ? -2.497 35.588 273.687 1.00 96.67 2282 ILE B O 1
ATOM 5466 N N . GLN B 1 79 ? -4.712 35.990 273.914 1.00 103.41 2283 GLN B N 1
ATOM 5467 C CA . GLN B 1 79 ? -5.127 35.415 272.643 1.00 105.67 2283 GLN B CA 1
ATOM 5468 C C . GLN B 1 79 ? -6.096 36.375 271.969 1.00 102.42 2283 GLN B C 1
ATOM 5469 O O . GLN B 1 79 ? -6.943 36.978 272.636 1.00 101.42 2283 GLN B O 1
ATOM 5483 N N . LEU B 1 80 ? -5.978 36.510 270.651 1.00 102.70 2284 LEU B N 1
ATOM 5484 C CA . LEU B 1 80 ? -6.841 37.391 269.878 1.00 102.55 2284 LEU B CA 1
ATOM 5485 C C . LEU B 1 80 ? -7.762 36.571 268.981 1.00 108.37 2284 LEU B C 1
ATOM 5486 O O . LEU B 1 80 ? -7.387 35.499 268.495 1.00 110.33 2284 LEU B O 1
ATOM 5502 N N . LYS B 1 81 ? -8.972 37.087 268.764 1.00 112.25 2285 LYS B N 1
ATOM 5503 C CA . LYS B 1 81 ? -10.018 36.358 268.059 1.00 117.51 2285 LYS B CA 1
ATOM 5504 C C . LYS B 1 81 ? -10.776 37.307 267.140 1.00 117.08 2285 LYS B C 1
ATOM 5505 O O . LYS B 1 81 ? -10.953 38.487 267.455 1.00 116.60 2285 LYS B O 1
ATOM 5524 N N . ASN B 1 82 ? -11.229 36.777 266.005 1.00 116.37 2286 ASN B N 1
ATOM 5525 C CA . ASN B 1 82 ? -12.155 37.473 265.107 1.00 116.93 2286 ASN B CA 1
ATOM 5526 C C . ASN B 1 82 ? -11.670 38.887 264.773 1.00 112.76 2286 ASN B C 1
ATOM 5527 O O . ASN B 1 82 ? -12.339 39.887 265.037 1.00 107.66 2286 ASN B O 1
ATOM 5538 N N . ILE B 1 83 ? -10.485 38.951 264.173 1.00 114.71 2287 ILE B N 1
ATOM 5539 C CA . ILE B 1 83 ? -9.888 40.221 263.768 1.00 111.32 2287 ILE B CA 1
ATOM 5540 C C . ILE B 1 83 ? -10.460 40.668 262.429 1.00 113.97 2287 ILE B C 1
ATOM 5541 O O . ILE B 1 83 ? -10.718 39.851 261.538 1.00 120.99 2287 ILE B O 1
ATOM 5557 N N . VAL B 1 84 ? -10.663 41.980 262.291 1.00 108.22 2288 VAL B N 1
ATOM 5558 C CA . VAL B 1 84 ? -11.113 42.586 261.046 1.00 111.76 2288 VAL B CA 1
ATOM 5559 C C . VAL B 1 84 ? -10.153 43.697 260.646 1.00 112.38 2288 VAL B C 1
ATOM 5560 O O . VAL B 1 84 ? -9.538 44.351 261.495 1.00 102.45 2288 VAL B O 1
ATOM 5573 N N . TRP B 1 85 ? -10.019 43.900 259.335 1.00 125.34 2289 TRP B N 1
ATOM 5574 C CA . TRP B 1 85 ? -9.206 44.969 258.771 1.00 126.35 2289 TRP B CA 1
ATOM 5575 C C . TRP B 1 85 ? -10.062 45.880 257.905 1.00 129.61 2289 TRP B C 1
ATOM 5576 O O . TRP B 1 85 ? -10.793 45.408 257.028 1.00 138.32 2289 TRP B O 1
ATOM 5597 N N . ALA B 1 86 ? -9.964 47.186 258.157 1.00 119.48 2290 ALA B N 1
ATOM 5598 C CA . ALA B 1 86 ? -10.670 48.189 257.370 1.00 120.85 2290 ALA B CA 1
ATOM 5599 C C . ALA B 1 86 ? -9.661 49.013 256.579 1.00 123.95 2290 ALA B C 1
ATOM 5600 O O . ALA B 1 86 ? -8.649 48.475 256.118 1.00 123.52 2290 ALA B O 1
ATOM 5607 N N . LYS B 1 87 ? -9.911 50.310 256.418 1.00 130.29 2291 LYS B N 1
ATOM 5608 C CA . LYS B 1 87 ? -8.977 51.154 255.689 1.00 133.79 2291 LYS B CA 1
ATOM 5609 C C . LYS B 1 87 ? -7.599 51.092 256.347 1.00 126.12 2291 LYS B C 1
ATOM 5610 O O . LYS B 1 87 ? -7.501 51.073 257.580 1.00 120.87 2291 LYS B O 1
ATOM 5629 N N . PRO B 1 88 ? -6.520 51.053 255.569 1.00 124.71 2292 PRO B N 1
ATOM 5630 C CA . PRO B 1 88 ? -5.182 51.067 256.163 1.00 119.84 2292 PRO B CA 1
ATOM 5631 C C . PRO B 1 88 ? -4.776 52.460 256.628 1.00 117.89 2292 PRO B C 1
ATOM 5632 O O . PRO B 1 88 ? -5.374 53.473 256.261 1.00 123.07 2292 PRO B O 1
ATOM 5643 N N . VAL B 1 89 ? -3.733 52.488 257.452 1.00 110.60 2293 VAL B N 1
ATOM 5644 C CA . VAL B 1 89 ? -3.119 53.733 257.902 1.00 110.09 2293 VAL B CA 1
ATOM 5645 C C . VAL B 1 89 ? -1.963 54.078 256.971 1.00 114.29 2293 VAL B C 1
ATOM 5646 O O . VAL B 1 89 ? -1.055 53.264 256.765 1.00 114.53 2293 VAL B O 1
ATOM 5659 N N . ILE B 1 90 ? -1.999 55.283 256.402 1.00 117.69 2294 ILE B N 1
ATOM 5660 C CA . ILE B 1 90 ? -0.996 55.743 255.449 1.00 120.95 2294 ILE B CA 1
ATOM 5661 C C . ILE B 1 90 ? -0.352 57.013 255.987 1.00 123.55 2294 ILE B C 1
ATOM 5662 O O . ILE B 1 90 ? -1.019 57.841 256.618 1.00 120.72 2294 ILE B O 1
ATOM 5678 N N . VAL B 1 91 ? 0.948 57.163 255.733 1.00 131.91 2295 VAL B N 1
ATOM 5679 C CA . VAL B 1 91 ? 1.722 58.306 256.205 1.00 134.52 2295 VAL B CA 1
ATOM 5680 C C . VAL B 1 91 ? 2.188 59.122 255.008 1.00 142.10 2295 VAL B C 1
ATOM 5681 O O . VAL B 1 91 ? 2.648 58.570 254.001 1.00 140.83 2295 VAL B O 1
ATOM 5694 N N . GLU B 1 92 ? 2.065 60.443 255.127 1.00 152.33 2296 GLU B N 1
ATOM 5695 C CA . GLU B 1 92 ? 2.544 61.376 254.116 1.00 160.63 2296 GLU B CA 1
ATOM 5696 C C . GLU B 1 92 ? 3.661 62.221 254.721 1.00 156.34 2296 GLU B C 1
ATOM 5697 O O . GLU B 1 92 ? 4.504 61.696 255.458 1.00 156.61 2296 GLU B O 1
ATOM 5709 N N . ASP B 1 93 ? 3.684 63.523 254.430 1.00 150.68 2297 ASP B N 1
ATOM 5710 C CA . ASP B 1 93 ? 4.650 64.421 255.053 1.00 146.38 2297 ASP B CA 1
ATOM 5711 C C . ASP B 1 93 ? 4.240 64.825 256.461 1.00 139.59 2297 ASP B C 1
ATOM 5712 O O . ASP B 1 93 ? 5.093 65.267 257.239 1.00 140.20 2297 ASP B O 1
ATOM 5721 N N . ALA B 1 94 ? 2.946 64.677 256.811 1.00 131.02 2298 ALA B N 1
ATOM 5722 C CA . ALA B 1 94 ? 2.447 65.031 258.131 1.00 125.73 2298 ALA B CA 1
ATOM 5723 C C . ALA B 1 94 ? 2.240 63.777 258.971 1.00 118.88 2298 ALA B C 1
ATOM 5724 O O . ALA B 1 94 ? 1.695 62.782 258.478 1.00 118.21 2298 ALA B O 1
ATOM 5731 N N . PRO B 1 95 ? 2.661 63.777 260.237 1.00 113.73 2299 PRO B N 1
ATOM 5732 C CA . PRO B 1 95 ? 2.480 62.582 261.066 1.00 109.02 2299 PRO B CA 1
ATOM 5733 C C . PRO B 1 95 ? 1.013 62.213 261.210 1.00 111.21 2299 PRO B C 1
ATOM 5734 O O . PRO B 1 95 ? 0.110 63.033 261.028 1.00 111.85 2299 PRO B O 1
ATOM 5745 N N . ILE B 1 96 ? 0.786 60.945 261.542 1.00 113.46 2300 ILE B N 1
ATOM 5746 C CA . ILE B 1 96 ? -0.552 60.386 261.691 1.00 113.91 2300 ILE B CA 1
ATOM 5747 C C . ILE B 1 96 ? -0.685 59.849 263.107 1.00 110.38 2300 ILE B C 1
ATOM 5748 O O . ILE B 1 96 ? 0.177 59.096 263.575 1.00 109.87 2300 ILE B O 1
ATOM 5764 N N . GLN B 1 97 ? -1.762 60.236 263.786 1.00 103.17 2301 GLN B N 1
ATOM 5765 C CA . GLN B 1 97 ? -2.043 59.775 265.139 1.00 95.11 2301 GLN B CA 1
ATOM 5766 C C . GLN B 1 97 ? -3.030 58.616 265.090 1.00 91.32 2301 GLN B C 1
ATOM 5767 O O . GLN B 1 97 ? -4.115 58.741 264.513 1.00 93.76 2301 GLN B O 1
ATOM 5781 N N . VAL B 1 98 ? -2.648 57.492 265.692 1.00 88.27 2302 VAL B N 1
ATOM 5782 C CA . VAL B 1 98 ? -3.457 56.279 265.702 1.00 85.11 2302 VAL B CA 1
ATOM 5783 C C . VAL B 1 98 ? -3.868 55.986 267.137 1.00 79.07 2302 VAL B C 1
ATOM 5784 O O . VAL B 1 98 ? -3.036 56.034 268.051 1.00 75.64 2302 VAL B O 1
ATOM 5797 N N . HIS B 1 99 ? -5.148 55.688 267.328 1.00 78.93 2303 HIS B N 1
ATOM 5798 C CA . HIS B 1 99 ? -5.718 55.440 268.642 1.00 74.52 2303 HIS B CA 1
ATOM 5799 C C . HIS B 1 99 ? -6.077 53.967 268.777 1.00 71.72 2303 HIS B C 1
ATOM 5800 O O . HIS B 1 99 ? -6.646 53.369 267.857 1.00 72.15 2303 HIS B O 1
ATOM 5814 N N . LYS B 1 100 ? -5.743 53.391 269.927 1.00 70.40 2304 LYS B N 1
ATOM 5815 C CA . LYS B 1 100 ? -6.052 52.001 270.242 1.00 69.96 2304 LYS B CA 1
ATOM 5816 C C . LYS B 1 100 ? -7.055 51.994 271.391 1.00 70.38 2304 LYS B C 1
ATOM 5817 O O . LYS B 1 100 ? -6.713 52.350 272.524 1.00 65.27 2304 LYS B O 1
ATOM 5836 N N . GLY B 1 101 ? -8.288 51.596 271.096 1.00 75.81 2305 GLY B N 1
ATOM 5837 C CA . GLY B 1 101 ? -9.375 51.608 272.065 1.00 73.42 2305 GLY B CA 1
ATOM 5838 C C . GLY B 1 101 ? -9.703 50.199 272.527 1.00 73.19 2305 GLY B C 1
ATOM 5839 O O . GLY B 1 101 ? -9.750 49.268 271.719 1.00 72.72 2305 GLY B O 1
ATOM 5843 N N . LEU B 1 102 ? -9.910 50.052 273.833 1.00 69.82 2306 LEU B N 1
ATOM 5844 C CA . LEU B 1 102 ? -10.252 48.776 274.442 1.00 70.33 2306 LEU B CA 1
ATOM 5845 C C . LEU B 1 102 ? -11.577 48.894 275.179 1.00 78.25 2306 LEU B C 1
ATOM 5846 O O . LEU B 1 102 ? -11.836 49.893 275.858 1.00 76.73 2306 LEU B O 1
ATOM 5862 N N . TYR B 1 103 ? -12.410 47.863 275.040 1.00 88.86 2307 TYR B N 1
ATOM 5863 C CA . TYR B 1 103 ? -13.733 47.845 275.648 1.00 90.51 2307 TYR B CA 1
ATOM 5864 C C . TYR B 1 103 ? -13.984 46.477 276.275 1.00 92.56 2307 TYR B C 1
ATOM 5865 O O . TYR B 1 103 ? -14.034 45.469 275.558 1.00 98.05 2307 TYR B O 1
ATOM 5883 N N . PRO B 1 104 ? -14.134 46.391 277.599 1.00 84.36 2308 PRO B N 1
ATOM 5884 C CA . PRO B 1 104 ? -14.341 45.081 278.238 1.00 85.23 2308 PRO B CA 1
ATOM 5885 C C . PRO B 1 104 ? -15.784 44.611 278.111 1.00 88.06 2308 PRO B C 1
ATOM 5886 O O . PRO B 1 104 ? -16.724 45.365 278.369 1.00 85.92 2308 PRO B O 1
ATOM 5897 N N . GLU B 1 105 ? -15.950 43.356 277.707 1.00 95.78 2309 GLU B N 1
ATOM 5898 C CA . GLU B 1 105 ? -17.256 42.726 277.594 1.00 104.65 2309 GLU B CA 1
ATOM 5899 C C . GLU B 1 105 ? -17.568 41.942 278.866 1.00 112.40 2309 GLU B C 1
ATOM 5900 O O . GLU B 1 105 ? -16.673 41.561 279.625 1.00 107.32 2309 GLU B O 1
ATOM 5912 N N . GLU B 1 106 ? -18.864 41.707 279.092 1.00 126.87 2310 GLU B N 1
ATOM 5913 C CA . GLU B 1 106 ? -19.299 41.060 280.329 1.00 133.45 2310 GLU B CA 1
ATOM 5914 C C . GLU B 1 106 ? -18.705 39.667 280.493 1.00 133.07 2310 GLU B C 1
ATOM 5915 O O . GLU B 1 106 ? -18.479 39.222 281.624 1.00 137.07 2310 GLU B O 1
ATOM 5927 N N . ASN B 1 107 ? -18.443 38.963 279.394 1.00 124.83 2311 ASN B N 1
ATOM 5928 C CA . ASN B 1 107 ? -17.897 37.614 279.468 1.00 123.41 2311 ASN B CA 1
ATOM 5929 C C . ASN B 1 107 ? -16.405 37.586 279.779 1.00 116.37 2311 ASN B C 1
ATOM 5930 O O . ASN B 1 107 ? -15.796 36.514 279.704 1.00 121.67 2311 ASN B O 1
ATOM 5941 N N . GLY B 1 108 ? -15.805 38.723 280.132 1.00 105.44 2312 GLY B N 1
ATOM 5942 C CA . GLY B 1 108 ? -14.389 38.782 280.420 1.00 100.41 2312 GLY B CA 1
ATOM 5943 C C . GLY B 1 108 ? -13.496 38.956 279.212 1.00 100.08 2312 GLY B C 1
ATOM 5944 O O . GLY B 1 108 ? -12.286 39.158 279.382 1.00 95.73 2312 GLY B O 1
ATOM 5948 N N . GLU B 1 109 ? -14.040 38.884 278.000 1.00 110.43 2313 GLU B N 1
ATOM 5949 C CA . GLU B 1 109 ? -13.257 39.180 276.813 1.00 110.47 2313 GLU B CA 1
ATOM 5950 C C . GLU B 1 109 ? -13.135 40.691 276.636 1.00 106.08 2313 GLU B C 1
ATOM 5951 O O . GLU B 1 109 ? -13.875 41.475 277.237 1.00 109.44 2313 GLU B O 1
ATOM 5963 N N . ILE B 1 110 ? -12.184 41.096 275.800 1.00 96.47 2314 ILE B N 1
ATOM 5964 C CA . ILE B 1 110 ? -11.905 42.505 275.552 1.00 91.86 2314 ILE B CA 1
ATOM 5965 C C . ILE B 1 110 ? -12.040 42.773 274.061 1.00 93.06 2314 ILE B C 1
ATOM 5966 O O . ILE B 1 110 ? -11.333 42.163 273.248 1.00 95.34 2314 ILE B O 1
ATOM 5982 N N . THR B 1 111 ? -12.936 43.688 273.707 1.00 93.59 2315 THR B N 1
ATOM 5983 C CA . THR B 1 111 ? -13.043 44.176 272.342 1.00 94.28 2315 THR B CA 1
ATOM 5984 C C . THR B 1 111 ? -12.097 45.355 272.174 1.00 88.67 2315 THR B C 1
ATOM 5985 O O . THR B 1 111 ? -11.993 46.210 273.058 1.00 90.48 2315 THR B O 1
ATOM 5996 N N . PHE B 1 112 ? -11.404 45.397 271.040 1.00 80.93 2316 PHE B N 1
ATOM 5997 C CA . PHE B 1 112 ? -10.467 46.473 270.763 1.00 78.08 2316 PHE B CA 1
ATOM 5998 C C . PHE B 1 112 ? -10.763 47.070 269.397 1.00 83.38 2316 PHE B C 1
ATOM 5999 O O . PHE B 1 112 ? -11.071 46.348 268.443 1.00 80.64 2316 PHE B O 1
ATOM 6016 N N . GLU B 1 113 ? -10.671 48.395 269.315 1.00 95.16 2317 GLU B N 1
ATO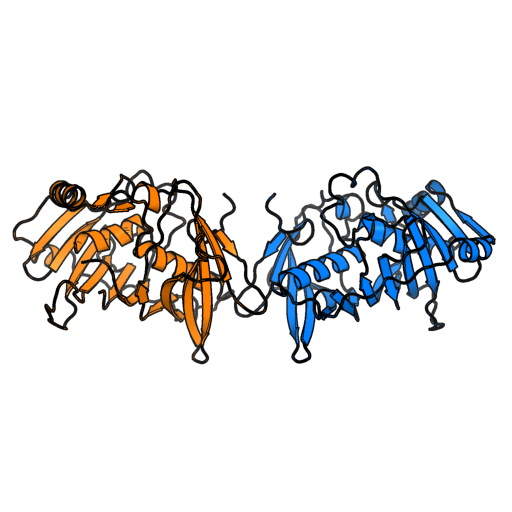M 6017 C CA . GLU B 1 113 ? -10.861 49.128 268.073 1.00 101.17 2317 GLU B CA 1
ATOM 6018 C C . GLU B 1 113 ? -9.636 49.995 267.836 1.00 96.97 2317 GLU B C 1
ATOM 6019 O O . GLU B 1 113 ? -9.228 50.752 268.722 1.00 97.09 2317 GLU B O 1
ATOM 6031 N N . ILE B 1 114 ? -9.054 49.883 266.645 1.00 90.08 2318 ILE B N 1
ATOM 6032 C CA . ILE B 1 114 ? -7.914 50.697 266.242 1.00 87.24 2318 ILE B CA 1
ATOM 6033 C C . ILE B 1 114 ? -8.409 51.670 265.182 1.00 88.48 2318 ILE B C 1
ATOM 6034 O O . ILE B 1 114 ? -8.835 51.256 264.096 1.00 91.37 2318 ILE B O 1
ATOM 6050 N N . TYR B 1 115 ? -8.347 52.963 265.494 1.00 84.50 2319 TYR B N 1
ATOM 6051 C CA . TYR B 1 115 ? -9.019 53.984 264.705 1.00 90.16 2319 TYR B CA 1
ATOM 6052 C C . TYR B 1 115 ? -8.176 55.253 264.698 1.00 90.90 2319 TYR B C 1
ATOM 6053 O O . TYR B 1 115 ? -7.103 55.318 265.305 1.00 90.51 2319 TYR B O 1
ATOM 6071 N N . SER B 1 116 ? -8.675 56.267 263.995 1.00 91.89 2320 SER B N 1
ATOM 6072 C CA . SER B 1 116 ? -8.025 57.569 263.935 1.00 94.63 2320 SER B CA 1
ATOM 6073 C C . SER B 1 116 ? -9.072 58.613 263.570 1.00 101.93 2320 SER B C 1
ATOM 6074 O O . SER B 1 116 ? -10.185 58.284 263.153 1.00 99.67 2320 SER B O 1
ATOM 6082 N N . HIS B 1 117 ? -8.694 59.882 263.720 1.00 118.29 2321 HIS B N 1
ATOM 6083 C CA . HIS B 1 117 ? -9.584 60.996 263.407 1.00 128.37 2321 HIS B CA 1
ATOM 6084 C C . HIS B 1 117 ? -9.110 61.659 262.121 1.00 139.33 2321 HIS B C 1
ATOM 6085 O O . HIS B 1 117 ? -8.028 62.268 262.107 1.00 138.74 2321 HIS B O 1
ATOM 6099 N N . PRO B 1 118 ? -9.867 61.569 261.028 1.00 151.68 2322 PRO B N 1
ATOM 6100 C CA . PRO B 1 118 ? -9.385 62.094 259.745 1.00 160.86 2322 PRO B CA 1
ATOM 6101 C C . PRO B 1 118 ? -8.924 63.541 259.823 1.00 167.04 2322 PRO B C 1
ATOM 6102 O O . PRO B 1 118 ? -9.611 64.404 260.373 1.00 169.29 2322 PRO B O 1
ATOM 6113 N N . ARG B 1 119 ? -7.738 63.803 259.267 1.00 166.81 2323 ARG B N 1
ATOM 6114 C CA . ARG B 1 119 ? -7.341 65.182 259.024 1.00 170.10 2323 ARG B CA 1
ATOM 6115 C C . ARG B 1 119 ? -8.362 65.880 258.139 1.00 173.37 2323 ARG B C 1
ATOM 6116 O O . ARG B 1 119 ? -8.475 67.110 258.176 1.00 178.05 2323 ARG B O 1
ATOM 6137 N N . GLU B 1 120 ? -9.111 65.106 257.345 1.00 169.34 2324 GLU B N 1
ATOM 6138 C CA . GLU B 1 120 ? -10.224 65.655 256.578 1.00 169.39 2324 GLU B CA 1
ATOM 6139 C C . GLU B 1 120 ? -11.313 66.194 257.494 1.00 168.69 2324 GLU B C 1
ATOM 6140 O O . GLU B 1 120 ? -12.057 67.103 257.107 1.00 171.86 2324 GLU B O 1
ATOM 6152 N N . ALA B 1 121 ? -11.426 65.648 258.705 1.00 163.82 2325 ALA B N 1
ATOM 6153 C CA . ALA B 1 121 ? -12.552 65.950 259.579 1.00 161.84 2325 ALA B CA 1
ATOM 6154 C C . ALA B 1 121 ? -12.361 65.342 260.963 1.00 158.08 2325 ALA B C 1
ATOM 6155 O O . ALA B 1 121 ? -12.658 64.162 261.170 1.00 152.28 2325 ALA B O 1
ATOM 6162 N N . GLU B 1 122 ? -11.858 66.130 261.918 1.00 162.09 2326 GLU B N 1
ATOM 6163 C CA . GLU B 1 122 ? -11.583 65.590 263.243 1.00 157.18 2326 GLU B CA 1
ATOM 6164 C C . GLU B 1 122 ? -12.849 65.167 263.976 1.00 152.38 2326 GLU B C 1
ATOM 6165 O O . GLU B 1 122 ? -12.745 64.507 265.016 1.00 145.65 2326 GLU B O 1
ATOM 6177 N N . GLU B 1 123 ? -14.033 65.523 263.470 1.00 155.93 2327 GLU B N 1
ATOM 6178 C CA . GLU B 1 123 ? -15.273 65.031 264.052 1.00 151.89 2327 GLU B CA 1
ATOM 6179 C C . GLU B 1 123 ? -15.725 63.728 263.413 1.00 151.46 2327 GLU B C 1
ATOM 6180 O O . GLU B 1 123 ? -16.458 62.961 264.047 1.00 145.29 2327 GLU B O 1
ATOM 6192 N N . SER B 1 124 ? -15.312 63.467 262.174 1.00 159.22 2328 SER B N 1
ATOM 6193 C CA . SER B 1 124 ? -15.506 62.161 261.573 1.00 159.26 2328 SER B CA 1
ATOM 6194 C C . SER B 1 124 ? -14.501 61.173 262.161 1.00 151.11 2328 SER B C 1
ATOM 6195 O O . SER B 1 124 ? -13.551 61.550 262.853 1.00 152.54 2328 SER B O 1
ATOM 6203 N N . LEU B 1 125 ? -14.725 59.890 261.894 1.00 138.96 2329 LEU B N 1
ATOM 6204 C CA . LEU B 1 125 ? -13.911 58.838 262.482 1.00 126.31 2329 LEU B CA 1
ATOM 6205 C C . LEU B 1 125 ? -13.666 57.745 261.452 1.00 126.62 2329 LEU B C 1
ATOM 6206 O O . LEU B 1 125 ? -14.551 57.426 260.653 1.00 129.18 2329 LEU B O 1
ATOM 6222 N N . VAL B 1 126 ? -12.460 57.180 261.473 1.00 125.35 2330 VAL B N 1
ATOM 6223 C CA . VAL B 1 126 ? -12.087 56.071 260.599 1.00 126.37 2330 VAL B CA 1
ATOM 6224 C C . VAL B 1 126 ? -11.529 54.942 261.453 1.00 117.28 2330 VAL B C 1
ATOM 6225 O O . VAL B 1 126 ? -10.540 55.128 262.173 1.00 114.77 2330 VAL B O 1
ATOM 6238 N N . VAL B 1 127 ? -12.159 53.773 261.366 1.00 109.18 2331 VAL B N 1
ATOM 6239 C CA . VAL B 1 127 ? -11.688 52.568 262.036 1.00 102.35 2331 VAL B CA 1
ATOM 6240 C C . VAL B 1 127 ? -10.830 51.769 261.069 1.00 104.52 2331 VAL B C 1
ATOM 6241 O O . VAL B 1 127 ? -11.221 51.539 259.918 1.00 107.82 2331 VAL B O 1
ATOM 6254 N N . HIS B 1 128 ? -9.647 51.369 261.528 1.00 104.10 2332 HIS B N 1
ATOM 6255 C CA . HIS B 1 128 ? -8.721 50.583 260.725 1.00 105.49 2332 HIS B CA 1
ATOM 6256 C C . HIS B 1 128 ? -8.781 49.094 261.040 1.00 104.38 2332 HIS B C 1
ATOM 6257 O O . HIS B 1 128 ? -8.556 48.274 260.144 1.00 107.31 2332 HIS B O 1
ATOM 6271 N N . SER B 1 129 ? -9.072 48.727 262.287 1.00 100.94 2333 SER B N 1
ATOM 6272 C CA . SER B 1 129 ? -9.152 47.326 262.675 1.00 100.11 2333 SER B CA 1
ATOM 6273 C C . SER B 1 129 ? -9.996 47.193 263.936 1.00 96.42 2333 SER B C 1
ATOM 6274 O O . SER B 1 129 ? -10.076 48.121 264.746 1.00 94.98 2333 SER B O 1
ATOM 6282 N N . GLN B 1 130 ? -10.624 46.027 264.085 1.00 97.41 2334 GLN B N 1
ATOM 6283 C CA . GLN B 1 130 ? -11.346 45.672 265.298 1.00 96.84 2334 GLN B CA 1
ATOM 6284 C C . GLN B 1 130 ? -11.151 44.186 265.564 1.00 98.43 2334 GLN B C 1
ATOM 6285 O O . GLN B 1 130 ? -10.895 43.406 264.643 1.00 103.25 2334 GLN B O 1
ATOM 6299 N N . GLY B 1 131 ? -11.271 43.804 266.828 1.00 91.84 2335 GLY B N 1
ATOM 6300 C CA . GLY B 1 131 ? -11.157 42.405 267.181 1.00 92.33 2335 GLY B CA 1
ATOM 6301 C C . GLY B 1 131 ? -11.495 42.174 268.637 1.00 91.66 2335 GLY B C 1
ATOM 6302 O O . GLY B 1 131 ? -12.012 43.056 269.324 1.00 91.92 2335 GLY B O 1
ATOM 6306 N N . ARG B 1 132 ? -11.190 40.963 269.099 1.00 92.55 2336 ARG B N 1
ATOM 6307 C CA . ARG B 1 132 ? -11.437 40.566 270.477 1.00 91.65 2336 ARG B CA 1
ATOM 6308 C C . ARG B 1 132 ? -10.212 39.858 271.039 1.00 89.49 2336 ARG B C 1
ATOM 6309 O O . ARG B 1 132 ? -9.448 39.227 270.304 1.00 90.50 2336 ARG B O 1
ATOM 6330 N N . ALA B 1 133 ? -10.031 39.976 272.354 1.00 86.16 2337 ALA B N 1
ATOM 6331 C CA . ALA B 1 133 ? -8.917 39.355 273.055 1.00 87.55 2337 ALA B CA 1
ATOM 6332 C C . ALA B 1 133 ? -9.429 38.489 274.199 1.00 90.67 2337 ALA B C 1
ATOM 6333 O O . ALA B 1 133 ? -10.450 38.793 274.821 1.00 93.06 2337 ALA B O 1
ATOM 6340 N N . VAL B 1 134 ? -8.706 37.401 274.467 1.00 88.86 2338 VAL B N 1
ATOM 6341 C CA . VAL B 1 134 ? -9.023 36.478 275.552 1.00 90.78 2338 VAL B CA 1
ATOM 6342 C C . VAL B 1 134 ? -7.809 36.357 276.463 1.00 90.61 2338 VAL B C 1
ATOM 6343 O O . VAL B 1 134 ? -6.672 36.251 275.989 1.00 91.19 2338 VAL B O 1
ATOM 6356 N N . LEU B 1 135 ? -8.055 36.368 277.771 1.00 91.25 2339 LEU B N 1
ATOM 6357 C CA . LEU B 1 135 ? -7.015 36.160 278.770 1.00 93.10 2339 LEU B CA 1
ATOM 6358 C C . LEU B 1 135 ? -7.118 34.725 279.273 1.00 99.59 2339 LEU B C 1
ATOM 6359 O O . LEU B 1 135 ? -8.171 34.316 279.774 1.00 104.64 2339 LEU B O 1
ATOM 6375 N N . ARG B 1 136 ? -6.032 33.965 279.143 1.00 124.15 2340 ARG B N 1
ATOM 6376 C CA . ARG B 1 136 ? -6.018 32.569 279.552 1.00 129.12 2340 ARG B CA 1
ATOM 6377 C C . ARG B 1 136 ? -4.703 32.265 280.256 1.00 124.64 2340 ARG B C 1
ATOM 6378 O O . ARG B 1 136 ? -3.806 33.107 280.340 1.00 121.48 2340 ARG B O 1
ATOM 6399 N N . SER B 1 137 ? -4.606 31.047 280.781 1.00 122.96 2341 SER B N 1
ATOM 6400 C CA . SER B 1 137 ? -3.352 30.572 281.340 1.00 119.96 2341 SER B CA 1
ATOM 6401 C C . SER B 1 137 ? -2.324 30.384 280.231 1.00 119.93 2341 SER B C 1
ATOM 6402 O O . SER B 1 137 ? -2.663 30.065 279.088 1.00 123.42 2341 SER B O 1
ATOM 6410 N N . ALA B 1 138 ? -1.054 30.590 280.577 1.00 116.25 2342 ALA B N 1
ATOM 6411 C CA . ALA B 1 138 ? 0.019 30.424 279.609 1.00 115.12 2342 ALA B CA 1
ATOM 6412 C C . ALA B 1 138 ? -0.054 29.039 278.979 1.00 125.42 2342 ALA B C 1
ATOM 6413 O O . ALA B 1 138 ? -0.330 28.044 279.655 1.00 125.36 2342 ALA B O 1
ATOM 6420 N N . MET B 1 139 ? 0.192 28.981 277.673 1.00 137.09 2343 MET B N 1
ATOM 6421 C CA . MET B 1 139 ? 0.038 27.753 276.909 1.00 145.90 2343 MET B CA 1
ATOM 6422 C C . MET B 1 139 ? 1.389 27.111 276.621 1.00 145.47 2343 MET B C 1
ATOM 6423 O O . MET B 1 139 ? 2.345 27.789 276.235 1.00 144.65 2343 MET B O 1
ATOM 6437 N N . GLU B 1 140 ? 1.455 25.795 276.812 1.00 145.57 2344 GLU B N 1
ATOM 6438 C CA . GLU B 1 140 ? 2.610 25.027 276.372 1.00 146.11 2344 GLU B CA 1
ATOM 6439 C C . GLU B 1 140 ? 2.669 24.996 274.851 1.00 146.05 2344 GLU B C 1
ATOM 6440 O O . GLU B 1 140 ? 1.649 24.835 274.175 1.00 151.47 2344 GLU B O 1
ATOM 6452 N N . ALA B 1 141 ? 3.867 25.155 274.316 1.00 137.20 2345 ALA B N 1
ATOM 6453 C CA . ALA B 1 141 ? 4.026 25.309 272.877 1.00 134.99 2345 ALA B CA 1
ATOM 6454 C C . ALA B 1 141 ? 3.847 23.964 272.175 1.00 140.74 2345 ALA B C 1
ATOM 6455 O O . ALA B 1 141 ? 4.501 22.986 272.550 1.00 140.35 2345 ALA B O 1
ATOM 6462 N N . PRO B 1 142 ? 2.981 23.873 271.167 1.00 146.87 2346 PRO B N 1
ATOM 6463 C CA . PRO B 1 142 ? 2.924 22.655 270.350 1.00 151.33 2346 PRO B CA 1
ATOM 6464 C C . PRO B 1 142 ? 4.196 22.504 269.529 1.00 151.93 2346 PRO B C 1
ATOM 6465 O O . PRO B 1 142 ? 5.068 23.375 269.511 1.00 146.58 2346 PRO B O 1
ATOM 6476 N N . ALA B 1 143 ? 4.299 21.370 268.838 1.00 161.13 2347 ALA B N 1
ATOM 6477 C CA . ALA B 1 143 ? 5.487 21.051 268.060 1.00 161.70 2347 ALA B CA 1
ATOM 6478 C C . ALA B 1 143 ? 5.099 20.717 266.627 1.00 163.16 2347 ALA B C 1
ATOM 6479 O O . ALA B 1 143 ? 4.021 20.174 266.365 1.00 166.91 2347 ALA B O 1
ATOM 6486 N N . LEU B 1 144 ? 5.996 21.050 265.700 1.00 160.11 2348 LEU B N 1
ATOM 6487 C CA . LEU B 1 144 ? 5.839 20.758 264.283 1.00 163.73 2348 LEU B CA 1
ATOM 6488 C C . LEU B 1 144 ? 6.920 19.800 263.796 1.00 170.06 2348 LEU B C 1
ATOM 6489 O O . LEU B 1 144 ? 7.970 19.632 264.423 1.00 164.78 2348 LEU B O 1
ATOM 6505 N N . ASP B 1 145 ? 6.637 19.179 262.651 1.00 185.37 2349 ASP B N 1
ATOM 6506 C CA . ASP B 1 145 ? 7.515 18.193 262.020 1.00 191.30 2349 ASP B CA 1
ATOM 6507 C C . ASP B 1 145 ? 8.350 18.878 260.939 1.00 186.22 2349 ASP B C 1
ATOM 6508 O O . ASP B 1 145 ? 7.959 18.944 259.775 1.00 190.63 2349 ASP B O 1
ATOM 6517 N N . LEU B 1 146 ? 9.522 19.386 261.333 1.00 168.46 2350 LEU B N 1
ATOM 6518 C CA . LEU B 1 146 ? 10.372 20.113 260.391 1.00 160.91 2350 LEU B CA 1
ATOM 6519 C C . LEU B 1 146 ? 10.940 19.202 259.308 1.00 161.72 2350 LEU B C 1
ATOM 6520 O O . LEU B 1 146 ? 10.975 19.580 258.131 1.00 165.00 2350 LEU B O 1
ATOM 6536 N N . SER B 1 147 ? 11.387 18.001 259.678 1.00 156.16 2351 SER B N 1
ATOM 6537 C CA . SER B 1 147 ? 12.031 17.117 258.710 1.00 156.55 2351 SER B CA 1
ATOM 6538 C C . SER B 1 147 ? 11.077 16.718 257.588 1.00 165.55 2351 SER B C 1
ATOM 6539 O O . SER B 1 147 ? 11.373 16.909 256.404 1.00 159.92 2351 SER B O 1
ATOM 6547 N N . ALA B 1 148 ? 9.921 16.156 257.947 1.00 189.79 2352 ALA B N 1
ATOM 6548 C CA . ALA B 1 148 ? 8.986 15.672 256.935 1.00 196.84 2352 ALA B CA 1
ATOM 6549 C C . ALA B 1 148 ? 8.349 16.815 256.155 1.00 188.17 2352 ALA B C 1
ATOM 6550 O O . ALA B 1 148 ? 8.216 16.734 254.928 1.00 194.14 2352 ALA B O 1
ATOM 6557 N N . ILE B 1 149 ? 7.942 17.884 256.842 1.00 164.95 2353 ILE B N 1
ATOM 6558 C CA . ILE B 1 149 ? 7.227 18.966 256.169 1.00 158.06 2353 ILE B CA 1
ATOM 6559 C C . ILE B 1 149 ? 8.083 19.552 255.053 1.00 156.76 2353 ILE B C 1
ATOM 6560 O O . ILE B 1 149 ? 7.609 19.749 253.927 1.00 155.25 2353 ILE B O 1
ATOM 6576 N N . GLN B 1 150 ? 9.353 19.845 255.342 1.00 160.79 2354 GLN B N 1
ATOM 6577 C CA . GLN B 1 150 ? 10.253 20.280 254.280 1.00 160.93 2354 GLN B CA 1
ATOM 6578 C C . GLN B 1 150 ? 10.221 19.291 253.121 1.00 162.49 2354 GLN B C 1
ATOM 6579 O O . GLN B 1 150 ? 10.259 19.685 251.950 1.00 164.28 2354 GLN B O 1
ATOM 6593 N N . ALA B 1 151 ? 10.150 17.994 253.438 1.00 158.40 2355 ALA B N 1
ATOM 6594 C CA . ALA B 1 151 ? 10.129 16.947 252.423 1.00 160.62 2355 ALA B CA 1
ATOM 6595 C C . ALA B 1 151 ? 8.841 16.923 251.612 1.00 166.41 2355 ALA B C 1
ATOM 6596 O O . ALA B 1 151 ? 8.832 16.361 250.512 1.00 168.02 2355 ALA B O 1
ATOM 6603 N N . GLN B 1 152 ? 7.761 17.510 252.117 1.00 177.01 2356 GLN B N 1
ATOM 6604 C CA . GLN B 1 152 ? 6.503 17.555 251.389 1.00 184.80 2356 GLN B CA 1
ATOM 6605 C C . GLN B 1 152 ? 6.405 18.786 250.503 1.00 182.76 2356 GLN B C 1
ATOM 6606 O O . GLN B 1 152 ? 5.361 19.018 249.886 1.00 185.55 2356 GLN B O 1
ATOM 6620 N N . CYS B 1 153 ? 7.478 19.574 250.430 1.00 177.51 2357 CYS B N 1
ATOM 6621 C CA . CYS B 1 153 ? 7.518 20.812 249.664 1.00 175.61 2357 CYS B CA 1
ATOM 6622 C C . CYS B 1 153 ? 8.745 20.776 248.747 1.00 176.02 2357 CYS B C 1
ATOM 6623 O O . CYS B 1 153 ? 9.727 21.484 248.977 1.00 173.54 2357 CYS B O 1
ATOM 6631 N N . THR B 1 154 ? 8.690 19.945 247.705 1.00 180.05 2358 THR B N 1
ATOM 6632 C CA . THR B 1 154 ? 9.840 19.746 246.833 1.00 182.99 2358 THR B CA 1
ATOM 6633 C C . THR B 1 154 ? 9.635 20.216 245.398 1.00 186.54 2358 THR B C 1
ATOM 6634 O O . THR B 1 154 ? 10.558 20.081 244.586 1.00 188.46 2358 THR B O 1
ATOM 6645 N N . GLU B 1 155 ? 8.470 20.755 245.053 1.00 187.82 2359 GLU B N 1
ATOM 6646 C CA . GLU B 1 155 ? 8.172 21.171 243.687 1.00 192.48 2359 GLU B CA 1
ATOM 6647 C C . GLU B 1 155 ? 8.456 22.660 243.523 1.00 190.14 2359 GLU B C 1
ATOM 6648 O O . GLU B 1 155 ? 8.063 23.466 244.372 1.00 183.04 2359 GLU B O 1
ATOM 6660 N N . SER B 1 156 ? 9.137 23.021 242.429 1.00 196.94 2360 SER B N 1
ATOM 6661 C CA . SER B 1 156 ? 9.349 24.418 242.051 1.00 195.39 2360 SER B CA 1
ATOM 6662 C C . SER B 1 156 ? 9.694 25.301 243.240 1.00 186.69 2360 SER B C 1
ATOM 6663 O O . SER B 1 156 ? 8.903 26.178 243.625 1.00 186.11 2360 SER B O 1
ATOM 6671 N N . SER B 1 157 ? 10.856 25.085 243.834 1.00 177.23 2361 SER B N 1
ATOM 6672 C CA . SER B 1 157 ? 11.385 25.982 244.843 1.00 168.10 2361 SER B CA 1
ATOM 6673 C C . SER B 1 157 ? 11.935 27.241 244.182 1.00 169.58 2361 SER B C 1
ATOM 6674 O O . SER B 1 157 ? 12.434 27.207 243.053 1.00 173.00 2361 SER B O 1
ATOM 6682 N N . TYR B 1 158 ? 11.833 28.359 244.895 1.00 170.28 2362 TYR B N 1
ATOM 6683 C CA . TYR B 1 158 ? 12.259 29.647 244.372 1.00 173.92 2362 TYR B CA 1
ATOM 6684 C C . TYR B 1 158 ? 13.002 30.427 245.443 1.00 171.37 2362 TYR B C 1
ATOM 6685 O O . TYR B 1 158 ? 12.722 30.304 246.638 1.00 166.06 2362 TYR B O 1
ATOM 6703 N N . SER B 1 159 ? 13.954 31.237 244.994 1.00 177.31 2363 SER B N 1
ATOM 6704 C CA . SER B 1 159 ? 14.763 32.020 245.912 1.00 174.18 2363 SER B CA 1
ATOM 6705 C C . SER B 1 159 ? 13.922 33.100 246.577 1.00 170.00 2363 SER B C 1
ATOM 6706 O O . SER B 1 159 ? 12.855 33.480 246.088 1.00 172.09 2363 SER B O 1
ATOM 6714 N N . PHE B 1 160 ? 14.416 33.599 247.712 1.00 165.95 2364 PHE B N 1
ATOM 6715 C CA . PHE B 1 160 ? 13.817 34.799 248.289 1.00 161.32 2364 PHE B CA 1
ATOM 6716 C C . PHE B 1 160 ? 13.848 35.912 247.256 1.00 159.61 2364 PHE B C 1
ATOM 6717 O O . PHE B 1 160 ? 12.910 36.710 247.151 1.00 163.60 2364 PHE B O 1
ATOM 6734 N N . SER B 1 161 ? 14.940 35.982 246.490 1.00 148.72 2365 SER B N 1
ATOM 6735 C CA . SER B 1 161 ? 15.063 36.998 245.459 1.00 147.74 2365 SER B CA 1
ATOM 6736 C C . SER B 1 161 ? 13.954 36.842 244.427 1.00 154.82 2365 SER B C 1
ATOM 6737 O O . SER B 1 161 ? 13.340 37.832 244.016 1.00 150.94 2365 SER B O 1
ATOM 6745 N N . GLN B 1 162 ? 13.658 35.605 244.024 1.00 173.33 2366 GLN B N 1
ATOM 6746 C CA . GLN B 1 162 ? 12.539 35.381 243.114 1.00 183.05 2366 GLN B CA 1
ATOM 6747 C C . GLN B 1 162 ? 11.221 35.777 243.766 1.00 178.84 2366 GLN B C 1
ATOM 6748 O O . GLN B 1 162 ? 10.369 36.408 243.129 1.00 182.04 2366 GLN B O 1
ATOM 6762 N N . CYS B 1 163 ? 11.029 35.410 245.035 1.00 169.11 2367 CYS B N 1
ATOM 6763 C CA . CYS B 1 163 ? 9.894 35.937 245.783 1.00 164.49 2367 CYS B CA 1
ATOM 6764 C C . CYS B 1 163 ? 9.950 37.456 245.830 1.00 163.24 2367 CYS B C 1
ATOM 6765 O O . CYS B 1 163 ? 8.940 38.134 245.611 1.00 161.11 2367 CYS B O 1
ATOM 6773 N N . TYR B 1 164 ? 11.141 38.003 246.073 1.00 167.82 2368 TYR B N 1
ATOM 6774 C CA . TYR B 1 164 ? 11.298 39.441 246.255 1.00 166.83 2368 TYR B CA 1
ATOM 6775 C C . TYR B 1 164 ? 11.099 40.202 244.947 1.00 168.57 2368 TYR B C 1
ATOM 6776 O O . TYR B 1 164 ? 10.500 41.283 244.942 1.00 167.76 2368 TYR B O 1
ATOM 6794 N N . GLU B 1 165 ? 11.588 39.658 243.828 1.00 168.19 2369 GLU B N 1
ATOM 6795 C CA . GLU B 1 165 ? 11.508 40.386 242.565 1.00 169.53 2369 GLU B CA 1
ATOM 6796 C C . GLU B 1 165 ? 10.063 40.653 242.167 1.00 170.27 2369 GLU B C 1
ATOM 6797 O O . GLU B 1 165 ? 9.708 41.776 241.791 1.00 171.75 2369 GLU B O 1
ATOM 6809 N N . THR B 1 166 ? 9.207 39.631 242.245 1.00 168.01 2370 THR B N 1
ATOM 6810 C CA . THR B 1 166 ? 7.801 39.841 241.920 1.00 168.57 2370 THR B CA 1
ATOM 6811 C C . THR B 1 166 ? 7.154 40.785 242.923 1.00 165.42 2370 THR B C 1
ATOM 6812 O O . THR B 1 166 ? 6.335 41.631 242.546 1.00 165.21 2370 THR B O 1
ATOM 6823 N N . PHE B 1 167 ? 7.502 40.651 244.206 1.00 163.38 2371 PHE B N 1
ATOM 6824 C CA . PHE B 1 167 ? 6.945 41.539 245.221 1.00 161.54 2371 PHE B CA 1
ATOM 6825 C C . PHE B 1 167 ? 7.190 42.993 244.850 1.00 160.89 2371 PHE B C 1
ATOM 6826 O O . PHE B 1 167 ? 6.286 43.832 244.937 1.00 159.70 2371 PHE B O 1
ATOM 6843 N N . HIS B 1 168 ? 8.420 43.323 244.460 1.00 162.17 2372 HIS B N 1
ATOM 6844 C CA . HIS B 1 168 ? 8.670 44.678 243.996 1.00 160.60 2372 HIS B CA 1
ATOM 6845 C C . HIS B 1 168 ? 7.907 44.953 242.706 1.00 163.10 2372 HIS B C 1
ATOM 6846 O O . HIS B 1 168 ? 7.356 46.044 242.519 1.00 163.09 2372 HIS B O 1
ATOM 6860 N N . ARG B 1 169 ? 7.869 43.970 241.802 1.00 163.93 2373 ARG B N 1
ATOM 6861 C CA . ARG B 1 169 ? 7.180 44.157 240.529 1.00 166.45 2373 ARG B CA 1
ATOM 6862 C C . ARG B 1 169 ? 5.666 44.208 240.716 1.00 165.94 2373 ARG B C 1
ATOM 6863 O O . ARG B 1 169 ? 4.977 44.966 240.024 1.00 167.59 2373 ARG B O 1
ATOM 6884 N N . ILE B 1 170 ? 5.126 43.409 241.643 1.00 164.41 2374 ILE B N 1
ATOM 6885 C CA . ILE B 1 170 ? 3.681 43.354 241.849 1.00 165.80 2374 ILE B CA 1
ATOM 6886 C C . ILE B 1 170 ? 3.145 44.627 242.485 1.00 160.65 2374 ILE B C 1
ATOM 6887 O O . ILE B 1 170 ? 1.924 44.797 242.580 1.00 161.72 2374 ILE B O 1
ATOM 6903 N N . GLY B 1 171 ? 4.026 45.533 242.912 1.00 153.34 2375 GLY B N 1
ATOM 6904 C CA . GLY B 1 171 ? 3.629 46.787 243.522 1.00 149.92 2375 GLY B CA 1
ATOM 6905 C C . GLY B 1 171 ? 3.956 46.909 244.994 1.00 145.61 2375 GLY B C 1
ATOM 6906 O O . GLY B 1 171 ? 3.612 47.930 245.602 1.00 142.56 2375 GLY B O 1
ATOM 6910 N N . LEU B 1 172 ? 4.606 45.911 245.587 1.00 144.24 2376 LEU B N 1
ATOM 6911 C CA . LEU B 1 172 ? 4.950 45.904 247.008 1.00 140.02 2376 LEU B CA 1
ATOM 6912 C C . LEU B 1 172 ? 6.458 46.089 247.138 1.00 138.75 2376 LEU B C 1
ATOM 6913 O O . LEU B 1 172 ? 7.231 45.146 246.944 1.00 139.77 2376 LEU B O 1
ATOM 6929 N N . ALA B 1 173 ? 6.872 47.311 247.471 1.00 136.47 2377 ALA B N 1
ATOM 6930 C CA . ALA B 1 173 ? 8.287 47.658 247.585 1.00 134.56 2377 ALA B CA 1
ATOM 6931 C C . ALA B 1 173 ? 8.708 47.483 249.038 1.00 130.76 2377 ALA B C 1
ATOM 6932 O O . ALA B 1 173 ? 8.665 48.417 249.840 1.00 127.54 2377 ALA B O 1
ATOM 6939 N N . TYR B 1 174 ? 9.125 46.265 249.380 1.00 132.60 2378 TYR B N 1
ATOM 6940 C CA . TYR B 1 174 ? 9.578 45.961 250.733 1.00 129.21 2378 TYR B CA 1
ATOM 6941 C C . TYR B 1 174 ? 11.004 46.462 250.919 1.00 125.94 2378 TYR B C 1
ATOM 6942 O O . TYR B 1 174 ? 11.905 46.089 250.161 1.00 129.93 2378 TYR B O 1
ATOM 6960 N N . GLY B 1 175 ? 11.209 47.305 251.931 1.00 120.79 2379 GLY B N 1
ATOM 6961 C CA . GLY B 1 175 ? 12.534 47.752 252.280 1.00 118.52 2379 GLY B CA 1
ATOM 6962 C C . GLY B 1 175 ? 13.284 46.728 253.102 1.00 117.75 2379 GLY B C 1
ATOM 6963 O O . GLY B 1 175 ? 12.783 45.644 253.428 1.00 118.37 2379 GLY B O 1
ATOM 6967 N N . PRO B 1 176 ? 14.526 47.074 253.454 1.00 119.20 2380 PRO B N 1
ATOM 6968 C CA . PRO B 1 176 ? 15.380 46.102 254.159 1.00 120.01 2380 PRO B CA 1
ATOM 6969 C C . PRO B 1 176 ? 14.762 45.552 255.433 1.00 116.73 2380 PRO B C 1
ATOM 6970 O O . PRO B 1 176 ? 14.958 44.372 255.750 1.00 116.99 2380 PRO B O 1
ATOM 6981 N N . SER B 1 177 ? 14.018 46.372 256.178 1.00 114.89 2381 SER B N 1
ATOM 6982 C CA . SER B 1 177 ? 13.438 45.916 257.436 1.00 112.78 2381 SER B CA 1
ATOM 6983 C C . SER B 1 177 ? 12.375 44.844 257.235 1.00 112.90 2381 SER B C 1
ATOM 6984 O O . SER B 1 177 ? 12.056 44.124 258.187 1.00 112.64 2381 SER B O 1
ATOM 6992 N N . HIS B 1 178 ? 11.814 44.726 256.034 1.00 113.31 2382 HIS B N 1
ATOM 6993 C CA . HIS B 1 178 ? 10.773 43.750 255.734 1.00 115.17 2382 HIS B CA 1
ATOM 6994 C C . HIS B 1 178 ? 11.225 42.769 254.658 1.00 117.89 2382 HIS B C 1
ATOM 6995 O O . HIS B 1 178 ? 10.451 42.373 253.783 1.00 120.94 2382 HIS B O 1
ATOM 7009 N N . GLN B 1 179 ? 12.495 42.371 254.712 1.00 118.06 2383 GLN B N 1
ATOM 7010 C CA . GLN B 1 179 ? 13.015 41.331 253.833 1.00 121.59 2383 GLN B CA 1
ATOM 7011 C C . GLN B 1 179 ? 13.417 40.133 254.684 1.00 124.09 2383 GLN B C 1
ATOM 7012 O O . GLN B 1 179 ? 14.598 39.776 254.756 1.00 118.87 2383 GLN B O 1
ATOM 7026 N N . GLY B 1 180 ? 12.434 39.508 255.330 1.00 134.13 2384 GLY B N 1
ATOM 7027 C CA . GLY B 1 180 ? 12.687 38.462 256.303 1.00 135.00 2384 GLY B CA 1
ATOM 7028 C C . GLY B 1 180 ? 12.649 37.047 255.760 1.00 134.97 2384 GLY B C 1
ATOM 7029 O O . GLY B 1 180 ? 13.141 36.120 256.409 1.00 137.46 2384 GLY B O 1
ATOM 7033 N N . ILE B 1 181 ? 12.052 36.859 254.583 1.00 126.84 2385 ILE B N 1
ATOM 7034 C CA . ILE B 1 181 ? 12.018 35.540 253.961 1.00 125.67 2385 ILE B CA 1
ATOM 7035 C C . ILE B 1 181 ? 13.422 35.153 253.515 1.00 127.28 2385 ILE B C 1
ATOM 7036 O O . ILE B 1 181 ? 14.139 35.956 252.905 1.00 124.74 2385 ILE B O 1
ATOM 7052 N N . GLU B 1 182 ? 13.822 33.916 253.818 1.00 135.96 2386 GLU B N 1
ATOM 7053 C CA . GLU B 1 182 ? 15.061 33.351 253.289 1.00 140.44 2386 GLU B CA 1
ATOM 7054 C C . GLU B 1 182 ? 14.842 32.482 252.056 1.00 139.49 2386 GLU B C 1
ATOM 7055 O O . GLU B 1 182 ? 15.595 32.592 251.085 1.00 148.35 2386 GLU B O 1
ATOM 7067 N N . LYS B 1 183 ? 13.857 31.587 252.082 1.00 124.47 2387 LYS B N 1
ATOM 7068 C CA . LYS B 1 183 ? 13.587 30.746 250.924 1.00 127.20 2387 LYS B CA 1
ATOM 7069 C C . LYS B 1 183 ? 12.207 30.125 251.078 1.00 129.59 2387 LYS B C 1
ATOM 7070 O O . LYS B 1 183 ? 11.688 29.996 252.190 1.00 122.80 2387 LYS B O 1
ATOM 7089 N N . LEU B 1 184 ? 11.620 29.739 249.946 1.00 142.91 2388 LEU B N 1
ATOM 7090 C CA . LEU B 1 184 ? 10.291 29.140 249.923 1.00 147.94 2388 LEU B CA 1
ATOM 7091 C C . LEU B 1 184 ? 10.401 27.705 249.431 1.00 152.54 2388 LEU B C 1
ATOM 7092 O O . LEU B 1 184 ? 10.938 27.456 248.346 1.00 156.45 2388 LEU B O 1
ATOM 7108 N N . PHE B 1 185 ? 9.895 26.771 250.228 1.00 152.59 2389 PHE B N 1
ATOM 7109 C CA . PHE B 1 185 ? 9.753 25.378 249.830 1.00 157.20 2389 PHE B CA 1
ATOM 7110 C C . PHE B 1 185 ? 8.265 25.079 249.739 1.00 159.50 2389 PHE B C 1
ATOM 7111 O O . PHE B 1 185 ? 7.537 25.237 250.726 1.00 155.77 2389 PHE B O 1
ATOM 7128 N N . VAL B 1 186 ? 7.815 24.649 248.562 1.00 167.62 2390 VAL B N 1
ATOM 7129 C CA . VAL B 1 186 ? 6.390 24.553 248.263 1.00 170.17 2390 VAL B CA 1
ATOM 7130 C C . VAL B 1 186 ? 6.044 23.192 247.682 1.00 171.16 2390 VAL B C 1
ATOM 7131 O O . VAL B 1 186 ? 6.817 22.610 246.912 1.00 178.75 2390 VAL B O 1
ATOM 7144 N N . GLY B 1 187 ? 4.876 22.691 248.070 1.00 159.65 2391 GLY B N 1
ATOM 7145 C CA . GLY B 1 187 ? 4.193 21.657 247.338 1.00 162.90 2391 GLY B CA 1
ATOM 7146 C C . GLY B 1 187 ? 2.849 22.242 246.961 1.00 164.00 2391 GLY B C 1
ATOM 7147 O O . GLY B 1 187 ? 2.516 23.356 247.378 1.00 160.09 2391 GLY B O 1
ATOM 7151 N N . PRO B 1 188 ? 2.037 21.529 246.176 1.00 170.42 2392 PRO B N 1
ATOM 7152 C CA . PRO B 1 188 ? 0.729 22.090 245.800 1.00 172.14 2392 PRO B CA 1
ATOM 7153 C C . PRO B 1 188 ? -0.181 22.350 246.987 1.00 172.20 2392 PRO B C 1
ATOM 7154 O O . PRO B 1 188 ? -1.179 23.066 246.829 1.00 168.39 2392 PRO B O 1
ATOM 7165 N N . ASP B 1 189 ? 0.138 21.815 248.165 1.00 180.44 2393 ASP B N 1
ATOM 7166 C CA . ASP B 1 189 ? -0.739 21.914 249.322 1.00 180.23 2393 ASP B CA 1
ATOM 7167 C C . ASP B 1 189 ? -0.265 22.909 250.372 1.00 169.94 2393 ASP B C 1
ATOM 7168 O O . ASP B 1 189 ? -1.092 23.391 251.153 1.00 172.11 2393 ASP B O 1
ATOM 7177 N N . GLN B 1 190 ? 1.027 23.232 250.421 1.00 155.65 2394 GLN B N 1
ATOM 7178 C CA . GLN B 1 190 ? 1.536 24.074 251.498 1.00 146.17 2394 GLN B CA 1
ATOM 7179 C C . GLN B 1 190 ? 2.813 24.767 251.050 1.00 146.35 2394 GLN B C 1
ATOM 7180 O O . GLN B 1 190 ? 3.409 24.428 250.025 1.00 147.06 2394 GLN B O 1
ATOM 7194 N N . VAL B 1 191 ? 3.223 25.753 251.847 1.00 150.30 2395 VAL B N 1
ATOM 7195 C CA . VAL B 1 191 ? 4.459 26.500 251.635 1.00 150.88 2395 VAL B CA 1
ATOM 7196 C C . VAL B 1 191 ? 5.164 26.599 252.979 1.00 144.99 2395 VAL B C 1
ATOM 7197 O O . VAL B 1 191 ? 4.581 27.090 253.954 1.00 145.00 2395 VAL B O 1
ATOM 7210 N N . LEU B 1 192 ? 6.408 26.133 253.034 1.00 138.82 2396 LEU B N 1
ATOM 7211 C CA . LEU B 1 192 ? 7.267 26.290 254.201 1.00 133.52 2396 LEU B CA 1
ATOM 7212 C C . LEU B 1 192 ? 8.364 27.289 253.863 1.00 133.81 2396 LEU B C 1
ATOM 7213 O O . LEU B 1 192 ? 9.102 27.100 252.891 1.00 133.68 2396 LEU B O 1
ATOM 7229 N N . ALA B 1 193 ? 8.469 28.344 254.667 1.00 140.34 2397 ALA B N 1
ATOM 7230 C CA . ALA B 1 193 ? 9.384 29.447 254.403 1.00 143.39 2397 ALA B CA 1
ATOM 7231 C C . ALA B 1 193 ? 10.435 29.520 255.500 1.00 139.03 2397 ALA B C 1
ATOM 7232 O O . ALA B 1 193 ? 10.097 29.627 256.684 1.00 138.88 2397 ALA B O 1
ATOM 7239 N N . LYS B 1 194 ? 11.703 29.461 255.102 1.00 133.22 2398 LYS B N 1
ATOM 7240 C CA . LYS B 1 194 ? 12.794 29.772 256.015 1.00 126.99 2398 LYS B CA 1
ATOM 7241 C C . LYS B 1 194 ? 12.815 31.276 256.257 1.00 122.90 2398 LYS B C 1
ATOM 7242 O O . LYS B 1 194 ? 12.731 32.066 255.312 1.00 124.17 2398 LYS B O 1
ATOM 7261 N N . LEU B 1 195 ? 12.919 31.676 257.521 1.00 118.25 2399 LEU B N 1
ATOM 7262 C CA . LEU B 1 195 ? 12.777 33.072 257.895 1.00 116.79 2399 LEU B CA 1
ATOM 7263 C C . LEU B 1 195 ? 14.051 33.567 258.566 1.00 113.73 2399 LEU B C 1
ATOM 7264 O O . LEU B 1 195 ? 14.838 32.789 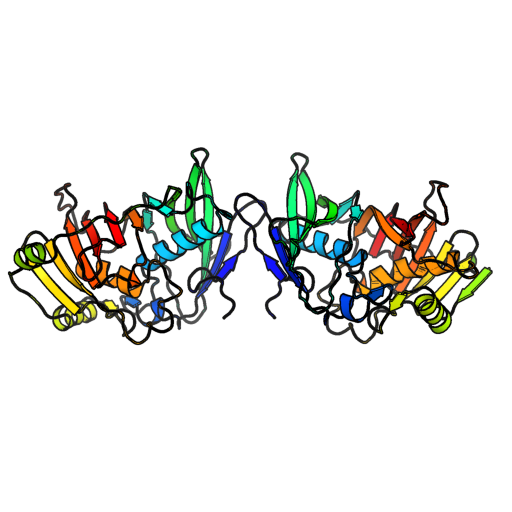259.113 1.00 114.37 2399 LEU B O 1
ATOM 7280 N N . VAL B 1 196 ? 14.238 34.886 258.518 1.00 110.05 2400 VAL B N 1
ATOM 7281 C CA . VAL B 1 196 ? 15.377 35.537 259.150 1.00 109.30 2400 VAL B CA 1
ATOM 7282 C C . VAL B 1 196 ? 14.974 36.948 259.543 1.00 111.09 2400 VAL B C 1
ATOM 7283 O O . VAL B 1 196 ? 14.141 37.583 258.891 1.00 112.77 2400 VAL B O 1
ATOM 7296 N N . LEU B 1 197 ? 15.572 37.434 260.626 1.00 110.97 2401 LEU B N 1
ATOM 7297 C CA . LEU B 1 197 ? 15.346 38.797 261.086 1.00 108.57 2401 LEU B CA 1
ATOM 7298 C C . LEU B 1 197 ? 16.297 39.757 260.385 1.00 106.96 2401 LEU B C 1
ATOM 7299 O O . LEU B 1 197 ? 17.518 39.611 260.532 1.00 106.70 2401 LEU B O 1
ATOM 7315 N N . PRO B 1 198 ? 15.803 40.730 259.618 1.00 102.86 2402 PRO B N 1
ATOM 7316 C CA . PRO B 1 198 ? 16.713 41.680 258.969 1.00 101.35 2402 PRO B CA 1
ATOM 7317 C C . PRO B 1 198 ? 17.629 42.336 259.992 1.00 100.37 2402 PRO B C 1
ATOM 7318 O O . PRO B 1 198 ? 17.216 42.657 261.109 1.00 94.87 2402 PRO B O 1
ATOM 7329 N N . SER B 1 199 ? 18.888 42.543 259.597 1.00 119.47 2403 SER B N 1
ATOM 7330 C CA . SER B 1 199 ? 19.884 43.052 260.536 1.00 122.66 2403 SER B CA 1
ATOM 7331 C C . SER B 1 199 ? 19.552 44.460 261.014 1.00 121.36 2403 SER B C 1
ATOM 7332 O O . SER B 1 199 ? 19.956 44.851 262.115 1.00 122.87 2403 SER B O 1
ATOM 7340 N N . SER B 1 200 ? 18.823 45.235 260.208 1.00 118.14 2404 SER B N 1
ATOM 7341 C CA . SER B 1 200 ? 18.511 46.610 260.588 1.00 116.25 2404 SER B CA 1
ATOM 7342 C C . SER B 1 200 ? 17.692 46.664 261.873 1.00 113.47 2404 SER B C 1
ATOM 7343 O O . SER B 1 200 ? 17.899 47.552 262.709 1.00 118.06 2404 SER B O 1
ATOM 7351 N N . VAL B 1 201 ? 16.763 45.725 262.053 1.00 106.24 2405 VAL B N 1
ATOM 7352 C CA . VAL B 1 201 ? 15.806 45.792 263.152 1.00 103.70 2405 VAL B CA 1
ATOM 7353 C C . VAL B 1 201 ? 16.206 44.890 264.315 1.00 106.15 2405 VAL B C 1
ATOM 7354 O O . VAL B 1 201 ? 15.422 44.714 265.253 1.00 104.31 2405 VAL B O 1
ATOM 7367 N N . THR B 1 202 ? 17.410 44.312 264.281 1.00 111.86 2406 THR B N 1
ATOM 7368 C CA . THR B 1 202 ? 17.826 43.423 265.360 1.00 113.31 2406 THR B CA 1
ATOM 7369 C C . THR B 1 202 ? 17.997 44.183 266.668 1.00 113.45 2406 THR B C 1
ATOM 7370 O O . THR B 1 202 ? 17.822 43.608 267.747 1.00 116.13 2406 THR B O 1
ATOM 7381 N N . GLY B 1 203 ? 18.338 45.471 266.590 1.00 110.23 2407 GLY B N 1
ATOM 7382 C CA . GLY B 1 203 ? 18.496 46.277 267.786 1.00 111.73 2407 GLY B CA 1
ATOM 7383 C C . GLY B 1 203 ? 17.202 46.498 268.534 1.00 114.05 2407 GLY B C 1
ATOM 7384 O O . GLY B 1 203 ? 17.231 46.756 269.742 1.00 112.59 2407 GLY B O 1
ATOM 7388 N N . THR B 1 204 ? 16.065 46.402 267.842 1.00 120.61 2408 THR B N 1
ATOM 7389 C C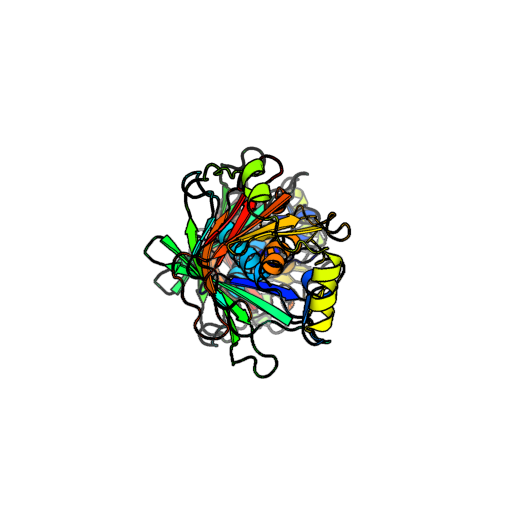A . THR B 1 204 ? 14.758 46.633 268.440 1.00 116.79 2408 THR B CA 1
ATOM 7390 C C . THR B 1 204 ? 13.869 45.397 268.399 1.00 110.34 2408 THR B C 1
ATOM 7391 O O . THR B 1 204 ? 12.661 45.510 268.632 1.00 110.83 2408 THR B O 1
ATOM 7402 N N . ALA B 1 205 ? 14.420 44.223 268.086 1.00 101.48 2409 ALA B N 1
ATOM 7403 C CA . ALA B 1 205 ? 13.614 43.010 268.127 1.00 96.03 2409 ALA B CA 1
ATOM 7404 C C . ALA B 1 205 ? 13.177 42.659 269.541 1.00 94.32 2409 ALA B C 1
ATOM 7405 O O . ALA B 1 205 ? 12.174 41.959 269.714 1.00 88.34 2409 ALA B O 1
ATOM 7412 N N . GLU B 1 206 ? 13.908 43.135 270.549 1.00 103.07 2410 GLU B N 1
ATOM 7413 C CA . GLU B 1 206 ? 13.594 42.806 271.934 1.00 105.27 2410 GLU B CA 1
ATOM 7414 C C . GLU B 1 206 ? 12.273 43.417 272.379 1.00 100.77 2410 GLU B C 1
ATOM 7415 O O . GLU B 1 206 ? 11.581 42.844 273.228 1.00 96.99 2410 GLU B O 1
ATOM 7427 N N . LYS B 1 207 ? 11.904 44.569 271.820 1.00 99.11 2411 LYS B N 1
ATOM 7428 C CA . LYS B 1 207 ? 10.729 45.309 272.257 1.00 95.92 2411 LYS B CA 1
ATOM 7429 C C . LYS B 1 207 ? 9.468 44.898 271.506 1.00 91.55 2411 LYS B C 1
ATOM 7430 O O . LYS B 1 207 ? 8.471 45.630 271.535 1.00 92.32 2411 LYS B O 1
ATOM 7449 N N . PHE B 1 208 ? 9.491 43.748 270.834 1.00 81.74 2412 PHE B N 1
ATOM 7450 C CA . PHE B 1 208 ? 8.320 43.197 270.170 1.00 74.93 2412 PHE B CA 1
ATOM 7451 C C . PHE B 1 208 ? 8.119 41.757 270.613 1.00 74.70 2412 PHE B C 1
ATOM 7452 O O . PHE B 1 208 ? 9.083 40.996 270.731 1.00 78.12 2412 PHE B O 1
ATOM 7469 N N . VAL B 1 209 ? 6.863 41.387 270.861 1.00 74.05 2413 VAL B N 1
ATOM 7470 C CA . VAL B 1 209 ? 6.505 39.982 271.014 1.00 73.79 2413 VAL B CA 1
ATOM 7471 C C . VAL B 1 209 ? 6.152 39.459 269.629 1.00 73.65 2413 VAL B C 1
ATOM 7472 O O . VAL B 1 209 ? 6.738 38.480 269.153 1.00 74.51 2413 VAL B O 1
ATOM 7485 N N . LEU B 1 210 ? 5.196 40.115 268.973 1.00 78.49 2414 LEU B N 1
ATOM 7486 C CA . LEU B 1 210 ? 4.836 39.824 267.585 1.00 84.51 2414 LEU B CA 1
ATOM 7487 C C . LEU B 1 210 ? 5.572 40.839 266.718 1.00 83.41 2414 LEU B C 1
ATOM 7488 O O . LEU B 1 210 ? 5.073 41.932 266.449 1.00 82.52 2414 LEU B O 1
ATOM 7504 N N . HIS B 1 211 ? 6.769 40.473 266.278 1.00 83.87 2415 HIS B N 1
ATOM 7505 C CA . HIS B 1 211 ? 7.610 41.424 265.559 1.00 85.65 2415 HIS B CA 1
ATOM 7506 C C . HIS B 1 211 ? 7.086 41.615 264.138 1.00 88.11 2415 HIS B C 1
ATOM 7507 O O . HIS B 1 211 ? 6.882 40.629 263.423 1.00 88.71 2415 HIS B O 1
ATOM 7521 N N . PRO B 1 212 ? 6.857 42.858 263.697 1.00 87.87 2416 PRO B N 1
ATOM 7522 C CA . PRO B 1 212 ? 6.277 43.053 262.356 1.00 91.27 2416 PRO B CA 1
ATOM 7523 C C . PRO B 1 212 ? 7.087 42.413 261.244 1.00 94.43 2416 PRO B C 1
ATOM 7524 O O . PRO B 1 212 ? 6.506 41.892 260.285 1.00 101.11 2416 PRO B O 1
ATOM 7535 N N . SER B 1 213 ? 8.418 42.433 261.343 1.00 88.56 2417 SER B N 1
ATOM 7536 C CA . SER B 1 213 ? 9.248 41.860 260.287 1.00 90.04 2417 SER B CA 1
ATOM 7537 C C . SER B 1 213 ? 9.012 40.361 260.159 1.00 92.73 2417 SER B C 1
ATOM 7538 O O . SER B 1 213 ? 8.784 39.848 259.058 1.00 94.04 2417 SER B O 1
ATOM 7546 N N . VAL B 1 214 ? 9.053 39.641 261.280 1.00 97.67 2418 VAL B N 1
ATOM 7547 C CA . VAL B 1 214 ? 8.868 38.193 261.235 1.00 101.07 2418 VAL B CA 1
ATOM 7548 C C . VAL B 1 214 ? 7.419 37.861 260.903 1.00 103.94 2418 VAL B C 1
ATOM 7549 O O . VAL B 1 214 ? 7.139 36.996 260.066 1.00 107.18 2418 VAL B O 1
ATOM 7562 N N . MET B 1 215 ? 6.476 38.543 261.556 1.00 105.18 2419 MET B N 1
ATOM 7563 C CA . MET B 1 215 ? 5.064 38.285 261.294 1.00 108.31 2419 MET B CA 1
ATOM 7564 C C . MET B 1 215 ? 4.711 38.593 259.844 1.00 111.31 2419 MET B C 1
ATOM 7565 O O . MET B 1 215 ? 3.997 37.820 259.195 1.00 114.88 2419 MET B O 1
ATOM 7579 N N . ASP B 1 216 ? 5.195 39.721 259.318 1.00 110.63 2420 ASP B N 1
ATOM 7580 C CA . ASP B 1 216 ? 4.930 40.045 257.920 1.00 114.67 2420 ASP B CA 1
ATOM 7581 C C . ASP B 1 216 ? 5.604 39.039 256.997 1.00 119.88 2420 ASP B C 1
ATOM 7582 O O . ASP B 1 216 ? 5.046 38.673 255.956 1.00 122.27 2420 ASP B O 1
ATOM 7591 N N . ALA B 1 217 ? 6.804 38.581 257.361 1.00 122.70 2421 ALA B N 1
ATOM 7592 C CA . ALA B 1 217 ? 7.477 37.563 256.563 1.00 126.25 2421 ALA B CA 1
ATOM 7593 C C . ALA B 1 217 ? 6.643 36.291 256.506 1.00 126.53 2421 ALA B C 1
ATOM 7594 O O . ALA B 1 217 ? 6.581 35.624 255.466 1.00 131.45 2421 ALA B O 1
ATOM 7601 N N . ALA B 1 218 ? 5.996 35.938 257.619 1.00 118.20 2422 ALA B N 1
ATOM 7602 C CA . ALA B 1 218 ? 5.073 34.810 257.609 1.00 120.56 2422 ALA B CA 1
ATOM 7603 C C . ALA B 1 218 ? 3.926 35.065 256.641 1.00 125.18 2422 ALA B C 1
ATOM 7604 O O . ALA B 1 218 ? 3.507 34.163 255.907 1.00 129.32 2422 ALA B O 1
ATOM 7611 N N . LEU B 1 219 ? 3.406 36.295 256.626 1.00 126.60 2423 LEU B N 1
ATOM 7612 C CA . LEU B 1 219 ? 2.356 36.647 255.678 1.00 132.17 2423 LEU B CA 1
ATOM 7613 C C . LEU B 1 219 ? 2.902 36.776 254.262 1.00 134.65 2423 LEU B C 1
ATOM 7614 O O . LEU B 1 219 ? 2.232 36.390 253.298 1.00 138.51 2423 LEU B O 1
ATOM 7630 N N . GLN B 1 220 ? 4.115 37.316 254.111 1.00 132.91 2424 GLN B N 1
ATOM 7631 C CA . GLN B 1 220 ? 4.715 37.376 252.783 1.00 135.03 2424 GLN B CA 1
ATOM 7632 C C . GLN B 1 220 ? 4.821 35.989 252.166 1.00 140.73 2424 GLN B C 1
ATOM 7633 O O . GLN B 1 220 ? 4.651 35.828 250.952 1.00 141.63 2424 GLN B O 1
ATOM 7647 N N . ALA B 1 221 ? 5.098 34.972 252.986 1.00 146.88 2425 ALA B N 1
ATOM 7648 C CA . ALA B 1 221 ? 5.302 33.634 252.443 1.00 153.31 2425 ALA B CA 1
ATOM 7649 C C . ALA B 1 221 ? 4.042 33.106 251.770 1.00 154.37 2425 ALA B C 1
ATOM 7650 O O . ALA B 1 221 ? 4.129 32.303 250.835 1.00 162.51 2425 ALA B O 1
ATOM 7657 N N . SER B 1 222 ? 2.869 33.544 252.226 1.00 142.34 2426 SER B N 1
ATOM 7658 C CA . SER B 1 222 ? 1.627 33.154 251.567 1.00 144.44 2426 SER B CA 1
ATOM 7659 C C . SER B 1 222 ? 1.522 33.793 250.188 1.00 149.00 2426 SER B C 1
ATOM 7660 O O . SER B 1 222 ? 1.227 33.116 249.197 1.00 150.32 2426 SER B O 1
ATOM 7668 N N . LEU B 1 223 ? 1.756 35.101 250.111 1.00 147.53 2427 LEU B N 1
ATOM 7669 C CA . LEU B 1 223 ? 1.689 35.825 248.847 1.00 156.60 2427 LEU B CA 1
ATOM 7670 C C . LEU B 1 223 ? 3.087 36.029 248.274 1.00 154.27 2427 LEU B C 1
ATOM 7671 O O . LEU B 1 223 ? 3.787 35.065 247.961 1.00 152.10 2427 LEU B O 1
ATOM 7687 N N . SER B 1 235 A -6.705 39.087 248.129 1.00 194.35 2439 SER B N 1
ATOM 7688 C CA . SER B 1 235 A -5.498 39.740 247.640 1.00 194.31 2439 SER B CA 1
ATOM 7689 C C . SER B 1 235 A -4.706 40.343 248.796 1.00 190.32 2439 SER B C 1
ATOM 7690 O O . SER B 1 235 A -3.482 40.219 248.855 1.00 187.04 2439 SER B O 1
ATOM 7698 N N . LEU B 1 236 ? -5.415 40.993 249.710 1.00 192.21 2440 LEU B N 1
ATOM 7699 C CA . LEU B 1 236 ? -4.831 41.661 250.859 1.00 187.29 2440 LEU B CA 1
ATOM 7700 C C . LEU B 1 236 ? -5.436 41.087 252.134 1.00 184.29 2440 LEU B C 1
ATOM 7701 O O . LEU B 1 236 ? -6.535 40.519 252.103 1.00 187.62 2440 LEU B O 1
ATOM 7717 N N . PRO B 1 237 ? -4.752 41.204 253.273 1.00 176.93 2441 PRO B N 1
ATOM 7718 C CA . PRO B 1 237 ? -5.346 40.708 254.521 1.00 172.91 2441 PRO B CA 1
ATOM 7719 C C . PRO B 1 237 ? -6.681 41.391 254.771 1.00 169.03 2441 PRO B C 1
ATOM 7720 O O . PRO B 1 237 ? -6.803 42.612 254.644 1.00 173.31 2441 PRO B O 1
ATOM 7731 N N . PHE B 1 238 ? -7.685 40.596 255.129 1.00 154.46 2442 PHE B N 1
ATOM 7732 C CA . PH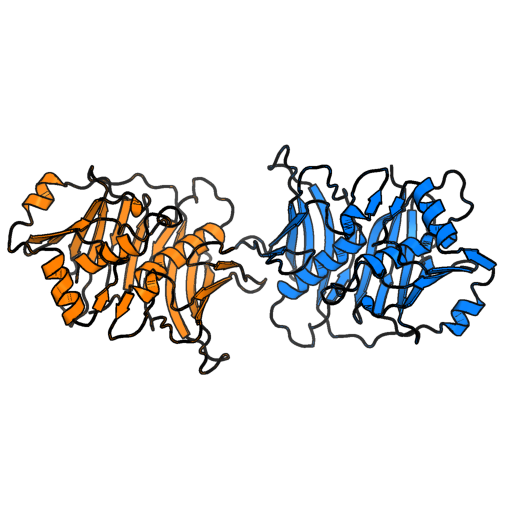E B 1 238 ? -9.017 41.152 255.330 1.00 146.53 2442 PHE B CA 1
ATOM 7733 C C . PHE B 1 238 ? -9.568 40.767 256.696 1.00 140.78 2442 PHE B C 1
ATOM 7734 O O . PHE B 1 238 ? -10.286 41.554 257.324 1.00 139.94 2442 PHE B O 1
ATOM 7751 N N . ALA B 1 239 ? -9.242 39.567 257.172 1.00 136.87 2443 ALA B N 1
ATOM 7752 C CA . ALA B 1 239 ? -9.744 39.108 258.459 1.00 133.37 2443 ALA B CA 1
ATOM 7753 C C . ALA B 1 239 ? -8.884 37.958 258.961 1.00 134.62 2443 ALA B C 1
ATOM 7754 O O . ALA B 1 239 ? -8.178 37.299 258.193 1.00 134.30 2443 ALA B O 1
ATOM 7761 N N . LEU B 1 240 ? -8.959 37.731 260.274 1.00 138.42 2444 LEU B N 1
ATOM 7762 C CA . LEU B 1 240 ? -8.260 36.632 260.936 1.00 135.90 2444 LEU B CA 1
ATOM 7763 C C . LEU B 1 240 ? -9.170 36.079 262.020 1.00 134.66 2444 LEU B C 1
ATOM 7764 O O . LEU B 1 240 ? -9.672 36.829 262.858 1.00 132.97 2444 LEU B O 1
ATOM 7780 N N . GLU B 1 241 ? -9.383 34.755 261.997 1.00 142.48 2445 GLU B N 1
ATOM 7781 C CA . GLU B 1 241 ? -10.307 34.132 262.935 1.00 143.37 2445 GLU B CA 1
ATOM 7782 C C . GLU B 1 241 ? -9.704 34.043 264.334 1.00 138.70 2445 GLU B C 1
ATOM 7783 O O . GLU B 1 241 ? -10.404 34.260 265.326 1.00 139.60 2445 GLU B O 1
ATOM 7795 N N . GLU B 1 242 ? -8.418 33.711 264.433 1.00 132.75 2446 GLU B N 1
ATOM 7796 C CA . GLU B 1 242 ? -7.793 33.448 265.722 1.00 129.93 2446 GLU B CA 1
ATOM 7797 C C . GLU B 1 242 ? -6.286 33.653 265.634 1.00 126.74 2446 GLU B C 1
ATOM 7798 O O . GLU B 1 242 ? -5.671 33.387 264.594 1.00 129.02 2446 GLU B O 1
ATOM 7810 N N . LEU B 1 243 ? -5.700 34.124 266.730 1.00 119.96 2447 LEU B N 1
ATOM 7811 C CA . LEU B 1 243 ? -4.257 34.289 266.867 1.00 115.65 2447 LEU B CA 1
ATOM 7812 C C . LEU B 1 243 ? -3.806 33.744 268.215 1.00 115.72 2447 LEU B C 1
ATOM 7813 O O . LEU B 1 243 ? -4.343 34.131 269.255 1.00 111.73 2447 LEU B O 1
ATOM 7829 N N . ASN B 1 244 ? -2.815 32.851 268.193 1.00 121.45 2448 ASN B N 1
ATOM 7830 C CA . ASN B 1 244 ? -2.281 32.234 269.401 1.00 123.05 2448 ASN B CA 1
ATOM 7831 C C . ASN B 1 244 ? -0.805 32.574 269.551 1.00 119.23 2448 ASN B C 1
ATOM 7832 O O . ASN B 1 244 ? -0.038 32.472 268.587 1.00 118.98 2448 ASN B O 1
ATOM 7843 N N . ILE B 1 245 ? -0.413 32.975 270.759 1.00 114.86 2449 ILE B N 1
ATOM 7844 C CA . ILE B 1 245 ? 0.960 33.359 271.073 1.00 112.33 2449 ILE B CA 1
ATOM 7845 C C . ILE B 1 245 ? 1.464 32.432 272.171 1.00 115.51 2449 ILE B C 1
ATOM 7846 O O . ILE B 1 245 ? 1.025 32.529 273.324 1.00 117.49 2449 ILE B O 1
ATOM 7862 N N . TYR B 1 246 ? 2.385 31.538 271.815 1.00 118.21 2450 TYR B N 1
ATOM 7863 C CA . TYR B 1 246 ? 3.045 30.669 272.782 1.00 123.22 2450 TYR B CA 1
ATOM 7864 C C . TYR B 1 246 ? 4.413 31.187 273.194 1.00 125.70 2450 TYR B C 1
ATOM 7865 O O . TYR B 1 246 ? 4.869 30.893 274.304 1.00 125.84 2450 TYR B O 1
ATOM 7883 N N . SER B 1 247 ? 5.068 31.949 272.325 1.00 132.29 2451 SER B N 1
ATOM 7884 C CA . SER B 1 247 ? 6.360 32.551 272.620 1.00 135.53 2451 SER B CA 1
ATOM 7885 C C . SER B 1 247 ? 6.565 33.710 271.653 1.00 130.38 2451 SER B C 1
ATOM 7886 O O . SER B 1 247 ? 5.716 33.994 270.805 1.00 131.59 2451 SER B O 1
ATOM 7894 N N . ALA B 1 248 ? 7.704 34.380 271.789 1.00 122.99 2452 ALA B N 1
ATOM 7895 C CA . ALA B 1 248 ? 7.995 35.528 270.945 1.00 119.07 2452 ALA B CA 1
ATOM 7896 C C . ALA B 1 248 ? 8.160 35.093 269.495 1.00 117.79 2452 ALA B C 1
ATOM 7897 O O . ALA B 1 248 ? 8.723 34.034 269.209 1.00 120.12 2452 ALA B O 1
ATOM 7904 N N . SER B 1 249 ? 7.661 35.920 268.574 1.00 106.11 2453 SER B N 1
ATOM 7905 C CA . SER B 1 249 ? 7.871 35.639 267.160 1.00 107.17 2453 SER B CA 1
ATOM 7906 C C . SER B 1 249 ? 9.346 35.711 266.801 1.00 109.18 2453 SER B C 1
ATOM 7907 O O . SER B 1 249 ? 9.761 35.130 265.791 1.00 105.64 2453 SER B O 1
ATOM 7915 N N . THR B 1 250 ? 10.144 36.416 267.607 1.00 119.97 2454 THR B N 1
ATOM 7916 C CA . THR B 1 250 ? 11.574 36.518 267.345 1.00 123.85 2454 THR B CA 1
ATOM 7917 C C . THR B 1 250 ? 12.233 35.146 267.361 1.00 126.91 2454 THR B C 1
ATOM 7918 O O . THR B 1 250 ? 13.124 34.865 266.551 1.00 125.15 2454 THR B O 1
ATOM 7929 N N . ALA B 1 251 ? 11.805 34.274 268.278 1.00 133.58 2455 ALA B N 1
ATOM 7930 C CA . ALA B 1 251 ? 12.377 32.936 268.364 1.00 136.68 2455 ALA B CA 1
ATOM 7931 C C . ALA B 1 251 ? 12.185 32.145 267.080 1.00 134.14 2455 ALA B C 1
ATOM 7932 O O . ALA B 1 251 ? 12.907 31.167 266.852 1.00 135.07 2455 ALA B O 1
ATOM 7939 N N . ALA B 1 252 ? 11.232 32.542 266.242 1.00 127.62 2456 ALA B N 1
ATOM 7940 C CA . ALA B 1 252 ? 10.879 31.743 265.080 1.00 124.67 2456 ALA B CA 1
ATOM 7941 C C . ALA B 1 252 ? 12.049 31.648 264.110 1.00 122.42 2456 ALA B C 1
ATOM 7942 O O . ALA B 1 252 ? 12.783 32.617 263.892 1.00 122.15 2456 ALA B O 1
ATOM 7949 N N . ALA B 1 253 ? 12.218 30.463 263.529 1.00 118.44 2457 ALA B N 1
ATOM 7950 C CA . ALA B 1 253 ? 13.173 30.236 262.459 1.00 114.91 2457 ALA B CA 1
ATOM 7951 C C . ALA B 1 253 ? 12.505 29.691 261.207 1.00 113.55 2457 ALA B C 1
ATOM 7952 O O . ALA B 1 253 ? 13.122 29.712 260.135 1.00 114.76 2457 ALA B O 1
ATOM 7959 N N . TRP B 1 254 ? 11.269 29.214 261.317 1.00 110.49 2458 TRP B N 1
ATOM 7960 C CA . TRP B 1 254 ? 10.507 28.686 260.198 1.00 112.17 2458 TRP B CA 1
ATOM 7961 C C . TRP B 1 254 ? 9.061 29.135 260.330 1.00 115.06 2458 TRP B C 1
ATOM 7962 O O . TRP B 1 254 ? 8.596 29.487 261.417 1.00 110.71 2458 TRP B O 1
ATOM 7983 N N . ALA B 1 255 ? 8.349 29.113 259.206 1.00 128.15 2459 ALA B N 1
ATOM 7984 C CA . ALA B 1 255 ? 6.918 29.370 259.211 1.00 133.26 2459 ALA B CA 1
ATOM 7985 C C . ALA B 1 255 ? 6.253 28.513 258.146 1.00 135.66 2459 ALA B C 1
ATOM 7986 O O . ALA B 1 255 ? 6.743 28.421 257.017 1.00 137.97 2459 ALA B O 1
ATOM 7993 N N . LEU B 1 256 ? 5.129 27.904 258.511 1.00 133.80 2460 LEU B N 1
ATOM 7994 C CA . LEU B 1 256 ? 4.358 27.046 257.622 1.00 137.04 2460 LEU B CA 1
ATOM 7995 C C . LEU B 1 256 ? 3.021 27.694 257.288 1.00 142.48 2460 LEU B C 1
ATOM 7996 O O . LEU B 1 256 ? 2.350 28.247 258.166 1.00 142.52 2460 LEU B O 1
ATOM 8012 N N . VAL B 1 257 ? 2.640 27.622 256.014 1.00 148.54 2461 VAL B N 1
ATOM 8013 C CA . VAL B 1 257 ? 1.385 28.183 255.525 1.00 152.06 2461 VAL B CA 1
ATOM 8014 C C . VAL B 1 257 ? 0.565 27.059 254.909 1.00 155.67 2461 VAL B C 1
ATOM 8015 O O . VAL B 1 257 ? 1.080 26.279 254.098 1.00 157.35 2461 VAL B O 1
ATOM 8028 N N . ARG B 1 258 ? -0.706 26.976 255.297 1.00 155.92 2462 ARG B N 1
ATOM 8029 C CA . ARG B 1 258 ? -1.618 25.983 254.753 1.00 161.90 2462 ARG B CA 1
ATOM 8030 C C . ARG B 1 258 ? -3.008 26.590 254.636 1.00 170.13 2462 ARG B C 1
ATOM 8031 O O . ARG B 1 258 ? -3.360 27.531 255.350 1.00 165.90 2462 ARG B O 1
ATOM 8052 N N . TYR B 1 259 ? -3.798 26.041 253.717 1.00 187.45 2463 TYR B N 1
ATOM 8053 C CA . TYR B 1 259 ? -5.205 26.403 253.650 1.00 195.08 2463 TYR B CA 1
ATOM 8054 C C . TYR B 1 259 ? -5.962 25.836 254.838 1.00 191.70 2463 TYR B C 1
ATOM 8055 O O . TYR B 1 259 ? -5.727 24.702 255.268 1.00 195.35 2463 TYR B O 1
ATOM 8073 N N . SER B 1 260 ? -6.874 26.636 255.370 1.00 178.72 2464 SER B N 1
ATOM 8074 C CA . SER B 1 260 ? -7.845 26.117 256.312 1.00 176.42 2464 SER B CA 1
ATOM 8075 C C . SER B 1 260 ? -8.779 25.164 255.576 1.00 181.80 2464 SER B C 1
ATOM 8076 O O . SER B 1 260 ? -8.998 25.288 254.368 1.00 182.74 2464 SER B O 1
ATOM 8084 N N . ASP B 1 261 ? -9.337 24.202 256.308 1.00 189.49 2465 ASP B N 1
ATOM 8085 C CA . ASP B 1 261 ? -10.159 23.160 255.688 1.00 196.70 2465 ASP B CA 1
ATOM 8086 C C . ASP B 1 261 ? -11.560 23.682 255.349 1.00 201.89 2465 ASP B C 1
ATOM 8087 O O . ASP B 1 261 ? -12.584 23.156 255.785 1.00 203.83 2465 ASP B O 1
ATOM 8096 N N . GLY B 1 262 ? -11.587 24.743 254.541 1.00 203.99 2466 GLY B N 1
ATOM 8097 C CA . GLY B 1 262 ? -12.834 25.263 254.013 1.00 208.63 2466 GLY B CA 1
ATOM 8098 C C . GLY B 1 262 ? -12.934 24.986 252.527 1.00 211.03 2466 GLY B C 1
ATOM 8099 O O . GLY B 1 262 ? -14.034 24.845 251.982 1.00 217.19 2466 GLY B O 1
ATOM 8103 N N . ASN B 1 263 ? -11.780 24.902 251.862 1.00 203.83 2467 ASN B N 1
ATOM 8104 C CA . ASN B 1 263 ? -11.702 24.483 250.463 1.00 206.32 2467 ASN B CA 1
ATOM 8105 C C . ASN B 1 263 ? -12.567 25.348 249.546 1.00 211.84 2467 ASN B C 1
ATOM 8106 O O . ASN B 1 263 ? -13.272 24.836 248.676 1.00 215.74 2467 ASN B O 1
ATOM 8117 N N . ALA B 1 264 ? -12.521 26.667 249.725 1.00 213.21 2468 ALA B N 1
ATOM 8118 C CA . ALA B 1 264 ? -13.323 27.579 248.919 1.00 219.55 2468 ALA B CA 1
ATOM 8119 C C . ALA B 1 264 ? -12.416 28.544 248.169 1.00 216.31 2468 ALA B C 1
ATOM 8120 O O . ALA B 1 264 ? -11.724 29.362 248.785 1.00 213.61 2468 ALA B O 1
ATOM 8127 N N . THR B 1 265 ? -12.427 28.443 246.836 1.00 214.77 2469 THR B N 1
ATOM 8128 C CA . THR B 1 265 ? -11.636 29.344 246.004 1.00 209.88 2469 THR B CA 1
ATOM 8129 C C . THR B 1 265 ? -12.214 30.756 246.025 1.00 213.50 2469 THR B C 1
ATOM 8130 O O . THR B 1 265 ? -11.485 31.734 246.222 1.00 208.10 2469 THR B O 1
ATOM 8141 N N . THR B 1 266 ? -13.525 30.877 245.821 1.00 226.46 2470 THR B N 1
ATOM 8142 C CA . THR B 1 266 ? -14.244 32.162 245.856 1.00 229.36 2470 THR B CA 1
ATOM 8143 C C . THR B 1 266 ? -13.615 33.083 244.810 1.00 227.00 2470 THR B C 1
ATOM 8144 O O . THR B 1 266 ? -13.388 32.642 243.672 1.00 232.42 2470 THR B O 1
ATOM 8155 N N . GLN B 1 267 ? -13.330 34.346 245.135 1.00 216.61 2471 GLN B N 1
ATOM 8156 C CA . GLN B 1 267 ? -12.802 35.314 244.180 1.00 214.64 2471 GLN B CA 1
ATOM 8157 C C . GLN B 1 267 ? -11.291 35.433 244.352 1.00 210.45 2471 GLN B C 1
ATOM 8158 O O . GLN B 1 267 ? -10.545 34.556 243.901 1.00 211.21 2471 GLN B O 1
ATOM 8172 N N . LYS B 1 268 ? -10.828 36.497 245.008 1.00 205.31 2472 LYS B N 1
ATOM 8173 C CA . LYS B 1 268 ? -9.416 36.672 245.322 1.00 201.49 2472 LYS B CA 1
ATOM 8174 C C . LYS B 1 268 ? -9.147 36.632 246.822 1.00 197.29 2472 LYS B C 1
ATOM 8175 O O . LYS B 1 268 ? -8.044 36.980 247.254 1.00 195.15 2472 LYS B O 1
ATOM 8194 N N . VAL B 1 269 ? -10.124 36.213 247.625 1.00 196.08 2473 VAL B N 1
ATOM 8195 C CA . VAL B 1 269 ? -9.969 36.102 249.071 1.00 190.71 2473 VAL B CA 1
ATOM 8196 C C . VAL B 1 269 ? -9.962 34.624 249.443 1.00 194.15 2473 VAL B C 1
ATOM 8197 O O . VAL B 1 269 ? -10.774 33.843 248.934 1.00 195.77 2473 VAL B O 1
ATOM 8210 N N . GLN B 1 270 ? -9.043 34.241 250.331 1.00 197.04 2474 GLN B N 1
ATOM 8211 C CA . GLN B 1 270 ? -8.899 32.855 250.764 1.00 199.35 2474 GLN B CA 1
ATOM 8212 C C . GLN B 1 270 ? -8.675 32.755 252.270 1.00 192.58 2474 GLN B C 1
ATOM 8213 O O . GLN B 1 270 ? -8.141 33.674 252.896 1.00 192.79 2474 GLN B O 1
ATOM 8227 N N . LYS B 1 271 ? -9.091 31.621 252.843 1.00 183.73 2475 LYS B N 1
ATOM 8228 C CA . LYS B 1 271 ? -8.956 31.337 254.273 1.00 175.19 2475 LYS B CA 1
ATOM 8229 C C . LYS B 1 271 ? -7.728 30.455 254.499 1.00 170.56 2475 LYS B C 1
ATOM 8230 O O . LYS B 1 271 ? -7.701 29.310 254.039 1.00 172.45 2475 LYS B O 1
ATOM 8249 N N . LEU B 1 272 ? -6.728 30.965 255.233 1.00 185.03 2476 LEU B N 1
ATOM 8250 C CA . LEU B 1 272 ? -5.439 30.285 255.329 1.00 182.22 2476 LEU B CA 1
ATOM 8251 C C . LEU B 1 272 ? -4.966 30.185 256.777 1.00 172.29 2476 LEU B C 1
ATOM 8252 O O . LEU B 1 272 ? -5.371 30.964 257.645 1.00 173.17 2476 LEU B O 1
ATOM 8268 N N . ASP B 1 273 ? -4.107 29.196 257.027 1.00 159.58 2477 ASP B N 1
ATOM 8269 C CA . ASP B 1 273 ? -3.447 28.988 258.313 1.00 149.75 2477 ASP B CA 1
ATOM 8270 C C . ASP B 1 273 ? -1.942 29.230 258.202 1.00 147.54 2477 ASP B C 1
ATOM 8271 O O . ASP B 1 273 ? -1.302 28.746 257.265 1.00 147.54 2477 ASP B O 1
ATOM 8280 N N . ILE B 1 274 ? -1.383 29.980 259.160 1.00 147.90 2478 ILE B N 1
ATOM 8281 C CA . ILE B 1 274 ? 0.034 30.335 259.172 1.00 147.93 2478 ILE B CA 1
ATOM 8282 C C . ILE B 1 274 ? 0.592 30.074 260.570 1.00 143.96 2478 ILE B C 1
ATOM 8283 O O . ILE B 1 274 ? 0.015 30.528 261.564 1.00 141.59 2478 ILE B O 1
ATOM 8299 N N . ASP B 1 275 ? 1.711 29.343 260.644 1.00 142.60 2479 ASP B N 1
ATOM 8300 C CA . ASP B 1 275 ? 2.367 29.011 261.905 1.00 138.71 2479 ASP B CA 1
ATOM 8301 C C . ASP B 1 275 ? 3.849 29.369 261.874 1.00 139.08 2479 ASP B C 1
ATOM 8302 O O . ASP B 1 275 ? 4.500 29.281 260.831 1.00 141.72 2479 ASP B O 1
ATOM 8311 N N . LEU B 1 276 ? 4.368 29.786 263.032 1.00 135.65 2480 LEU B N 1
ATOM 8312 C CA . LEU B 1 276 ? 5.790 30.043 263.247 1.00 136.07 2480 LEU B CA 1
ATOM 8313 C C . LEU B 1 276 ? 6.349 29.101 264.304 1.00 136.15 2480 LEU B C 1
ATOM 8314 O O . LEU B 1 276 ? 5.712 28.860 265.334 1.00 135.14 2480 LEU B O 1
ATOM 8330 N N . CYS B 1 277 ? 7.547 28.574 264.047 1.00 136.01 2481 CYS B N 1
ATOM 8331 C CA . CYS B 1 277 ? 8.224 27.693 264.987 1.00 134.60 2481 CYS B CA 1
ATOM 8332 C C . CYS B 1 277 ? 9.718 27.987 264.951 1.00 136.62 2481 CYS B C 1
ATOM 8333 O O . CYS B 1 277 ? 10.235 28.560 263.989 1.00 136.03 2481 CYS B O 1
ATOM 8341 N N . ASP B 1 278 ? 10.411 27.584 266.014 1.00 141.48 2482 ASP B N 1
ATOM 8342 C CA . ASP B 1 278 ? 11.848 27.801 266.116 1.00 144.81 2482 ASP B CA 1
ATOM 8343 C C . ASP B 1 278 ? 12.600 26.696 265.374 1.00 149.45 2482 ASP B C 1
ATOM 8344 O O . ASP B 1 278 ? 12.028 25.925 264.598 1.00 150.03 2482 ASP B O 1
ATOM 8353 N N . GLU B 1 279 ? 13.911 26.617 265.617 1.00 152.41 2483 GLU B N 1
ATOM 8354 C CA . GLU B 1 279 ? 14.753 25.656 264.912 1.00 157.85 2483 GLU B CA 1
ATOM 8355 C C . GLU B 1 279 ? 14.354 24.219 265.220 1.00 156.99 2483 GLU B C 1
ATOM 8356 O O . GLU B 1 279 ? 14.514 23.337 264.369 1.00 161.61 2483 GLU B O 1
ATOM 8368 N N . GLN B 1 280 ? 13.845 23.958 266.427 1.00 148.33 2484 GLN B N 1
ATOM 8369 C CA . GLN B 1 280 ? 13.456 22.609 266.822 1.00 146.50 2484 GLN B CA 1
ATOM 8370 C C . GLN B 1 280 ? 12.072 22.209 266.327 1.00 149.20 2484 GLN B C 1
ATOM 8371 O O . GLN B 1 280 ? 11.727 21.024 266.406 1.00 147.73 2484 GLN B O 1
ATOM 8385 N N . GLY B 1 281 ? 11.274 23.151 265.828 1.00 156.91 2485 GLY B N 1
ATOM 8386 C CA . GLY B 1 281 ? 9.908 22.874 265.436 1.00 160.75 2485 GLY B CA 1
ATOM 8387 C C . GLY B 1 281 ? 8.864 23.247 266.464 1.00 155.06 2485 GLY B C 1
ATOM 8388 O O . GLY B 1 281 ? 7.669 23.064 266.202 1.00 156.78 2485 GLY B O 1
ATOM 8392 N N . THR B 1 282 ? 9.272 23.758 267.623 1.00 144.97 2486 THR B N 1
ATOM 8393 C CA . THR B 1 282 ? 8.328 24.210 268.637 1.00 138.46 2486 THR B CA 1
ATOM 8394 C C . THR B 1 282 ? 7.604 25.456 268.144 1.00 133.99 2486 THR B C 1
ATOM 8395 O O . THR B 1 282 ? 8.242 26.469 267.839 1.00 135.14 2486 THR B O 1
ATOM 8406 N N . ILE B 1 283 ? 6.274 25.390 268.067 1.00 130.00 2487 ILE B N 1
ATOM 8407 C CA . ILE B 1 283 ? 5.510 26.536 267.593 1.00 126.64 2487 ILE B CA 1
ATOM 8408 C C . ILE B 1 283 ? 5.561 27.627 268.652 1.00 125.44 2487 ILE B C 1
ATOM 8409 O O . ILE B 1 283 ? 5.368 27.366 269.846 1.00 121.86 2487 ILE B O 1
ATOM 8425 N N . CYS B 1 284 ? 5.817 28.860 268.218 1.00 131.39 2488 CYS B N 1
ATOM 8426 C CA . CYS B 1 284 ? 5.777 30.017 269.102 1.00 131.15 2488 CYS B CA 1
ATOM 8427 C C . CYS B 1 284 ? 4.624 30.958 268.798 1.00 125.51 2488 CYS B C 1
ATOM 8428 O O . CYS B 1 284 ? 4.074 31.559 269.723 1.00 123.76 2488 CYS B O 1
ATOM 8436 N N . VAL B 1 285 ? 4.250 31.097 267.530 1.00 120.16 2489 VAL B N 1
ATOM 8437 C CA . VAL B 1 285 ? 3.092 31.885 267.128 1.00 117.96 2489 VAL B CA 1
ATOM 8438 C C . VAL B 1 285 ? 2.367 31.118 266.032 1.00 120.53 2489 VAL B C 1
ATOM 8439 O O . VAL B 1 285 ? 2.996 30.591 265.109 1.00 122.84 2489 VAL B O 1
ATOM 8452 N N . SER B 1 286 ? 1.041 31.053 266.138 1.00 124.57 2490 SER B N 1
ATOM 8453 C CA . SER B 1 286 ? 0.213 30.383 265.146 1.00 128.71 2490 SER B CA 1
ATOM 8454 C C . SER B 1 286 ? -0.996 31.250 264.836 1.00 128.64 2490 SER B C 1
ATOM 8455 O O . SER B 1 286 ? -1.588 31.849 265.738 1.00 125.71 2490 SER B O 1
ATOM 8463 N N . MET B 1 287 ? -1.361 31.309 263.558 1.00 133.24 2491 MET B N 1
ATOM 8464 C CA . MET B 1 287 ? -2.506 32.086 263.098 1.00 134.12 2491 MET B CA 1
ATOM 8465 C C . MET B 1 287 ? -3.470 31.156 262.380 1.00 138.63 2491 MET B C 1
ATOM 8466 O O . MET B 1 287 ? -3.095 30.490 261.410 1.00 142.42 2491 MET B O 1
ATOM 8480 N N . LYS B 1 288 ? -4.709 31.121 262.859 1.00 138.25 2492 LYS B N 1
ATOM 8481 C CA . LYS B 1 288 ? -5.746 30.234 262.353 1.00 143.09 2492 LYS B CA 1
ATOM 8482 C C . LYS B 1 288 ? -6.865 31.042 261.725 1.00 143.78 2492 LYS B C 1
ATOM 8483 O O . LYS B 1 288 ? -7.207 32.130 262.201 1.00 144.25 2492 LYS B O 1
ATOM 8502 N N . GLY B 1 289 ? -7.435 30.502 260.656 1.00 144.12 2493 GLY B N 1
ATOM 8503 C CA . GLY B 1 289 ? -8.524 31.176 259.973 1.00 145.74 2493 GLY B CA 1
ATOM 8504 C C . GLY B 1 289 ? -8.162 32.544 259.444 1.00 143.71 2493 GLY B C 1
ATOM 8505 O O . GLY B 1 289 ? -8.953 33.491 259.559 1.00 142.22 2493 GLY B O 1
ATOM 8509 N N . PHE B 1 290 ? -6.982 32.667 258.848 1.00 146.35 2494 PHE B N 1
ATOM 8510 C CA . PHE B 1 290 ? -6.598 33.897 258.184 1.00 146.89 2494 PHE B CA 1
ATOM 8511 C C . PHE B 1 290 ? -7.548 34.154 257.020 1.00 152.59 2494 PHE B C 1
ATOM 8512 O O . PHE B 1 290 ? -8.275 33.267 256.578 1.00 159.32 2494 PHE B O 1
ATOM 8529 N N . THR B 1 291 ? -7.576 35.397 256.557 1.00 149.72 2495 THR B N 1
ATOM 8530 C CA . THR B 1 291 ? -8.333 35.726 255.360 1.00 152.54 2495 THR B CA 1
ATOM 8531 C C . THR B 1 291 ? -7.693 36.897 254.625 1.00 149.26 2495 THR B C 1
ATOM 8532 O O . THR B 1 291 ? -7.397 36.802 253.434 1.00 153.20 2495 THR B O 1
#

Radius of gyration: 30.63 Å; Cα contacts (8 Å, |Δi|>4): 1367; chains: 2; bounding box: 44×83×83 Å

Sequence (558 aa):
PAYLHPLLHQNTSTLSEQRYSSTFTGQEFFLRDHVVNGQKVLPGVAYLEMARVAVDMAAGVRTDNHSAIQLKNIVWAKPVIVEDAPIIQVHKGLYPEENGEITFEIYSHPREAEESLVVHSQGRAVLRSAMEAPALDLSAIQAQCTESSYSFSQCYETFHRIGLAYGPSHQGIEKLFVGPDQVLAKLVLPSSVTGTAEKFVLHPSVMDAALQASLGFMMGTSDLQPSLPFALEELNIYSASTAAAWALVRYSDGNATTQKVQKLDIDLCDEQGTICVSMKGFTTRVLEPAYLHPLLHQNTSTLSEQRYSSTFTGQEFFLRDHVVNGQKVLPGVAYLEMARVAVDMAAGVRTDNHSAIQLKNIVWAKPVIVEDAPIQVHKGLYPEENGEITFEIYSHPREAEESLVVHSQGRAVLRSAMEAPALDLSAIQAQCTESSYSFSQCYETFHRIGLAYGPSHQGIEKLFVGPDQVLAKLVLPSSVTGTAEKFVLHPSVMDAALQASLSLPFALEELNIYSASTAAAWALVRYSDGNATTQKVQKLDIDLCDEQGTICVSMKGFT

B-factor: mean 93.57, std 52.69, range [26.54, 275.23]